Protein AF-A0A4P7GRR2-F1 (afdb_monomer)

Solvent-accessible surface area (backbone atoms only — not comparable to full-atom values): 26329 Å² total; per-residue (Å²): 144,84,86,84,85,87,86,85,86,89,90,83,90,86,81,89,86,82,86,83,84,84,85,84,80,86,83,86,83,87,89,82,83,88,82,90,83,84,86,82,86,82,84,90,82,85,84,84,92,80,86,81,89,83,86,79,90,83,85,89,83,91,84,89,89,90,81,90,90,80,87,90,81,89,89,84,89,82,91,77,83,90,80,92,70,82,81,81,72,86,73,78,75,78,75,78,79,75,77,78,77,79,76,79,74,54,56,38,62,64,24,57,41,78,48,94,61,72,71,36,49,35,34,41,26,38,32,34,30,25,42,56,53,77,85,17,58,58,33,34,44,68,89,57,29,41,35,34,36,41,33,75,51,41,71,26,40,45,34,36,36,37,30,24,49,81,47,65,52,71,48,31,18,18,32,23,55,44,46,51,57,56,48,32,59,29,44,34,60,59,21,45,32,37,27,30,40,56,39,75,62,19,59,64,43,45,72,74,66,68,62,56,67,41,42,67,59,55,81,48,94,80,77,43,37,68,76,22,44,49,74,44,86,94,40,61,85,81,39,20,34,29,33,22,44,59,50,43,50,51,39,36,50,77,69,71,46,80,61,57,40,81,64,74,80,50,56,50,41,61,55,58,93,90,58,80,66,67,59,48,64,33,40,35,39,35,44,39,42,63,76,31,99,67,22,38,41,36,33,35,50,71,91,74,23,30,43,34,31,40,73,86,43,77,39,30,35,54,86,77,64,46,69,40,47,39,19,25,39,37,42,37,38,27,60,58,45,70,44,88,91,44,91,76,49,40,59,45,57,54,76,46,46,71,36,54,23,41,41,37,27,70,47,12,38,37,70,28,33,35,40,11,92,36,55,56,40,60,64,41,40,21,34,81,87,70,45,57,32,74,33,48,60,34,39,34,35,34,34,52,37,44,66,87,43,56,72,48,74,39,47,74,84,74,95,72,75,90,66,79,77,78,82,79,75,92,74,86,79,83,88,83,86,86,135

Nearest PDB structures (foldseek):
  2psb-assembly1_A  TM=8.803E-01  e=5.463E-28  Bacillus subtilis

Mean predicted aligned error: 15.32 Å

Radius of gyration: 37.62 Å; Cα contacts (8 Å, |Δi|>4): 757; chains: 1; bounding box: 153×84×115 Å

pLDDT: mean 79.93, std 23.17, range [33.12, 98.88]

Secondary structure (DSSP, 8-state):
---PPPP------------------PPPPPP-----------------------------------------------------PPPPP-PPPPPPPPPPPPPPPPB-TTT--B-S-GGGGGBPPEEEEEE-SGGGPSBBSGGG-SEEEEEE-STT-EEEEEEESS---S-BB-B--B-TTHHHHHHHHTPEEEES-B-HHHHHHHHHHT--EEESSS--TTS-HHHHEEE-TTS-TTTTEEE-HHHHHHHHHHTT---B-PPPPPSSEEPPTTPPPPSEE-SEEEEE-TT-TT-EEEEEE-SSSEEEEETTEE-BBTTT-PBP--SEEEEEEE-EEEPTT-TT--EEE--SEEEEEEEEETTEEEEEEEEESSTTSPPEEEETTSSBPEE-SS-EEEEEEETT-EEEEE-SPP---------------------

Structure (mmCIF, N/CA/C/O backbone):
data_AF-A0A4P7GRR2-F1
#
_entry.id   AF-A0A4P7GRR2-F1
#
loop_
_atom_site.group_PDB
_atom_site.id
_atom_site.type_symbol
_atom_site.label_atom_id
_atom_site.label_alt_id
_atom_site.label_comp_id
_atom_site.label_asym_id
_atom_site.label_entity_id
_atom_site.label_seq_id
_atom_site.pdbx_PDB_ins_code
_atom_site.Cartn_x
_atom_site.Cartn_y
_atom_site.Cartn_z
_atom_site.occupancy
_atom_site.B_iso_or_equiv
_atom_site.auth_seq_id
_atom_site.auth_comp_id
_atom_site.auth_asym_id
_atom_site.auth_atom_id
_atom_site.pdbx_PDB_model_num
ATOM 1 N N . MET A 1 1 ? 74.737 10.493 -0.390 1.00 40.28 1 MET A N 1
ATOM 2 C CA . MET A 1 1 ? 74.850 9.055 -0.710 1.00 40.28 1 MET A CA 1
ATOM 3 C C . MET A 1 1 ? 73.440 8.509 -0.803 1.00 40.28 1 MET A C 1
ATOM 5 O O . MET A 1 1 ? 72.779 8.349 0.210 1.00 40.28 1 MET A O 1
ATOM 9 N N . THR A 1 2 ? 72.958 8.376 -2.029 1.00 35.09 2 THR A N 1
ATOM 10 C CA . THR A 1 2 ? 71.582 8.043 -2.405 1.00 35.09 2 THR A CA 1
ATOM 11 C C . THR A 1 2 ? 71.677 6.908 -3.413 1.00 35.09 2 THR A C 1
ATOM 13 O O . THR A 1 2 ? 72.326 7.064 -4.445 1.00 35.09 2 THR A O 1
ATOM 16 N N . THR A 1 3 ? 71.072 5.763 -3.115 1.00 45.66 3 THR A N 1
ATOM 17 C CA . THR A 1 3 ? 70.936 4.639 -4.048 1.00 45.66 3 THR A CA 1
ATOM 18 C C . THR A 1 3 ? 69.470 4.511 -4.472 1.00 45.66 3 THR A C 1
ATOM 20 O O . THR A 1 3 ? 68.603 4.384 -3.607 1.00 45.66 3 THR A O 1
ATOM 23 N N . PRO A 1 4 ? 69.169 4.568 -5.783 1.00 58.22 4 PRO A N 1
ATOM 24 C CA . PRO A 1 4 ? 67.836 4.341 -6.324 1.00 58.22 4 PRO A CA 1
ATOM 25 C C . PRO A 1 4 ? 67.647 2.892 -6.805 1.00 58.22 4 PRO A C 1
ATOM 27 O O . PRO A 1 4 ? 68.589 2.206 -7.199 1.00 58.22 4 PRO A O 1
ATOM 30 N N . THR A 1 5 ? 66.392 2.449 -6.787 1.00 48.09 5 THR A N 1
ATOM 31 C CA . THR A 1 5 ? 65.884 1.177 -7.324 1.00 48.09 5 THR A CA 1
ATOM 32 C C . THR A 1 5 ? 65.736 1.249 -8.855 1.00 48.09 5 THR A C 1
ATOM 34 O O . THR A 1 5 ? 65.305 2.293 -9.351 1.00 48.09 5 THR A O 1
ATOM 37 N N . PRO A 1 6 ? 66.032 0.184 -9.629 1.00 59.56 6 PRO A N 1
ATOM 38 C CA . PRO A 1 6 ? 65.870 0.211 -11.079 1.00 59.56 6 PRO A CA 1
ATOM 39 C C . PRO A 1 6 ? 64.490 -0.292 -11.537 1.00 59.56 6 PRO A C 1
ATOM 41 O O . PRO A 1 6 ? 63.937 -1.249 -10.998 1.00 59.56 6 PRO A O 1
ATOM 44 N N . ALA A 1 7 ? 63.974 0.360 -12.581 1.00 39.00 7 ALA A N 1
ATOM 45 C CA . ALA A 1 7 ? 62.839 -0.060 -13.397 1.00 39.00 7 ALA A CA 1
ATOM 46 C C . ALA A 1 7 ? 63.281 -1.057 -14.487 1.00 39.00 7 ALA A C 1
ATOM 48 O O . ALA A 1 7 ? 64.424 -1.018 -14.944 1.00 39.00 7 ALA A O 1
ATOM 49 N N . THR A 1 8 ? 62.373 -1.918 -14.952 1.00 51.28 8 THR A N 1
ATOM 50 C CA . THR A 1 8 ? 62.610 -2.814 -16.098 1.00 51.28 8 THR A CA 1
ATOM 51 C C . THR A 1 8 ? 61.433 -2.747 -17.076 1.00 51.28 8 THR A C 1
ATOM 53 O O . THR A 1 8 ? 60.277 -2.885 -16.682 1.00 51.28 8 THR A O 1
ATOM 56 N N . SER A 1 9 ? 61.762 -2.492 -18.344 1.00 42.53 9 SER A N 1
ATOM 57 C CA . SER A 1 9 ? 60.874 -2.354 -19.510 1.00 42.53 9 SER A CA 1
ATOM 58 C C . SER A 1 9 ? 60.541 -3.710 -20.182 1.00 42.53 9 SER A C 1
ATOM 60 O O . SER A 1 9 ? 61.264 -4.680 -19.953 1.00 42.53 9 SER A O 1
ATOM 62 N N . PRO A 1 10 ? 59.484 -3.793 -21.028 1.00 50.56 10 PRO A N 1
ATOM 63 C CA . PRO A 1 10 ? 58.942 -5.033 -21.616 1.00 50.56 10 PRO A CA 1
ATOM 64 C C . PRO A 1 10 ? 59.534 -5.359 -23.005 1.00 50.56 10 PRO A C 1
ATOM 66 O O . PRO A 1 10 ? 60.191 -4.497 -23.592 1.00 50.56 10 PRO A O 1
ATOM 69 N N . PRO A 1 11 ? 59.331 -6.583 -23.548 1.00 47.09 11 PRO A N 1
ATOM 70 C CA . PRO A 1 11 ? 58.641 -6.744 -24.861 1.00 47.09 11 PRO A CA 1
ATOM 71 C C . PRO A 1 11 ? 58.013 -8.165 -25.084 1.00 47.09 11 PRO A C 1
ATOM 73 O O . PRO A 1 11 ? 58.066 -8.986 -24.171 1.00 47.09 11 PRO A O 1
ATOM 76 N N . PRO A 1 12 ? 57.555 -8.577 -26.296 1.00 47.97 12 PRO A N 1
ATOM 77 C CA . PRO A 1 12 ? 56.712 -7.923 -27.313 1.00 47.97 12 PRO A CA 1
ATOM 78 C C . PRO A 1 12 ? 55.474 -8.776 -27.726 1.00 47.97 12 PRO A C 1
ATOM 80 O O . PRO A 1 12 ? 55.333 -9.945 -27.376 1.00 47.97 12 PRO A O 1
ATOM 83 N N . ALA A 1 13 ? 54.592 -8.192 -28.547 1.00 39.78 13 ALA A N 1
ATOM 84 C CA . ALA A 1 13 ? 53.486 -8.873 -29.228 1.00 39.78 13 ALA A CA 1
ATOM 85 C C . ALA A 1 13 ? 53.935 -9.569 -30.533 1.00 39.78 13 ALA A C 1
ATOM 87 O O . ALA A 1 13 ? 54.706 -8.996 -31.301 1.00 39.78 13 ALA A O 1
ATOM 88 N N . VAL A 1 14 ? 53.381 -10.754 -30.828 1.00 44.50 14 VAL A N 1
ATOM 89 C CA . VAL A 1 14 ? 53.472 -11.434 -32.137 1.00 44.50 14 VAL A CA 1
ATOM 90 C C . VAL A 1 14 ? 52.077 -11.874 -32.593 1.00 44.50 14 VAL A C 1
ATOM 92 O O . VAL A 1 14 ? 51.244 -12.313 -31.803 1.00 44.50 14 VAL A O 1
ATOM 95 N N . THR A 1 15 ? 51.824 -11.702 -33.887 1.00 36.03 15 THR A N 1
ATOM 96 C CA . THR A 1 15 ? 50.552 -11.868 -34.595 1.00 36.03 15 THR A CA 1
ATOM 97 C C . THR A 1 15 ? 50.461 -13.193 -35.368 1.00 36.03 15 THR A C 1
ATOM 99 O O . THR A 1 15 ? 51.442 -13.657 -35.931 1.00 36.03 15 THR A O 1
ATOM 102 N N . ARG A 1 16 ? 49.219 -13.701 -35.456 1.00 36.72 16 ARG A N 1
ATOM 103 C CA . ARG A 1 16 ? 48.563 -14.511 -36.515 1.00 36.72 16 ARG A CA 1
ATOM 104 C C . ARG A 1 16 ? 49.172 -15.853 -36.973 1.00 36.72 16 ARG A C 1
ATOM 106 O O . ARG A 1 16 ? 50.130 -15.899 -37.730 1.00 36.72 16 ARG A O 1
ATOM 113 N N . GLY A 1 17 ? 48.407 -16.921 -36.717 1.00 36.81 17 GLY A N 1
ATOM 114 C CA . GLY A 1 17 ? 48.331 -18.136 -37.538 1.00 36.81 17 GLY A CA 1
ATOM 115 C C . GLY A 1 17 ? 46.862 -18.470 -37.850 1.00 36.81 17 GLY A C 1
ATOM 116 O O . GLY A 1 17 ? 45.999 -18.308 -36.990 1.00 36.81 17 GLY A O 1
ATOM 117 N N . ALA A 1 18 ? 46.572 -18.853 -39.094 1.00 37.44 18 ALA A N 1
ATOM 118 C CA . ALA A 1 18 ? 45.237 -19.015 -39.668 1.00 37.44 18 ALA A CA 1
ATOM 119 C C . ALA A 1 18 ? 44.803 -20.493 -39.795 1.00 37.44 18 ALA A C 1
ATOM 121 O O . ALA A 1 18 ? 45.588 -21.311 -40.259 1.00 37.44 18 ALA A O 1
ATOM 122 N N . GLY A 1 19 ? 43.518 -20.764 -39.503 1.00 36.31 19 GLY A N 1
ATOM 123 C CA . GLY A 1 19 ? 42.683 -21.872 -40.022 1.00 36.31 19 GLY A CA 1
ATOM 124 C C . GLY A 1 19 ? 42.878 -23.278 -39.419 1.00 36.31 19 GLY A C 1
ATOM 125 O O . GLY A 1 19 ? 43.948 -23.552 -38.891 1.00 36.31 19 GLY A O 1
ATOM 126 N N . PRO A 1 20 ? 41.880 -24.195 -39.511 1.00 45.28 20 PRO A N 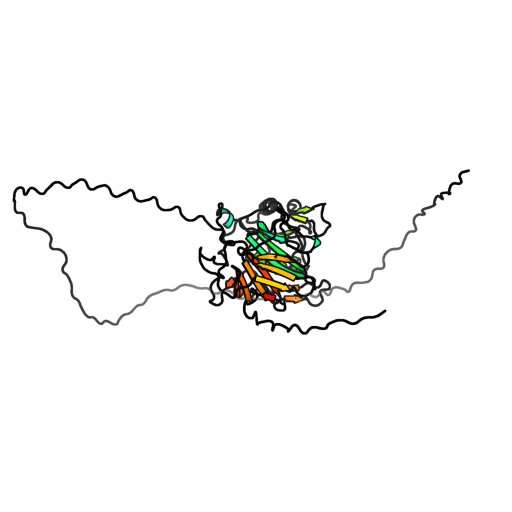1
ATOM 127 C CA . PRO A 1 20 ? 40.704 -24.176 -40.389 1.00 45.28 20 PRO A CA 1
ATOM 128 C C . PRO A 1 20 ? 39.338 -24.268 -39.662 1.00 45.28 20 PRO A C 1
ATOM 130 O O . PRO A 1 20 ? 39.245 -24.362 -38.443 1.00 45.28 20 PRO A O 1
ATOM 133 N N . GLY A 1 21 ? 38.275 -24.161 -40.467 1.00 36.84 21 GLY A N 1
ATOM 134 C CA . GLY A 1 21 ? 36.875 -23.919 -40.104 1.00 36.84 21 GLY A CA 1
ATOM 135 C C . GLY A 1 21 ? 36.085 -25.063 -39.436 1.00 36.84 21 GLY A C 1
ATOM 136 O O . GLY A 1 21 ? 36.623 -26.121 -39.120 1.00 36.84 21 GLY A O 1
ATOM 137 N N . PRO A 1 22 ? 34.776 -24.833 -39.206 1.00 46.88 22 PRO A N 1
ATOM 138 C CA . PRO A 1 22 ? 33.975 -25.552 -38.221 1.00 46.88 22 PRO A CA 1
ATOM 139 C C . PRO A 1 22 ? 33.439 -26.896 -38.730 1.00 46.88 22 PRO A C 1
ATOM 141 O O . PRO A 1 22 ? 32.908 -27.009 -39.837 1.00 46.88 22 PRO A O 1
ATOM 144 N N . ALA A 1 23 ? 33.496 -27.907 -37.862 1.00 42.25 23 ALA A N 1
ATOM 145 C CA . ALA A 1 23 ? 32.869 -29.201 -38.085 1.00 42.25 23 ALA A CA 1
ATOM 146 C C . ALA A 1 23 ? 31.344 -29.100 -37.914 1.00 42.25 23 ALA A C 1
ATOM 148 O O . ALA A 1 23 ? 30.821 -28.907 -36.815 1.00 42.25 23 ALA A O 1
ATOM 149 N N . ARG A 1 24 ? 30.635 -29.266 -39.034 1.00 38.41 24 ARG A N 1
ATOM 150 C CA . ARG A 1 24 ? 29.207 -29.588 -39.103 1.00 38.41 24 ARG A CA 1
ATOM 151 C C . ARG A 1 24 ? 28.926 -30.898 -38.358 1.00 38.41 24 ARG A C 1
ATOM 153 O O . ARG A 1 24 ? 29.597 -31.899 -38.598 1.00 38.41 24 ARG A O 1
ATOM 160 N N . ARG A 1 25 ? 27.868 -30.923 -37.546 1.00 44.38 25 ARG A N 1
ATOM 161 C CA . ARG A 1 25 ? 27.157 -32.154 -37.164 1.00 44.38 25 ARG A CA 1
ATOM 162 C C . ARG A 1 25 ? 25.697 -32.089 -37.63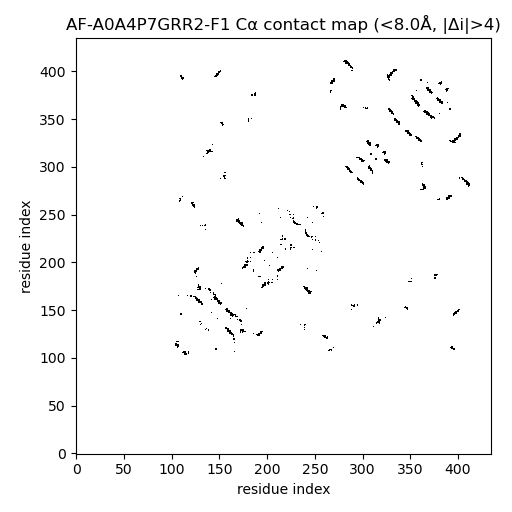3 1.00 44.38 25 ARG A C 1
ATOM 164 O O . ARG A 1 25 ? 25.172 -30.987 -37.788 1.00 44.38 25 ARG A O 1
ATOM 171 N N . PRO A 1 26 ? 25.085 -33.243 -37.944 1.00 48.78 26 PRO A N 1
ATOM 172 C CA . PRO A 1 26 ? 23.968 -33.342 -38.873 1.00 48.78 26 PRO A CA 1
ATOM 173 C C . PRO A 1 26 ? 22.610 -33.234 -38.175 1.00 48.78 26 PRO A C 1
ATOM 175 O O . PRO A 1 26 ? 22.425 -33.748 -37.073 1.00 48.78 26 PRO A O 1
ATOM 178 N N . GLY A 1 27 ? 21.657 -32.587 -38.848 1.00 40.31 27 GLY A N 1
ATOM 179 C CA . GLY A 1 27 ? 20.242 -32.645 -38.486 1.00 40.31 27 GLY A CA 1
ATOM 180 C C . GLY A 1 27 ? 19.594 -33.964 -38.928 1.00 40.31 27 GLY A C 1
ATOM 181 O O . GLY A 1 27 ? 20.101 -34.610 -39.849 1.00 40.31 27 GLY A O 1
ATOM 182 N N . PRO A 1 28 ? 18.463 -34.361 -38.325 1.00 55.03 28 PRO A N 1
ATOM 183 C CA . PRO A 1 28 ? 17.564 -35.336 -38.915 1.00 55.03 28 PRO A CA 1
ATOM 184 C C . PRO A 1 28 ? 16.557 -34.666 -39.865 1.00 55.03 28 PRO A C 1
ATOM 186 O O . PRO A 1 28 ? 16.113 -33.537 -39.658 1.00 55.03 28 PRO A O 1
ATOM 189 N N . ALA A 1 29 ? 16.257 -35.403 -40.930 1.00 41.91 29 ALA A N 1
ATOM 190 C CA . ALA A 1 29 ? 15.490 -35.038 -42.113 1.00 41.91 29 ALA A CA 1
ATOM 191 C C . ALA A 1 29 ? 13.989 -34.748 -41.865 1.00 41.91 29 ALA A C 1
ATOM 193 O O . ALA A 1 29 ? 13.417 -35.225 -40.882 1.00 41.91 29 ALA A O 1
ATOM 194 N N . PRO A 1 30 ? 13.332 -34.025 -42.795 1.00 43.62 30 PRO A N 1
ATOM 195 C CA . PRO A 1 30 ? 11.891 -33.802 -42.796 1.00 43.62 30 PRO A CA 1
ATOM 196 C C . PRO A 1 30 ? 11.148 -35.004 -43.395 1.00 43.62 30 PRO A C 1
ATOM 198 O O . PRO A 1 30 ? 11.534 -35.526 -44.442 1.00 43.62 30 PRO A O 1
ATOM 201 N N . SER A 1 31 ? 10.042 -35.413 -42.776 1.00 41.19 31 SER A N 1
ATOM 202 C CA . SER A 1 31 ? 9.060 -36.284 -43.418 1.00 41.19 31 SER A CA 1
ATOM 203 C C . SER A 1 31 ? 8.010 -35.423 -44.118 1.00 41.19 31 SER A C 1
ATOM 205 O O . SER A 1 31 ? 7.444 -34.488 -43.555 1.00 41.19 31 SER A O 1
ATOM 207 N N . SER A 1 32 ? 7.793 -35.729 -45.392 1.00 37.41 32 SER A N 1
ATOM 208 C CA . SER A 1 32 ? 6.722 -35.203 -46.227 1.00 37.41 32 SER A CA 1
ATOM 209 C C . SER A 1 32 ? 5.820 -36.372 -46.610 1.00 37.41 32 SER A C 1
ATOM 211 O O . SER A 1 32 ? 6.297 -37.469 -46.889 1.00 37.41 32 SER A O 1
ATOM 213 N N . GLY A 1 33 ? 4.511 -36.135 -46.590 1.00 34.28 33 GLY A N 1
ATOM 214 C CA . GLY A 1 33 ? 3.489 -37.087 -47.007 1.00 34.28 33 GLY A CA 1
ATOM 215 C C . GLY A 1 33 ? 2.108 -36.423 -46.976 1.00 34.28 33 GLY A C 1
ATOM 216 O O . GLY A 1 33 ? 1.614 -36.148 -45.884 1.00 34.28 33 GLY A O 1
ATOM 217 N N . PRO A 1 34 ? 1.497 -36.115 -48.137 1.00 46.66 34 PRO A N 1
ATOM 218 C CA . PRO A 1 34 ? 0.170 -35.517 -48.232 1.00 46.66 34 PRO A CA 1
ATOM 219 C C . PRO A 1 34 ? -0.909 -36.608 -48.318 1.00 46.66 34 PRO A C 1
ATOM 221 O O . PRO A 1 34 ? -0.748 -37.601 -49.022 1.00 46.66 34 PRO A O 1
ATOM 224 N N . GLY A 1 35 ? -2.034 -36.412 -47.630 1.00 35.91 35 GLY A N 1
ATOM 225 C CA . GLY A 1 35 ? -3.177 -37.325 -47.664 1.00 35.91 35 GLY A CA 1
ATOM 226 C C . GLY A 1 35 ? -4.484 -36.556 -47.537 1.00 35.91 35 GLY A C 1
ATOM 227 O O . GLY A 1 35 ? -4.784 -35.982 -46.496 1.00 35.91 35 GLY A O 1
ATOM 228 N N . ALA A 1 36 ? -5.218 -36.507 -48.643 1.00 36.72 36 ALA A N 1
ATOM 229 C CA . ALA A 1 36 ? -6.477 -35.806 -48.832 1.00 36.72 36 ALA A CA 1
ATOM 230 C C . ALA A 1 36 ? -7.643 -36.433 -48.043 1.00 36.72 36 ALA A C 1
ATOM 232 O O . ALA A 1 36 ? -7.778 -37.650 -47.976 1.00 36.72 36 ALA A O 1
ATOM 233 N N . GLY A 1 37 ? -8.541 -35.582 -47.541 1.00 33.41 37 GLY A N 1
ATOM 234 C CA . GLY A 1 37 ? -9.841 -35.965 -46.986 1.00 33.41 37 GLY A CA 1
ATOM 235 C C . GLY A 1 37 ? -10.805 -34.782 -47.016 1.00 33.41 37 GLY A C 1
ATOM 236 O O . GLY A 1 37 ? -10.784 -33.923 -46.141 1.00 33.41 37 GLY A O 1
ATOM 237 N N . ARG A 1 38 ? -11.600 -34.706 -48.086 1.00 34.84 38 ARG A N 1
ATOM 238 C CA . ARG A 1 38 ? -12.630 -33.694 -48.350 1.00 34.84 38 ARG A CA 1
ATOM 239 C C . ARG A 1 38 ? -13.952 -34.043 -47.639 1.00 34.84 38 ARG A C 1
ATOM 241 O O . ARG A 1 38 ? -14.411 -35.170 -47.777 1.00 34.84 38 ARG A O 1
ATOM 248 N N . SER A 1 39 ? -14.594 -32.995 -47.098 1.00 39.78 39 SER A N 1
ATOM 249 C CA . SER A 1 39 ? -16.057 -32.720 -47.070 1.00 39.78 39 SER A CA 1
ATOM 250 C C . SER A 1 39 ? -16.976 -33.477 -46.080 1.00 39.78 39 SER A C 1
ATOM 252 O O . SER A 1 39 ? -16.661 -34.600 -45.712 1.00 39.78 39 SER A O 1
ATOM 254 N N . PRO A 1 40 ? -18.197 -32.965 -45.764 1.00 52.41 40 PRO A N 1
ATOM 255 C CA . PRO A 1 40 ? -18.681 -31.571 -45.747 1.00 52.41 40 PRO A CA 1
ATOM 256 C C . PRO A 1 40 ? -19.466 -31.166 -44.463 1.00 52.41 40 PRO A C 1
ATOM 258 O O . PRO A 1 40 ? -19.847 -31.984 -43.632 1.00 52.41 40 PRO A O 1
ATOM 261 N N . ARG A 1 41 ? -19.756 -29.857 -44.361 1.00 45.50 41 ARG A N 1
ATOM 262 C CA . ARG A 1 41 ? -20.828 -29.241 -43.544 1.00 45.50 41 ARG A CA 1
ATOM 263 C C . ARG A 1 41 ? -22.229 -29.767 -43.920 1.00 45.50 41 ARG A C 1
ATOM 265 O O . ARG A 1 41 ? -22.441 -30.130 -45.075 1.00 45.50 41 ARG A O 1
ATOM 272 N N . PRO A 1 42 ? -23.217 -29.574 -43.029 1.00 48.62 42 PRO A N 1
ATOM 273 C CA . PRO A 1 42 ? -24.439 -28.836 -43.400 1.00 48.62 42 PRO A CA 1
ATOM 274 C C . PRO A 1 42 ? -24.704 -27.674 -42.410 1.00 48.62 42 PRO A C 1
ATOM 276 O O . PRO A 1 42 ? -24.434 -27.795 -41.221 1.00 48.62 42 PRO A O 1
ATOM 279 N N . ALA A 1 43 ? -24.953 -26.438 -42.869 1.00 33.66 43 ALA A N 1
ATOM 280 C CA . ALA A 1 43 ? -26.266 -25.869 -43.239 1.00 33.66 43 ALA A CA 1
ATOM 281 C C . ALA A 1 43 ? -27.241 -25.860 -42.037 1.00 33.66 43 ALA A C 1
ATOM 283 O O . ALA A 1 43 ? -27.706 -26.905 -41.608 1.00 33.66 43 ALA A O 1
ATOM 284 N N . ALA A 1 44 ? -27.369 -24.747 -41.306 1.00 42.75 44 ALA A N 1
ATOM 285 C CA . ALA A 1 44 ? -28.269 -23.616 -41.585 1.00 42.75 44 ALA A CA 1
ATOM 286 C C . ALA A 1 44 ? -29.755 -24.011 -41.581 1.00 42.75 44 ALA A C 1
ATOM 288 O O . ALA A 1 44 ? -30.252 -24.473 -42.599 1.00 42.75 44 ALA A O 1
ATOM 289 N N . LEU A 1 45 ? -30.451 -23.746 -40.468 1.00 35.81 45 LEU A N 1
ATOM 290 C CA . LEU A 1 45 ? -31.910 -23.601 -40.410 1.00 35.81 45 LEU A CA 1
ATOM 291 C C . LEU A 1 45 ? -32.285 -22.582 -39.316 1.00 35.81 45 LEU A C 1
ATOM 293 O O . LEU A 1 45 ? -32.315 -22.896 -38.131 1.00 35.81 45 LEU A O 1
ATOM 297 N N . THR A 1 46 ? -32.568 -21.350 -39.734 1.00 45.09 46 THR A N 1
ATOM 298 C CA . THR A 1 46 ? -33.685 -20.554 -39.200 1.00 45.09 46 THR A CA 1
ATOM 299 C C . THR A 1 46 ? -34.886 -20.810 -40.118 1.00 45.09 46 THR A C 1
ATOM 301 O O . THR A 1 46 ? -34.688 -21.054 -41.312 1.00 45.09 46 THR A O 1
ATOM 304 N N . PRO A 1 47 ? -36.119 -20.852 -39.586 1.00 47.91 47 PRO A N 1
ATOM 305 C CA . PRO A 1 47 ? -37.034 -19.708 -39.733 1.00 47.91 47 PRO A CA 1
ATOM 306 C C . PRO A 1 47 ? -37.933 -19.509 -38.480 1.00 47.91 47 PRO A C 1
ATOM 308 O O . PRO A 1 47 ? -38.169 -20.431 -37.713 1.00 47.91 47 PRO A O 1
ATOM 311 N N . SER A 1 48 ? -38.234 -18.266 -38.094 1.00 33.12 48 SER A N 1
ATOM 312 C CA . SER A 1 48 ? -39.442 -17.479 -38.431 1.00 33.12 48 SER A CA 1
ATOM 313 C C . SER A 1 48 ? -40.597 -17.608 -37.427 1.00 33.12 48 SER A C 1
ATOM 315 O O . SER A 1 48 ? -41.240 -18.642 -37.313 1.00 33.12 48 SER A O 1
ATOM 317 N N . VAL A 1 49 ? -40.841 -16.478 -36.755 1.00 45.78 49 VAL A N 1
ATOM 318 C CA . VAL A 1 49 ? -42.122 -15.831 -36.410 1.00 45.78 49 VAL A CA 1
ATOM 319 C C . VAL A 1 49 ? -43.415 -16.622 -36.663 1.00 45.78 49 VAL A C 1
ATOM 321 O O . VAL A 1 49 ? -43.729 -16.927 -37.811 1.00 45.78 49 VAL A O 1
ATOM 324 N N . ALA A 1 50 ? -44.227 -16.759 -35.606 1.00 33.81 50 ALA A N 1
ATOM 325 C CA . ALA A 1 50 ? -45.686 -16.600 -35.642 1.00 33.81 50 ALA A CA 1
ATOM 326 C C . ALA A 1 50 ? -46.241 -16.360 -34.217 1.00 33.81 50 ALA A C 1
ATOM 328 O O . ALA A 1 50 ? -46.213 -17.248 -33.370 1.00 33.81 50 ALA A O 1
ATOM 329 N N . ASP A 1 51 ? -46.743 -15.147 -33.970 1.00 44.00 51 ASP A N 1
ATOM 330 C CA . ASP A 1 51 ? -47.892 -14.876 -33.082 1.00 44.00 51 ASP A CA 1
ATOM 331 C C . ASP A 1 51 ? -49.143 -15.475 -33.784 1.00 44.00 51 ASP A C 1
ATOM 333 O O . ASP A 1 51 ? -49.115 -15.514 -35.023 1.00 44.00 51 ASP A O 1
ATOM 337 N N . PRO A 1 52 ? -50.238 -15.931 -33.124 1.00 50.56 52 PRO A N 1
ATOM 338 C CA . PRO A 1 52 ? -51.105 -15.012 -32.379 1.00 50.56 52 PRO A CA 1
ATOM 339 C C . PRO A 1 52 ? -51.939 -15.622 -31.216 1.00 50.56 52 PRO A C 1
ATOM 341 O O . PRO A 1 52 ? -52.224 -16.813 -31.140 1.00 50.56 52 PRO A O 1
ATOM 344 N N . THR A 1 53 ? -52.441 -14.732 -30.356 1.00 49.19 53 THR A N 1
ATOM 345 C CA . THR A 1 53 ? -53.787 -14.739 -29.734 1.00 49.19 53 THR A CA 1
ATOM 346 C C . THR A 1 53 ? -54.356 -16.034 -29.121 1.00 49.19 53 THR A C 1
ATOM 348 O O . THR A 1 53 ? -54.755 -16.955 -29.826 1.00 49.19 53 THR A O 1
ATOM 351 N N . SER A 1 54 ? -54.678 -15.996 -27.822 1.00 36.88 54 SER A N 1
ATOM 352 C CA . SER A 1 54 ? -56.067 -16.181 -27.339 1.00 36.88 54 SER A CA 1
ATOM 353 C C . SER A 1 54 ? -56.167 -16.121 -25.808 1.00 36.88 54 SER A C 1
ATOM 355 O O . SER A 1 54 ? -55.541 -16.876 -25.074 1.00 36.88 54 SER A O 1
ATOM 357 N N . ARG A 1 55 ? -57.025 -15.216 -25.318 1.00 47.59 55 ARG A N 1
ATOM 358 C CA . ARG A 1 55 ? -57.715 -15.360 -24.022 1.00 47.59 55 ARG A CA 1
ATOM 359 C C . ARG A 1 55 ? -58.801 -16.437 -24.170 1.00 47.59 55 ARG A C 1
ATOM 361 O O . ARG A 1 55 ? -59.356 -16.567 -25.261 1.00 47.59 55 ARG A O 1
ATOM 368 N N . PRO A 1 56 ? -59.216 -17.102 -23.081 1.00 50.44 56 PRO A N 1
ATOM 369 C CA . PRO A 1 56 ? -60.472 -16.695 -22.427 1.00 50.44 56 PRO A CA 1
ATOM 370 C C . PRO A 1 56 ? -60.361 -16.695 -20.882 1.00 50.44 56 PRO A C 1
ATOM 372 O O . PRO A 1 56 ? -59.499 -17.349 -20.314 1.00 50.44 56 PRO A O 1
ATOM 375 N N . ARG A 1 57 ? -61.035 -15.766 -20.177 1.00 41.00 57 ARG A N 1
ATOM 376 C CA . ARG A 1 57 ? -62.292 -15.970 -19.399 1.00 41.00 57 ARG A CA 1
ATOM 377 C C . ARG A 1 57 ? -62.181 -17.165 -18.430 1.00 41.00 57 ARG A C 1
ATOM 379 O O . ARG A 1 57 ? -61.868 -18.255 -18.862 1.00 41.00 57 ARG A O 1
ATOM 386 N N . SER A 1 58 ? -62.493 -17.119 -17.141 1.00 39.50 58 SER A N 1
ATOM 387 C CA . SER A 1 58 ? -63.318 -16.228 -16.324 1.00 39.50 58 SER A CA 1
ATOM 388 C C . SER A 1 58 ? -63.449 -16.899 -14.952 1.00 39.50 58 SER A C 1
ATOM 390 O O . SER A 1 58 ? -63.721 -18.094 -14.915 1.00 39.50 58 SER A O 1
ATOM 392 N N . ALA A 1 59 ? -63.415 -16.149 -13.853 1.00 45.31 59 ALA A N 1
ATOM 393 C CA . ALA A 1 59 ? -64.180 -16.504 -12.659 1.00 45.31 59 ALA A CA 1
ATOM 394 C C . ALA A 1 59 ? -64.557 -15.223 -11.908 1.00 45.31 59 ALA A C 1
ATOM 396 O O . ALA A 1 59 ? -63.738 -14.572 -11.268 1.00 45.31 59 ALA A O 1
ATOM 397 N N . ARG A 1 60 ? -65.825 -14.845 -12.077 1.00 45.62 60 ARG A N 1
ATOM 398 C CA . ARG A 1 60 ? -66.550 -13.838 -11.298 1.00 45.62 60 ARG A CA 1
ATOM 399 C C . ARG A 1 60 ? -66.762 -14.333 -9.863 1.00 45.62 60 ARG A C 1
ATOM 401 O O . ARG A 1 60 ? -67.074 -15.508 -9.696 1.00 45.62 60 ARG A O 1
ATOM 408 N N . ARG A 1 61 ? -66.753 -13.401 -8.900 1.00 47.00 61 ARG A N 1
ATOM 409 C CA . ARG A 1 61 ? -67.731 -13.197 -7.795 1.00 47.00 61 ARG A CA 1
ATOM 410 C C . ARG A 1 61 ? -67.264 -11.943 -7.011 1.00 47.00 61 ARG A C 1
ATOM 412 O O . ARG A 1 61 ? -66.206 -12.006 -6.407 1.00 47.00 61 ARG A O 1
ATOM 419 N N . LEU A 1 62 ? -67.735 -10.715 -7.285 1.00 43.72 62 LEU A N 1
ATOM 420 C CA . LEU A 1 62 ? -68.990 -10.028 -6.883 1.00 43.72 62 LEU A CA 1
ATOM 421 C C . LEU A 1 62 ? -69.228 -9.947 -5.362 1.00 43.72 62 LEU A C 1
ATOM 423 O O . LEU A 1 62 ? -69.574 -10.978 -4.807 1.00 43.72 62 LEU A O 1
ATOM 427 N N . VAL A 1 63 ? -69.098 -8.733 -4.781 1.00 46.28 63 VAL A N 1
ATOM 428 C CA . VAL A 1 63 ? -69.992 -7.984 -3.834 1.00 46.28 63 VAL A CA 1
ATOM 429 C C . VAL A 1 63 ? -69.413 -6.536 -3.736 1.00 46.28 63 VAL A C 1
ATOM 431 O O . VAL A 1 63 ? -68.288 -6.390 -3.278 1.00 46.28 63 VAL A O 1
ATOM 434 N N . VAL A 1 64 ? -69.899 -5.494 -4.443 1.00 40.91 64 VAL A N 1
ATOM 435 C CA . VAL A 1 64 ? -71.023 -4.540 -4.16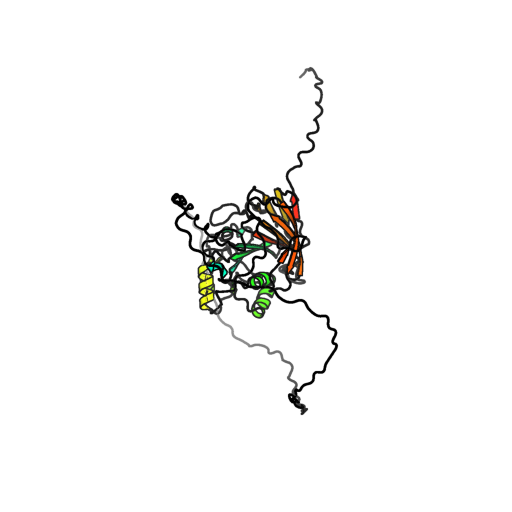7 1.00 40.91 64 VAL A CA 1
ATOM 436 C C . VAL A 1 64 ? -70.864 -3.799 -2.818 1.00 40.91 64 VAL A C 1
ATOM 438 O O . VAL A 1 64 ? -71.061 -4.406 -1.781 1.00 40.91 64 VAL A O 1
ATOM 441 N N . ALA A 1 65 ? -70.294 -2.586 -2.753 1.00 38.44 65 ALA A N 1
ATOM 442 C CA . ALA A 1 65 ? -70.821 -1.233 -3.051 1.00 38.44 65 ALA A CA 1
ATOM 443 C C . ALA A 1 65 ? -71.327 -0.468 -1.806 1.00 38.44 65 ALA A C 1
ATOM 445 O O . ALA A 1 65 ? -72.263 -0.907 -1.151 1.00 38.44 65 ALA A O 1
ATOM 446 N N . ALA A 1 66 ? -70.769 0.727 -1.568 1.00 38.34 66 ALA A N 1
ATOM 447 C CA . ALA A 1 66 ? -71.476 1.894 -1.030 1.00 38.34 66 ALA A CA 1
ATOM 448 C C . ALA A 1 66 ? -70.708 3.174 -1.422 1.00 38.34 66 ALA A C 1
ATOM 450 O O . ALA A 1 66 ? -69.499 3.279 -1.229 1.00 38.34 66 ALA A O 1
ATOM 451 N N . LEU A 1 67 ? -71.433 4.097 -2.049 1.00 37.06 67 LEU A N 1
ATOM 452 C CA . LEU A 1 67 ? -71.001 5.308 -2.746 1.00 37.06 67 LEU A CA 1
ATOM 453 C C . LEU A 1 67 ? -71.400 6.560 -1.939 1.00 37.06 67 LEU A C 1
ATOM 455 O O . LEU A 1 67 ? -72.443 6.554 -1.297 1.00 37.06 67 LEU A O 1
ATOM 459 N N . LEU A 1 68 ? -70.629 7.636 -2.147 1.00 36.50 68 LEU A N 1
ATOM 460 C CA . LEU A 1 68 ? -71.038 9.054 -2.209 1.00 36.50 68 LEU A CA 1
ATOM 461 C C . LEU A 1 68 ? -71.539 9.766 -0.938 1.00 36.50 68 LEU A C 1
ATOM 463 O O . LEU A 1 68 ? -72.657 9.547 -0.493 1.00 36.50 68 LEU A O 1
ATOM 467 N N . ALA A 1 69 ? -70.784 10.791 -0.519 1.00 36.84 69 ALA A N 1
ATOM 468 C CA . ALA A 1 69 ? -71.307 12.154 -0.336 1.00 36.84 69 ALA A CA 1
ATOM 469 C C . ALA A 1 69 ? -70.143 13.148 -0.150 1.00 36.84 69 ALA A C 1
ATOM 471 O O . ALA A 1 69 ? -69.630 13.335 0.949 1.00 36.84 69 ALA A O 1
ATOM 472 N N . ALA A 1 70 ? -69.737 13.792 -1.245 1.00 37.34 70 ALA A N 1
ATOM 473 C CA . ALA A 1 70 ? -68.936 15.008 -1.234 1.00 37.34 70 ALA A CA 1
ATOM 474 C C . ALA A 1 70 ? -69.759 16.139 -1.861 1.00 37.34 70 ALA A C 1
ATOM 476 O O . ALA A 1 70 ? -70.500 15.919 -2.820 1.00 37.34 70 ALA A O 1
ATOM 477 N N . SER A 1 71 ? -69.536 17.347 -1.342 1.00 38.56 71 SER A N 1
ATOM 478 C CA . SER A 1 71 ? -69.843 18.656 -1.935 1.00 38.56 71 SER A CA 1
ATOM 479 C C . SER A 1 71 ? -71.318 19.044 -2.118 1.00 38.56 71 SER A C 1
ATOM 481 O O . SER A 1 71 ? -71.900 18.874 -3.183 1.00 38.56 71 SER A O 1
ATOM 483 N N . ALA A 1 72 ? -71.853 19.736 -1.108 1.00 38.88 72 ALA A N 1
ATOM 484 C CA . ALA A 1 72 ? -72.822 20.811 -1.301 1.00 38.88 72 ALA A CA 1
ATOM 485 C C . ALA A 1 72 ? -72.211 22.107 -0.742 1.00 38.88 72 ALA A C 1
ATOM 487 O O . ALA A 1 72 ? -72.002 22.249 0.461 1.00 38.88 72 ALA A O 1
ATOM 488 N N . LEU A 1 73 ? -71.875 23.017 -1.652 1.00 42.38 73 LEU A N 1
ATOM 489 C CA . LEU A 1 73 ? -71.484 24.400 -1.404 1.00 42.38 73 LEU A CA 1
ATOM 490 C C . LEU A 1 73 ? -72.563 25.289 -2.033 1.00 42.38 73 LEU A C 1
ATOM 492 O O . LEU A 1 73 ? -73.018 24.994 -3.136 1.00 42.38 73 LEU A O 1
ATOM 496 N N . LEU A 1 74 ? -72.831 26.404 -1.346 1.00 42.97 74 LEU A N 1
ATOM 497 C CA . LEU A 1 74 ? -73.486 27.649 -1.780 1.00 42.97 74 LEU A CA 1
ATOM 498 C C . LEU A 1 74 ? -74.990 27.798 -1.506 1.00 42.97 74 LEU A C 1
ATOM 500 O O . LEU A 1 74 ? -75.828 27.132 -2.103 1.00 42.97 74 LEU A O 1
ATOM 504 N N . GLY A 1 75 ? -75.302 28.820 -0.697 1.00 38.88 75 GLY A N 1
ATOM 505 C CA . GLY A 1 75 ? -76.531 29.598 -0.856 1.00 38.88 75 GLY A CA 1
ATOM 506 C C . GLY A 1 75 ? -77.197 30.096 0.427 1.00 38.88 75 GLY A C 1
ATOM 507 O O . GLY A 1 75 ? -78.294 29.646 0.727 1.00 38.88 75 GLY A O 1
ATOM 508 N N . ALA A 1 76 ? -76.607 31.061 1.144 1.00 43.41 76 ALA A N 1
ATOM 509 C CA . ALA A 1 76 ? -77.385 31.959 2.008 1.00 43.41 76 ALA A CA 1
ATOM 510 C C . ALA A 1 76 ? -76.662 33.305 2.204 1.00 43.41 76 ALA A C 1
ATOM 512 O O . ALA A 1 76 ? -75.712 33.416 2.976 1.00 43.41 76 ALA A O 1
ATOM 513 N N . CYS A 1 77 ? -77.122 34.327 1.479 1.00 48.03 77 CYS A N 1
ATOM 514 C CA . CYS A 1 77 ? -76.831 35.734 1.743 1.00 48.03 77 CYS A CA 1
ATOM 515 C C . CYS A 1 77 ? -77.768 36.270 2.837 1.00 48.03 77 CYS A C 1
ATOM 517 O O . CYS A 1 77 ? -78.967 36.005 2.806 1.00 48.03 77 CYS A O 1
ATOM 519 N N . GLY A 1 78 ? -77.236 37.104 3.731 1.00 41.62 78 GLY A N 1
ATOM 520 C CA . GLY A 1 78 ? -77.995 37.991 4.615 1.00 41.62 78 GLY A CA 1
ATOM 521 C C . GLY A 1 78 ? -77.133 39.211 4.980 1.00 41.62 78 GLY A C 1
ATOM 522 O O . GLY A 1 78 ? -75.952 39.016 5.272 1.00 41.62 78 GLY A O 1
ATOM 523 N N . PRO A 1 79 ? -77.650 40.455 4.924 1.00 54.75 79 PRO A N 1
ATOM 524 C CA . PRO A 1 79 ? -76.857 41.663 5.128 1.00 54.75 79 PRO A CA 1
ATOM 525 C C . PRO A 1 79 ? -76.898 42.101 6.598 1.00 54.75 79 PRO A C 1
ATOM 527 O O . PRO A 1 79 ? -77.970 42.370 7.130 1.00 54.75 79 PRO A O 1
ATOM 530 N N . PHE A 1 80 ? -75.740 42.235 7.244 1.00 45.47 80 PHE A N 1
ATOM 531 C CA . PHE A 1 80 ? -75.613 42.963 8.508 1.00 45.47 80 PHE A CA 1
ATOM 532 C C . PHE A 1 80 ? -74.363 43.846 8.481 1.00 45.47 80 PHE A C 1
ATOM 534 O O . PHE A 1 80 ? -73.270 43.396 8.141 1.00 45.47 80 PHE A O 1
ATOM 541 N N . GLY A 1 81 ? -74.578 45.127 8.788 1.00 44.03 81 GLY A N 1
ATOM 542 C CA . GLY A 1 81 ? -73.559 46.163 8.943 1.00 44.03 81 GLY A CA 1
ATOM 543 C C . GLY A 1 81 ? -72.641 45.943 10.156 1.00 44.03 81 GLY A C 1
ATOM 544 O O . GLY A 1 81 ? -72.717 44.918 10.828 1.00 44.03 81 GLY A O 1
ATOM 545 N N . PRO A 1 82 ? -71.728 46.892 10.414 1.00 48.38 82 PRO A N 1
ATOM 546 C CA . PRO A 1 82 ? -70.365 46.606 10.836 1.00 48.38 82 PRO A CA 1
ATOM 547 C C . PRO A 1 82 ? -70.271 46.228 12.316 1.00 48.38 82 PRO A C 1
ATOM 549 O O . PRO A 1 82 ? -70.704 46.978 13.187 1.00 48.38 82 PRO A O 1
ATOM 552 N N . ALA A 1 83 ? -69.620 45.101 12.601 1.00 44.41 83 ALA A N 1
ATOM 553 C CA . ALA A 1 83 ? -69.060 44.819 13.916 1.00 44.41 83 ALA A CA 1
ATOM 554 C C . ALA A 1 83 ? -67.558 45.123 13.869 1.00 44.41 83 ALA A C 1
ATOM 556 O O . ALA A 1 83 ? -66.783 44.436 13.204 1.00 44.41 83 ALA A O 1
ATOM 557 N N . THR A 1 84 ? -67.167 46.200 14.542 1.00 54.72 84 THR A N 1
ATOM 558 C CA . THR A 1 84 ? -65.786 46.644 14.730 1.00 54.72 84 THR A CA 1
ATOM 559 C C . THR A 1 84 ? -64.983 45.554 15.446 1.00 54.72 84 THR A C 1
ATOM 561 O O . THR A 1 84 ? -65.114 45.380 16.656 1.00 54.72 84 THR A O 1
ATOM 564 N N . ALA A 1 85 ? -64.156 44.815 14.704 1.00 47.88 85 ALA A N 1
ATOM 565 C CA . ALA A 1 85 ? -63.138 43.926 15.256 1.00 47.88 85 ALA A CA 1
ATOM 566 C C . ALA A 1 85 ? -61.769 44.640 15.239 1.00 47.88 85 ALA A C 1
ATOM 568 O O . ALA A 1 85 ? -61.471 45.357 14.279 1.00 47.88 85 ALA A O 1
ATOM 569 N N . PRO A 1 86 ? -60.963 44.503 16.305 1.00 51.69 86 PRO A N 1
ATOM 570 C CA . PRO A 1 86 ? -59.777 45.321 16.537 1.00 51.69 86 PRO A CA 1
ATOM 571 C C . PRO A 1 86 ? -58.686 45.061 15.494 1.00 51.69 86 PRO A C 1
ATOM 573 O O . PRO A 1 86 ? -58.516 43.943 15.009 1.00 51.69 86 PRO A O 1
ATOM 576 N N . ALA A 1 87 ? -57.944 46.119 15.164 1.00 49.88 87 ALA A N 1
ATOM 577 C CA . ALA A 1 87 ? -56.818 46.079 14.241 1.00 49.88 87 ALA A CA 1
ATOM 578 C C . ALA A 1 87 ? -55.818 44.966 14.622 1.00 49.88 87 ALA A C 1
ATOM 580 O O . ALA A 1 87 ? -55.473 44.850 15.802 1.00 49.88 87 ALA A O 1
ATOM 581 N N . PRO A 1 88 ? -55.312 44.171 13.659 1.00 49.75 88 PRO A N 1
ATOM 582 C CA . PRO A 1 88 ? -54.209 43.268 13.929 1.00 49.75 88 PRO A CA 1
ATOM 583 C C . PRO A 1 88 ? -52.966 44.104 14.245 1.00 49.75 88 PRO A C 1
ATOM 585 O O . PRO A 1 88 ? -52.502 44.907 13.434 1.00 49.75 88 PRO A O 1
ATOM 588 N N . THR A 1 89 ? -52.437 43.913 15.447 1.00 56.53 89 THR A N 1
ATOM 589 C CA . THR A 1 89 ? -51.099 44.348 15.843 1.00 56.53 89 THR A CA 1
ATOM 590 C C . THR A 1 89 ? -50.099 43.883 14.777 1.00 56.53 89 THR A C 1
ATOM 592 O O . THR A 1 89 ? -50.183 42.719 14.371 1.00 56.53 89 THR A O 1
ATOM 595 N N . PRO A 1 90 ? -49.154 44.719 14.308 1.00 52.81 90 PRO A N 1
ATOM 596 C CA . PRO A 1 90 ? -48.112 44.264 13.398 1.00 52.81 90 PRO A CA 1
ATOM 597 C C . PRO A 1 90 ? -47.340 43.128 14.071 1.00 52.81 90 PRO A C 1
ATOM 599 O O . PRO A 1 90 ? -46.626 43.339 15.052 1.00 52.81 90 PRO A O 1
ATOM 602 N N . GLY A 1 91 ? -47.551 41.907 13.583 1.00 50.62 91 GLY A N 1
ATOM 603 C CA . GLY A 1 91 ? -46.813 40.735 14.018 1.00 50.62 91 GLY A CA 1
ATOM 604 C C . GLY A 1 91 ? -45.337 40.968 13.741 1.00 50.62 91 GLY A C 1
ATOM 605 O O . GLY A 1 91 ? -44.944 41.180 12.594 1.00 50.62 91 GLY A O 1
ATOM 606 N N . SER A 1 92 ? -44.549 40.964 14.814 1.00 56.69 92 SER A N 1
ATOM 607 C CA . SER A 1 92 ? -43.092 40.934 14.776 1.00 56.69 92 SER A CA 1
ATOM 608 C C . SER A 1 92 ? -42.655 39.854 13.787 1.00 56.69 92 SER A C 1
ATOM 610 O O . SER A 1 92 ? -43.051 38.693 13.923 1.00 56.69 92 SER A O 1
ATOM 612 N N . GLY A 1 93 ? -41.937 40.267 12.739 1.00 54.59 93 GLY A N 1
ATOM 613 C CA . GLY A 1 93 ? -41.512 39.392 11.655 1.00 54.59 93 GLY A CA 1
ATOM 614 C C . GLY A 1 93 ? -40.793 38.165 12.204 1.00 54.59 93 GLY A C 1
ATOM 615 O O . GLY A 1 93 ? -39.952 38.280 13.096 1.00 54.59 93 GLY A O 1
ATOM 616 N N . ALA A 1 94 ? -41.141 36.991 11.674 1.00 62.94 94 ALA A N 1
ATOM 617 C CA . ALA A 1 94 ? -40.401 35.771 11.949 1.00 62.94 94 ALA A CA 1
ATOM 618 C C . ALA A 1 94 ? -38.902 36.034 11.703 1.00 62.94 94 ALA A C 1
ATOM 620 O O . ALA A 1 94 ? -38.565 36.637 10.676 1.00 62.94 94 ALA A O 1
ATOM 621 N N . PRO A 1 95 ? -38.009 35.640 12.631 1.00 65.69 95 PRO A N 1
ATOM 622 C CA . PRO A 1 95 ? -36.580 35.835 12.447 1.00 65.69 95 PRO A CA 1
ATOM 623 C C . PRO A 1 95 ? -36.148 35.198 11.116 1.00 65.69 95 PRO A C 1
ATOM 625 O O . PRO A 1 95 ? -36.674 34.136 10.764 1.00 65.69 95 PRO A O 1
ATOM 628 N N . PRO A 1 96 ? -35.241 35.839 10.354 1.00 67.56 96 PRO A N 1
ATOM 629 C CA . PRO A 1 96 ? -34.760 35.296 9.092 1.00 67.56 96 PRO A CA 1
ATOM 630 C C . PRO A 1 96 ? -34.300 33.854 9.293 1.00 67.56 96 PRO A C 1
ATOM 632 O O . PRO A 1 96 ? -33.529 33.581 10.214 1.00 67.56 96 PRO A O 1
ATOM 635 N N . ALA A 1 97 ? -34.799 32.939 8.459 1.00 70.19 97 ALA A N 1
ATOM 636 C CA . ALA A 1 97 ? -34.357 31.553 8.476 1.00 70.19 97 ALA A CA 1
ATOM 637 C C . ALA A 1 97 ? -32.831 31.526 8.328 1.00 70.19 97 ALA A C 1
ATOM 639 O O . ALA A 1 97 ? -32.286 32.114 7.390 1.00 70.19 97 ALA A O 1
ATOM 640 N N . GLU A 1 98 ? -32.160 30.889 9.286 1.00 70.88 98 GLU A N 1
ATOM 641 C CA . GLU A 1 98 ? -30.710 30.748 9.276 1.00 70.88 98 GLU A CA 1
ATOM 642 C C . GLU A 1 98 ? -30.283 30.094 7.950 1.00 70.88 98 GLU A C 1
ATOM 644 O O . GLU A 1 98 ? -30.925 29.125 7.518 1.00 70.88 98 GLU A O 1
ATOM 649 N N . PRO A 1 99 ? -29.257 30.627 7.256 1.00 75.56 99 PRO A N 1
ATOM 650 C CA . PRO A 1 99 ? -28.774 30.031 6.021 1.00 75.56 99 PRO A CA 1
ATOM 651 C C . PRO A 1 99 ? -28.477 28.543 6.241 1.00 75.56 99 PRO A C 1
ATOM 653 O O . PRO A 1 99 ? -27.891 28.195 7.269 1.00 75.56 99 PRO A O 1
ATOM 656 N N . PRO A 1 100 ? -28.859 27.652 5.306 1.00 73.69 100 PRO A N 1
ATOM 657 C CA . PRO A 1 100 ? -28.596 26.230 5.461 1.00 73.69 100 PRO A CA 1
ATOM 658 C C . PRO A 1 100 ? -27.100 26.011 5.683 1.00 73.69 100 PRO A C 1
ATOM 660 O O . PRO A 1 100 ? -26.270 26.567 4.957 1.00 73.69 100 PRO A O 1
ATOM 663 N N . ALA A 1 101 ? -26.770 25.215 6.703 1.00 73.75 101 ALA A N 1
ATOM 664 C CA . ALA A 1 101 ? -25.390 24.900 7.034 1.00 73.75 101 ALA A CA 1
ATOM 665 C C . ALA A 1 101 ? -24.652 24.391 5.780 1.00 73.75 101 ALA A C 1
ATOM 667 O O . ALA A 1 101 ? -25.226 23.607 5.011 1.00 73.75 101 ALA A O 1
ATOM 668 N N . PRO A 1 102 ? -23.401 24.827 5.544 1.00 73.62 102 PRO A N 1
ATOM 669 C CA . PRO A 1 102 ? -22.643 24.384 4.385 1.00 73.62 102 PRO A CA 1
ATOM 670 C C . PRO A 1 102 ? -22.533 22.857 4.383 1.00 73.62 102 PRO A C 1
ATOM 672 O O . PRO A 1 102 ? -22.293 22.236 5.421 1.00 73.62 102 PRO A O 1
ATOM 675 N N . ALA A 1 103 ? -22.721 22.253 3.206 1.00 73.69 103 ALA A N 1
ATOM 676 C CA . ALA A 1 103 ? -22.583 20.813 3.037 1.00 73.69 103 ALA A CA 1
ATOM 677 C C . ALA A 1 103 ? -21.195 20.353 3.525 1.00 73.69 103 ALA A C 1
ATOM 679 O O . ALA A 1 103 ? -20.208 21.066 3.304 1.00 73.69 103 ALA A O 1
ATOM 680 N N . PRO A 1 104 ? -21.094 19.181 4.179 1.00 76.12 104 PRO A N 1
ATOM 681 C CA . PRO A 1 104 ? -19.817 18.691 4.674 1.00 76.12 104 PRO A CA 1
ATOM 682 C C . PRO A 1 104 ? -18.814 18.551 3.519 1.00 76.12 104 PRO A C 1
ATOM 684 O O . PRO A 1 104 ? -19.206 18.187 2.404 1.00 76.12 104 PRO A O 1
ATOM 687 N N . PRO A 1 105 ? -17.522 18.835 3.762 1.00 82.00 105 PRO A N 1
ATOM 688 C CA . PRO A 1 105 ? -16.511 18.743 2.722 1.00 82.00 105 PRO A CA 1
ATOM 689 C C . PRO A 1 105 ? -16.411 17.303 2.202 1.00 82.00 105 PRO A C 1
ATOM 691 O O . PRO A 1 105 ? -16.596 16.353 2.971 1.00 82.00 105 PRO A O 1
ATOM 694 N N . PRO A 1 106 ? -16.089 17.112 0.911 1.00 89.31 106 PRO A N 1
ATOM 695 C CA . PRO A 1 106 ? -15.839 15.782 0.387 1.00 89.31 106 PRO A CA 1
ATOM 696 C C . PRO A 1 106 ? -14.655 15.147 1.123 1.00 89.31 106 PRO A C 1
ATOM 698 O O . PRO A 1 106 ? -13.707 15.827 1.525 1.00 89.31 106 PRO A O 1
ATOM 701 N N . VAL A 1 107 ? -14.707 13.828 1.282 1.00 91.62 107 VAL A N 1
ATOM 702 C CA . VAL A 1 107 ? -13.676 13.047 1.971 1.00 91.62 107 VAL A CA 1
ATOM 703 C C . VAL A 1 107 ? -12.997 12.086 1.010 1.00 91.62 107 VAL A C 1
ATOM 705 O O . VAL A 1 107 ? -13.604 11.581 0.065 1.00 91.62 107 VAL A O 1
ATOM 708 N N . ASN A 1 108 ? -11.730 11.804 1.279 1.00 93.19 108 ASN A N 1
ATOM 709 C CA . ASN A 1 108 ? -10.993 10.760 0.593 1.00 93.19 108 ASN A CA 1
ATOM 710 C C . ASN A 1 108 ? -11.538 9.382 1.023 1.00 93.19 108 ASN A C 1
ATOM 712 O O . ASN A 1 108 ? -11.531 9.077 2.217 1.00 93.19 108 ASN A O 1
ATOM 716 N N . PRO A 1 109 ? -11.981 8.519 0.093 1.00 93.56 109 PRO A N 1
ATOM 717 C CA . PRO A 1 109 ? -12.597 7.240 0.433 1.00 93.56 109 PRO A CA 1
ATOM 718 C C . PRO A 1 109 ? -11.627 6.234 1.068 1.00 93.56 109 PRO A C 1
ATOM 720 O O . PRO A 1 109 ? -12.092 5.283 1.685 1.00 93.56 109 PRO A O 1
ATOM 723 N N . LEU A 1 110 ? -10.309 6.401 0.940 1.00 94.94 110 LEU A N 1
ATOM 724 C CA . LEU A 1 110 ? -9.317 5.466 1.491 1.00 94.94 110 LEU A CA 1
ATOM 725 C C . LEU A 1 110 ? -8.780 5.888 2.859 1.00 94.94 110 LEU A C 1
ATOM 727 O O . LEU A 1 110 ? -8.290 5.043 3.607 1.00 94.94 110 LEU A O 1
ATOM 731 N N . THR A 1 111 ? -8.916 7.169 3.209 1.00 95.19 111 THR A N 1
ATOM 732 C CA . THR A 1 111 ? -8.423 7.709 4.484 1.00 95.19 111 THR A CA 1
ATOM 733 C C . THR A 1 111 ? -9.517 8.315 5.357 1.00 95.19 111 THR A C 1
ATOM 735 O O . THR A 1 111 ? -9.294 8.517 6.542 1.00 95.19 111 THR A O 1
ATOM 738 N N . GLY A 1 112 ? -10.693 8.640 4.819 1.00 93.75 112 GLY A N 1
ATOM 739 C CA . GLY A 1 112 ? -11.762 9.306 5.568 1.00 93.75 112 GLY A CA 1
ATOM 740 C C . GLY A 1 112 ? -11.415 10.738 5.984 1.00 93.75 112 GLY A C 1
ATOM 741 O O . GLY A 1 112 ? -12.114 11.317 6.815 1.00 93.75 112 GLY A O 1
ATOM 742 N N . LEU A 1 113 ? -10.327 11.300 5.444 1.00 93.31 113 LEU A N 1
ATOM 743 C CA . LEU A 1 113 ? -9.891 12.669 5.700 1.00 93.31 113 LEU A CA 1
ATOM 744 C C . LEU A 1 113 ? -10.541 13.638 4.700 1.00 93.31 113 LEU A C 1
ATOM 746 O O . LEU A 1 113 ? -10.744 13.261 3.540 1.00 93.31 113 LEU A O 1
ATOM 750 N N . PRO A 1 114 ? -10.842 14.886 5.108 1.00 92.44 114 PRO A N 1
ATOM 751 C CA . PRO A 1 114 ? -11.327 15.917 4.196 1.00 92.44 114 PRO A CA 1
ATOM 752 C C . PRO A 1 114 ? -10.368 16.140 3.026 1.00 92.44 114 PRO A C 1
ATOM 754 O O . PRO A 1 114 ? -9.148 16.096 3.189 1.00 92.44 114 PRO A O 1
ATOM 757 N N . MET A 1 115 ? -10.916 16.424 1.849 1.00 91.81 115 MET A N 1
ATOM 758 C CA . MET A 1 115 ? -10.132 16.733 0.659 1.00 91.81 115 MET A CA 1
ATOM 759 C C . MET A 1 115 ? -10.691 17.947 -0.082 1.00 91.81 115 MET A C 1
ATOM 761 O O . MET A 1 115 ? -11.895 18.165 -0.135 1.00 91.81 115 MET A O 1
ATOM 765 N N . SER A 1 116 ? -9.808 18.732 -0.696 1.00 90.25 116 SER A N 1
ATOM 766 C CA . SER A 1 116 ? -10.185 19.928 -1.463 1.00 90.25 116 SER A CA 1
ATOM 767 C C . SER A 1 116 ? -10.442 19.649 -2.948 1.00 90.25 116 SER A C 1
ATOM 769 O O . SER A 1 116 ? -11.052 20.465 -3.633 1.00 90.25 116 SER A O 1
ATOM 771 N N . ARG A 1 117 ? -9.973 18.504 -3.462 1.00 90.81 117 ARG A N 1
ATOM 772 C CA . ARG A 1 117 ? -9.963 18.163 -4.896 1.00 90.81 117 ARG A CA 1
ATOM 773 C C . ARG A 1 117 ? -10.638 16.815 -5.186 1.00 90.81 117 ARG A C 1
ATOM 775 O O . ARG A 1 117 ? -9.962 15.858 -5.567 1.00 90.81 117 ARG A O 1
ATOM 782 N N . PRO A 1 118 ? -11.967 16.692 -4.993 1.00 90.81 118 PRO A N 1
ATOM 783 C CA . PRO A 1 118 ? -12.695 15.437 -5.224 1.00 90.81 118 PRO A CA 1
ATOM 784 C C . PRO A 1 118 ? -12.649 14.960 -6.684 1.00 90.81 118 PRO A C 1
ATOM 786 O O . PRO A 1 118 ? -12.907 13.792 -6.963 1.00 90.81 118 PRO A O 1
ATOM 789 N N . ASP A 1 119 ? -12.298 15.834 -7.630 1.00 90.88 119 ASP A N 1
ATOM 790 C CA . ASP A 1 119 ? -12.061 15.477 -9.028 1.00 90.88 119 ASP A CA 1
ATOM 791 C C . ASP A 1 119 ? -10.915 14.470 -9.211 1.00 90.88 119 ASP A C 1
ATOM 793 O O . ASP A 1 119 ? -10.963 13.670 -10.146 1.00 90.88 119 ASP A O 1
ATOM 797 N N . LEU A 1 120 ? -9.951 14.428 -8.282 1.00 91.56 120 LEU A N 1
ATOM 798 C CA . LEU A 1 120 ? -8.858 13.451 -8.293 1.00 91.56 120 LEU A CA 1
ATOM 799 C C . LEU A 1 120 ? -9.349 12.007 -8.127 1.00 91.56 120 LEU A C 1
ATOM 801 O O . LEU A 1 120 ? -8.679 11.089 -8.583 1.00 91.56 120 LEU A O 1
ATOM 805 N N . LEU A 1 121 ? -10.539 11.790 -7.553 1.00 91.81 121 LEU A N 1
ATOM 806 C CA . LEU A 1 121 ? -11.130 10.452 -7.421 1.00 91.81 121 LEU A CA 1
ATOM 807 C C . LEU A 1 121 ? -11.554 9.842 -8.764 1.00 91.81 121 LEU A C 1
ATOM 809 O O . LEU A 1 121 ? -11.819 8.646 -8.830 1.00 91.81 121 LEU A O 1
ATOM 813 N N . ARG A 1 122 ? -11.636 10.657 -9.824 1.00 92.06 122 ARG A N 1
ATOM 814 C CA . ARG A 1 122 ? -11.857 10.191 -11.201 1.00 92.06 122 ARG A CA 1
ATOM 815 C C . ARG A 1 122 ? -10.558 9.924 -11.949 1.00 92.06 122 ARG A C 1
ATOM 817 O O . ARG A 1 122 ? -10.607 9.455 -13.081 1.00 92.06 122 ARG A O 1
ATOM 824 N N . GLN A 1 123 ? -9.407 10.260 -11.372 1.00 92.00 123 GLN A N 1
ATOM 825 C CA . GLN A 1 123 ? -8.129 9.915 -11.972 1.00 92.00 123 GLN A CA 1
ATOM 826 C C . GLN A 1 123 ? -7.790 8.465 -11.663 1.00 92.00 123 GLN A C 1
ATOM 828 O O . GLN A 1 123 ? -8.095 7.943 -10.589 1.00 92.00 123 GLN A O 1
ATOM 833 N N . ARG A 1 124 ? -7.123 7.823 -12.613 1.00 95.00 124 ARG A N 1
ATOM 834 C CA . ARG A 1 124 ? -6.637 6.467 -12.437 1.00 95.00 124 ARG A CA 1
ATOM 835 C C . ARG A 1 124 ? -5.570 6.449 -11.330 1.00 95.00 124 ARG A C 1
ATOM 837 O O . ARG A 1 124 ? -4.687 7.317 -11.336 1.00 95.00 124 ARG A O 1
ATOM 844 N N . PRO A 1 125 ? -5.641 5.515 -10.367 1.00 96.31 125 PRO A N 1
ATOM 845 C CA . PRO A 1 125 ? -4.627 5.412 -9.327 1.00 96.31 125 PRO A CA 1
ATOM 846 C C . PRO A 1 125 ? -3.251 5.072 -9.904 1.00 96.31 125 PRO A C 1
ATOM 848 O O . PRO A 1 125 ? -3.144 4.448 -10.960 1.00 96.31 125 PRO A O 1
ATOM 851 N N . VAL A 1 126 ? -2.194 5.410 -9.170 1.00 98.19 126 VAL A N 1
ATOM 852 C CA . VAL A 1 126 ? -0.839 4.916 -9.442 1.00 98.19 126 VAL A CA 1
ATOM 853 C C . VAL A 1 126 ? -0.405 4.020 -8.290 1.00 98.19 126 VAL A C 1
ATOM 855 O O . VAL A 1 126 ? -0.490 4.422 -7.131 1.00 98.19 126 VAL A O 1
ATOM 858 N N . LEU A 1 127 ? 0.059 2.809 -8.591 1.00 98.69 127 LEU A N 1
ATOM 859 C CA . LEU A 1 127 ? 0.601 1.881 -7.598 1.00 98.69 127 LEU A CA 1
ATOM 860 C C . LEU A 1 127 ? 2.110 1.759 -7.801 1.00 98.69 127 LEU A C 1
ATOM 862 O O . LEU A 1 127 ? 2.557 1.370 -8.877 1.00 98.69 127 LEU A O 1
ATOM 866 N N . VAL A 1 128 ? 2.901 2.053 -6.771 1.00 98.88 128 VAL A N 1
ATOM 867 C CA . VAL A 1 128 ? 4.368 2.036 -6.857 1.00 98.88 128 VAL A CA 1
ATOM 868 C C . VAL A 1 128 ? 4.941 0.916 -6.002 1.00 98.88 128 VAL A C 1
ATOM 870 O O . VAL A 1 128 ? 4.660 0.829 -4.809 1.00 98.88 128 VAL A O 1
ATOM 873 N N . SER A 1 129 ? 5.788 0.079 -6.600 1.00 98.69 129 SER A N 1
ATOM 874 C CA . SER A 1 129 ? 6.567 -0.940 -5.894 1.00 98.69 129 SER A CA 1
ATOM 875 C C . SER A 1 129 ? 7.824 -0.339 -5.273 1.00 98.69 129 SER A C 1
ATOM 877 O O . SER A 1 129 ? 8.779 -0.012 -5.975 1.00 98.69 129 SER A O 1
ATOM 879 N N . ILE A 1 130 ? 7.834 -0.222 -3.948 1.00 98.81 130 ILE A N 1
ATOM 880 C CA . ILE A 1 130 ? 8.849 0.464 -3.146 1.00 98.81 130 ILE A CA 1
ATOM 881 C C . ILE A 1 130 ? 9.694 -0.540 -2.357 1.00 98.81 130 ILE A C 1
ATOM 883 O O . ILE A 1 130 ? 9.193 -1.468 -1.718 1.00 98.81 130 ILE A O 1
ATOM 887 N N . ASP A 1 131 ? 11.008 -0.341 -2.385 1.00 98.31 131 ASP A N 1
ATOM 888 C CA . ASP A 1 131 ? 11.988 -1.144 -1.684 1.00 98.31 131 ASP A CA 1
ATOM 889 C C . ASP A 1 131 ? 11.860 -1.065 -0.168 1.00 98.31 131 ASP A C 1
ATOM 891 O O . ASP A 1 131 ? 11.714 0.005 0.414 1.00 98.31 131 ASP A O 1
ATOM 895 N N . ASN A 1 132 ? 11.920 -2.228 0.477 1.00 97.19 132 ASN A N 1
ATOM 896 C CA . ASN A 1 132 ? 11.885 -2.345 1.928 1.00 97.19 132 ASN A CA 1
ATOM 897 C C . ASN A 1 132 ? 13.113 -3.076 2.482 1.00 97.19 132 ASN A C 1
ATOM 899 O O . ASN A 1 132 ? 13.122 -3.474 3.649 1.00 97.19 132 ASN A O 1
ATOM 903 N N . HIS A 1 133 ? 14.156 -3.245 1.662 1.00 96.44 133 HIS A N 1
ATOM 904 C CA . HIS A 1 133 ? 15.482 -3.617 2.143 1.00 96.44 133 HIS A CA 1
ATOM 905 C C . HIS A 1 133 ? 15.995 -2.572 3.160 1.00 96.44 133 HIS A C 1
ATOM 907 O O . HIS A 1 133 ? 15.704 -1.387 2.985 1.00 96.44 133 HIS A O 1
ATOM 913 N N . PRO A 1 134 ? 16.764 -2.954 4.199 1.00 95.19 134 PRO A N 1
ATOM 914 C CA . PRO A 1 134 ? 17.320 -2.000 5.166 1.00 95.19 134 PRO A CA 1
ATOM 915 C C . PRO A 1 134 ? 18.079 -0.837 4.514 1.00 95.19 134 PRO A C 1
ATOM 917 O O . PRO A 1 134 ? 17.826 0.314 4.847 1.00 95.19 134 PRO A O 1
ATOM 920 N N . ASP A 1 135 ? 18.911 -1.129 3.514 1.00 96.00 135 ASP A N 1
ATOM 921 C CA . ASP A 1 135 ? 19.707 -0.125 2.785 1.00 96.00 135 ASP A CA 1
ATOM 922 C C . ASP A 1 135 ? 18.870 0.803 1.882 1.00 96.00 135 ASP A C 1
ATOM 924 O O . ASP A 1 135 ? 19.390 1.760 1.311 1.00 96.00 135 ASP A O 1
ATOM 928 N N . ALA A 1 136 ? 17.573 0.521 1.727 1.00 97.25 136 ALA A N 1
ATOM 929 C CA . ALA A 1 136 ? 16.634 1.366 1.000 1.00 97.25 136 ALA A CA 1
ATOM 930 C C . ALA A 1 136 ? 15.842 2.314 1.911 1.00 97.25 136 ALA A C 1
ATOM 932 O O . ALA A 1 136 ? 14.996 3.060 1.418 1.00 97.25 136 ALA A O 1
ATOM 933 N N . ARG A 1 137 ? 16.088 2.289 3.224 1.00 96.00 137 ARG A N 1
ATOM 934 C CA . ARG A 1 137 ? 15.386 3.127 4.200 1.00 96.00 137 ARG A CA 1
ATOM 935 C C . ARG A 1 137 ? 16.195 4.390 4.528 1.00 96.00 137 ARG A C 1
ATOM 937 O O . ARG A 1 137 ? 17.424 4.327 4.538 1.00 96.00 137 ARG A O 1
ATOM 944 N N . PRO A 1 138 ? 15.527 5.513 4.846 1.00 97.38 138 PRO A N 1
ATOM 945 C CA . PRO A 1 138 ? 14.076 5.724 4.756 1.00 97.38 138 PRO A CA 1
ATOM 946 C C . PRO A 1 138 ? 13.585 5.806 3.301 1.00 97.38 138 PRO A C 1
ATOM 948 O O . PRO A 1 138 ? 14.376 6.067 2.396 1.00 97.38 138 PRO A O 1
ATOM 951 N N . GLN A 1 139 ? 12.300 5.549 3.068 1.00 98.38 139 GLN A N 1
ATOM 952 C CA . GLN A 1 139 ? 11.673 5.669 1.749 1.00 98.38 139 GLN A CA 1
ATOM 953 C C . GLN A 1 139 ? 10.981 7.021 1.582 1.00 98.38 139 GLN A C 1
ATOM 955 O O . GLN A 1 139 ? 10.449 7.579 2.542 1.00 98.38 139 GLN A O 1
ATOM 960 N N . ALA A 1 140 ? 10.939 7.490 0.340 1.00 98.50 140 ALA A N 1
ATOM 961 C CA . ALA A 1 140 ? 10.185 8.655 -0.089 1.00 98.50 140 ALA A CA 1
ATOM 962 C C . ALA A 1 140 ? 8.771 8.264 -0.559 1.00 98.50 140 ALA A C 1
ATOM 964 O O . ALA A 1 140 ? 8.576 7.231 -1.210 1.00 98.50 140 ALA A O 1
ATOM 965 N N . GLY A 1 141 ? 7.793 9.112 -0.259 1.00 97.94 141 GLY A N 1
ATOM 966 C CA . GLY A 1 141 ? 6.431 9.116 -0.783 1.00 97.94 141 GLY A CA 1
ATOM 967 C C . GLY A 1 141 ? 5.405 8.409 0.096 1.00 97.94 141 GLY A C 1
ATOM 968 O O . GLY A 1 141 ? 4.212 8.488 -0.184 1.00 97.94 141 GLY A O 1
ATOM 969 N N . LEU A 1 142 ? 5.828 7.724 1.164 1.00 98.12 142 LEU A N 1
ATOM 970 C CA . LEU A 1 142 ? 4.929 6.889 1.973 1.00 98.12 142 LEU A CA 1
ATOM 971 C C . LEU A 1 142 ? 3.879 7.691 2.755 1.00 98.12 142 LEU A C 1
ATOM 973 O O . LEU A 1 142 ? 2.787 7.181 2.979 1.00 98.12 142 LEU A O 1
ATOM 977 N N . THR A 1 143 ? 4.179 8.928 3.154 1.00 96.75 143 THR A N 1
ATOM 978 C CA . THR A 1 143 ? 3.231 9.815 3.859 1.00 96.75 143 THR A CA 1
ATOM 979 C C . THR A 1 143 ? 2.148 10.377 2.940 1.00 96.75 143 THR A C 1
ATOM 981 O O . THR A 1 143 ? 1.087 10.767 3.416 1.00 96.75 143 THR A O 1
ATOM 984 N N . ALA A 1 144 ? 2.395 10.388 1.628 1.00 96.88 144 ALA A N 1
ATOM 985 C CA . ALA A 1 144 ? 1.438 10.817 0.614 1.00 96.88 144 ALA A CA 1
ATOM 986 C C . ALA A 1 144 ? 0.573 9.661 0.076 1.00 96.88 144 ALA A C 1
ATOM 988 O O . ALA A 1 144 ? -0.344 9.904 -0.704 1.00 96.88 144 ALA A O 1
ATOM 989 N N . ALA A 1 145 ? 0.869 8.411 0.440 1.00 97.88 145 ALA A N 1
ATOM 990 C CA . ALA A 1 145 ? 0.123 7.253 -0.035 1.00 97.88 145 ALA A CA 1
ATOM 991 C C . ALA A 1 145 ? -1.253 7.166 0.641 1.00 97.88 145 ALA A C 1
ATOM 993 O O . ALA A 1 145 ? -1.369 7.273 1.861 1.00 97.88 145 ALA A O 1
ATOM 994 N N . ASP A 1 146 ? -2.293 6.909 -0.150 1.00 96.56 146 ASP A N 1
ATOM 995 C CA . ASP A 1 146 ? -3.659 6.742 0.355 1.00 96.56 146 ASP A CA 1
ATOM 996 C C . ASP A 1 146 ? -3.865 5.359 0.996 1.00 96.56 146 ASP A C 1
ATOM 998 O O . ASP A 1 146 ? -4.671 5.194 1.911 1.00 96.56 146 ASP A O 1
ATOM 1002 N N . LEU A 1 147 ? -3.113 4.361 0.520 1.00 98.12 147 LEU A N 1
ATOM 1003 C CA . LEU A 1 147 ? -3.098 2.994 1.031 1.00 98.12 147 LEU A CA 1
ATOM 1004 C C . LEU A 1 147 ? -1.717 2.383 0.777 1.00 98.12 147 LEU A C 1
ATOM 1006 O O . LEU A 1 147 ? -1.159 2.534 -0.311 1.00 98.12 147 LEU A O 1
ATOM 1010 N N . VAL A 1 148 ? -1.164 1.674 1.758 1.00 98.81 148 VAL A N 1
ATOM 1011 C CA . VAL A 1 148 ? 0.120 0.973 1.606 1.00 98.81 148 VAL A CA 1
ATOM 1012 C C . VAL A 1 148 ? -0.081 -0.507 1.870 1.00 98.81 148 VAL A C 1
ATOM 1014 O O . VAL A 1 148 ? -0.577 -0.878 2.927 1.00 98.81 148 VAL A O 1
ATOM 1017 N N . TYR A 1 149 ? 0.351 -1.358 0.944 1.00 98.88 149 TYR A N 1
ATOM 1018 C CA . TYR A 1 149 ? 0.458 -2.794 1.183 1.00 98.88 149 TYR A CA 1
ATOM 1019 C C . TYR A 1 149 ? 1.892 -3.152 1.568 1.00 98.88 149 TYR A C 1
ATOM 1021 O O . TYR A 1 149 ? 2.825 -2.726 0.896 1.00 98.88 149 TYR A O 1
ATOM 1029 N N . GLU A 1 150 ? 2.088 -3.977 2.590 1.00 98.56 150 GLU A N 1
ATOM 1030 C CA . GLU A 1 150 ? 3.350 -4.678 2.827 1.00 98.56 150 GLU A CA 1
ATOM 1031 C C . GLU A 1 150 ? 3.167 -6.154 2.482 1.00 98.56 150 GLU A C 1
ATOM 1033 O O . GLU A 1 150 ? 2.338 -6.848 3.072 1.00 98.56 150 GLU A O 1
ATOM 1038 N N . VAL A 1 151 ? 3.934 -6.623 1.500 1.00 97.44 151 VAL A N 1
ATOM 1039 C CA . VAL A 1 151 ? 3.746 -7.934 0.873 1.00 97.44 151 VAL A CA 1
ATOM 1040 C C . VAL A 1 151 ? 5.069 -8.698 0.887 1.00 97.44 151 VAL A C 1
ATOM 1042 O O . VAL A 1 151 ? 6.112 -8.088 0.635 1.00 97.44 151 VAL A O 1
ATOM 1045 N N . PRO A 1 152 ? 5.094 -10.014 1.158 1.00 95.38 152 PRO A N 1
ATOM 1046 C CA . PRO A 1 152 ? 6.324 -10.793 1.091 1.00 95.38 152 PRO A CA 1
ATOM 1047 C C . PRO A 1 152 ? 6.907 -10.788 -0.329 1.00 95.38 152 PRO A C 1
ATOM 1049 O O . PRO A 1 152 ? 6.167 -10.793 -1.314 1.00 95.38 152 PRO A O 1
ATOM 1052 N N . ALA A 1 153 ? 8.237 -10.772 -0.432 1.00 93.19 153 ALA A N 1
ATOM 1053 C CA . ALA A 1 153 ? 8.975 -10.926 -1.684 1.00 93.19 153 ALA A CA 1
ATOM 1054 C C . ALA A 1 153 ? 9.826 -12.209 -1.645 1.00 93.19 153 ALA A C 1
ATOM 1056 O O . ALA A 1 153 ? 9.304 -13.283 -1.913 1.00 93.19 153 ALA A O 1
ATOM 1057 N N . GLU A 1 154 ? 11.106 -12.127 -1.273 1.00 87.56 154 GLU A N 1
ATOM 1058 C CA . GLU A 1 154 ? 12.015 -13.276 -1.138 1.00 87.56 154 GLU A CA 1
ATOM 1059 C C . GLU A 1 154 ? 12.813 -13.198 0.159 1.00 87.56 154 GLU A C 1
ATOM 1061 O O . GLU A 1 154 ? 13.091 -12.107 0.660 1.00 87.56 154 GLU A O 1
ATOM 1066 N N . GLY A 1 155 ? 13.225 -14.356 0.685 1.00 84.31 155 GLY A N 1
ATOM 1067 C CA . GLY A 1 155 ? 14.198 -14.432 1.781 1.00 84.31 155 GLY A CA 1
ATOM 1068 C C . GLY A 1 155 ? 13.767 -13.712 3.065 1.00 84.31 155 GLY A C 1
ATOM 1069 O O . GLY A 1 155 ? 14.613 -13.194 3.785 1.00 84.31 155 GLY A O 1
ATOM 1070 N N . GLY A 1 156 ? 12.458 -13.619 3.321 1.00 86.31 156 GLY A N 1
ATOM 1071 C CA . GLY A 1 156 ? 11.886 -12.906 4.471 1.00 86.31 156 GLY A CA 1
ATOM 1072 C C . GLY A 1 156 ? 11.911 -11.377 4.370 1.00 86.31 156 GLY A C 1
ATOM 1073 O O . GLY A 1 156 ? 11.563 -10.695 5.334 1.00 86.31 156 GLY A O 1
ATOM 1074 N N . ILE A 1 157 ? 12.294 -10.826 3.216 1.00 91.38 157 ILE A N 1
ATOM 1075 C CA . ILE A 1 157 ? 12.194 -9.398 2.913 1.00 91.38 157 ILE A CA 1
ATOM 1076 C C . ILE A 1 157 ? 10.835 -9.130 2.264 1.00 91.38 157 ILE A C 1
ATOM 1078 O O . ILE A 1 157 ? 10.371 -9.883 1.405 1.00 91.38 157 ILE A O 1
ATOM 1082 N N . THR A 1 158 ? 10.197 -8.035 2.661 1.00 96.44 158 THR A N 1
ATOM 1083 C CA . THR A 1 158 ? 8.928 -7.579 2.090 1.00 96.44 158 THR A CA 1
ATOM 1084 C C . THR A 1 158 ? 9.136 -6.486 1.041 1.00 96.44 158 THR A C 1
ATOM 1086 O O . THR A 1 158 ? 10.227 -5.942 0.857 1.00 96.44 158 THR A O 1
ATOM 1089 N N . ARG A 1 159 ? 8.066 -6.155 0.328 1.00 97.88 159 ARG A N 1
ATOM 1090 C CA . ARG A 1 159 ? 7.945 -5.002 -0.559 1.00 97.88 159 ARG A CA 1
ATOM 1091 C C . ARG A 1 159 ? 6.808 -4.127 -0.048 1.00 97.88 159 ARG A C 1
ATOM 1093 O O . ARG A 1 159 ? 5.790 -4.660 0.389 1.00 97.88 159 ARG A O 1
ATOM 1100 N N . LEU A 1 160 ? 6.975 -2.810 -0.123 1.00 98.75 160 LEU A N 1
ATOM 1101 C CA . LEU A 1 160 ? 5.871 -1.877 0.083 1.00 98.75 160 LEU A CA 1
ATOM 1102 C C . LEU A 1 160 ? 5.248 -1.563 -1.280 1.00 98.75 160 LEU A C 1
ATOM 1104 O O . LEU A 1 160 ? 5.973 -1.270 -2.225 1.00 98.75 160 LEU A O 1
ATOM 1108 N N . LEU A 1 161 ? 3.928 -1.634 -1.409 1.00 98.81 161 LEU A N 1
ATOM 1109 C CA . LEU A 1 161 ? 3.202 -1.168 -2.587 1.00 98.81 161 LEU A CA 1
ATOM 1110 C C . LEU A 1 161 ? 2.330 0.012 -2.166 1.00 98.81 161 LEU A C 1
ATOM 1112 O O . LEU A 1 161 ? 1.333 -0.171 -1.471 1.00 98.81 161 LEU A O 1
ATOM 1116 N N . ALA A 1 162 ? 2.739 1.219 -2.545 1.00 98.75 162 ALA A N 1
ATOM 1117 C CA . ALA A 1 162 ? 2.047 2.451 -2.187 1.00 98.75 162 ALA A CA 1
ATOM 1118 C C . ALA A 1 162 ? 1.071 2.849 -3.298 1.00 98.75 162 ALA A C 1
ATOM 1120 O O . ALA A 1 162 ? 1.480 3.016 -4.450 1.00 98.75 162 ALA A O 1
ATOM 1121 N N . LEU A 1 163 ? -0.209 2.967 -2.951 1.00 98.44 163 LEU A N 1
ATOM 1122 C CA . LEU A 1 163 ? -1.283 3.385 -3.843 1.00 98.44 163 LEU A CA 1
ATOM 1123 C C . LEU A 1 163 ? -1.544 4.883 -3.672 1.00 98.44 163 LEU A C 1
ATOM 1125 O O . LEU A 1 163 ? -1.782 5.364 -2.562 1.00 98.44 163 LEU A O 1
ATOM 1129 N N . PHE A 1 164 ? -1.553 5.594 -4.792 1.00 97.56 164 PHE A N 1
ATOM 1130 C CA . PHE A 1 164 ? -1.782 7.028 -4.874 1.00 97.56 164 PHE A CA 1
ATOM 1131 C C . PHE A 1 164 ? -3.021 7.301 -5.730 1.00 97.56 164 PHE A C 1
ATOM 1133 O O . PHE A 1 164 ? -3.014 7.121 -6.947 1.00 97.56 164 PHE A O 1
ATOM 1140 N N . VAL A 1 165 ? -4.089 7.743 -5.080 1.00 93.94 165 VAL A N 1
ATOM 1141 C CA . VAL A 1 165 ? -5.363 8.177 -5.662 1.00 93.94 165 VAL A CA 1
ATOM 1142 C C . VAL A 1 165 ? -5.467 9.696 -5.615 1.00 93.94 165 VAL A C 1
ATOM 1144 O O . VAL A 1 165 ? -5.744 10.314 -6.641 1.00 93.94 165 VAL A O 1
ATOM 1147 N N . THR A 1 166 ? -5.156 10.326 -4.480 1.00 92.06 166 THR A N 1
ATOM 1148 C CA . THR A 1 166 ? -5.397 11.765 -4.259 1.00 92.06 166 THR A CA 1
ATOM 1149 C C . THR A 1 166 ? -4.137 12.625 -4.188 1.00 92.06 166 THR A C 1
ATOM 1151 O O . THR A 1 166 ? -4.234 13.845 -4.250 1.00 92.06 166 THR A O 1
ATOM 1154 N N . GLN A 1 167 ? -2.956 12.012 -4.116 1.00 93.88 167 GLN A N 1
ATOM 1155 C CA . GLN A 1 167 ? -1.670 12.717 -4.064 1.00 93.88 167 GLN A CA 1
ATOM 1156 C C . GLN A 1 167 ? -0.751 12.280 -5.204 1.00 93.88 167 GLN A C 1
ATOM 1158 O O . GLN A 1 167 ? -0.843 11.146 -5.669 1.00 93.88 167 GLN A O 1
ATOM 1163 N N . ARG A 1 168 ? 0.135 13.161 -5.681 1.00 94.88 168 ARG A N 1
ATOM 1164 C CA . ARG A 1 168 ? 1.101 12.864 -6.758 1.00 94.88 168 ARG A CA 1
ATOM 1165 C C . ARG A 1 168 ? 2.487 13.418 -6.398 1.00 94.88 168 ARG A C 1
ATOM 1167 O O . ARG A 1 168 ? 2.883 14.450 -6.928 1.00 94.88 168 ARG A O 1
ATOM 1174 N N . PRO A 1 169 ? 3.210 12.775 -5.467 1.00 97.12 169 PRO A N 1
ATOM 1175 C CA . PRO A 1 169 ? 4.541 13.227 -5.069 1.00 97.12 169 PRO A CA 1
ATOM 1176 C C . PRO A 1 169 ? 5.557 13.162 -6.222 1.00 97.12 169 PRO A C 1
ATOM 1178 O O . PRO A 1 169 ? 5.597 12.203 -6.994 1.00 97.12 169 PRO A O 1
ATOM 1181 N N . GLU A 1 170 ? 6.438 14.161 -6.286 1.00 97.12 170 GLU A N 1
ATOM 1182 C CA . GLU A 1 170 ? 7.549 14.230 -7.253 1.00 97.12 170 GLU A CA 1
ATOM 1183 C C . GLU A 1 170 ? 8.633 13.175 -7.014 1.00 97.12 170 GLU A C 1
ATOM 1185 O O . GLU A 1 170 ? 9.465 12.907 -7.879 1.00 97.12 170 GLU A O 1
ATOM 1190 N N . ARG A 1 171 ? 8.649 12.576 -5.822 1.00 97.81 171 ARG A N 1
ATOM 1191 C CA . ARG A 1 171 ? 9.663 11.611 -5.424 1.00 97.81 171 ARG A CA 1
ATOM 1192 C C . ARG A 1 171 ? 9.031 10.472 -4.644 1.00 97.81 171 ARG A C 1
ATOM 1194 O O . ARG A 1 171 ? 8.506 10.674 -3.557 1.00 97.81 171 ARG A O 1
ATOM 1201 N N . VAL A 1 172 ? 9.126 9.267 -5.196 1.00 98.69 172 VAL A N 1
ATOM 1202 C CA . VAL A 1 172 ? 8.679 8.026 -4.557 1.00 98.69 172 VAL A CA 1
ATOM 1203 C C . VAL A 1 172 ? 9.721 6.943 -4.759 1.00 98.69 172 VAL A C 1
ATOM 1205 O O . VAL A 1 172 ? 10.204 6.738 -5.874 1.00 98.69 172 VAL A O 1
ATOM 1208 N N . GLY A 1 173 ? 10.072 6.230 -3.693 1.00 98.31 173 GLY A N 1
ATOM 1209 C CA . GLY A 1 173 ? 10.996 5.108 -3.786 1.00 98.31 173 GLY A CA 1
ATOM 1210 C C . GLY A 1 173 ? 11.852 4.895 -2.536 1.00 98.31 173 GLY A C 1
ATOM 1211 O O . GLY A 1 173 ? 11.546 5.454 -1.490 1.00 98.31 173 GLY A O 1
ATOM 1212 N N . PRO A 1 174 ? 12.930 4.099 -2.629 1.00 98.56 174 PRO A N 1
ATOM 1213 C CA . PRO A 1 174 ? 13.453 3.534 -3.869 1.00 98.56 174 PRO A CA 1
ATOM 1214 C C . PRO A 1 174 ? 12.474 2.572 -4.558 1.00 98.56 174 PRO A C 1
ATOM 1216 O O . PRO A 1 174 ? 11.858 1.749 -3.898 1.00 98.56 174 PRO A O 1
ATOM 1219 N N . VAL A 1 175 ? 12.294 2.664 -5.872 1.00 98.31 175 VAL A N 1
ATOM 1220 C CA . VAL A 1 175 ? 11.455 1.765 -6.669 1.00 98.31 175 VAL 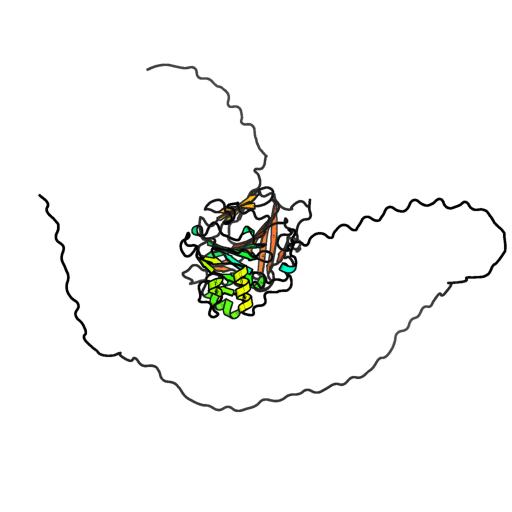A CA 1
ATOM 1221 C C . VAL A 1 175 ? 12.184 0.443 -6.878 1.00 98.31 175 VAL A C 1
ATOM 1223 O O . VAL A 1 175 ? 13.376 0.412 -7.189 1.00 98.31 175 VAL A O 1
AT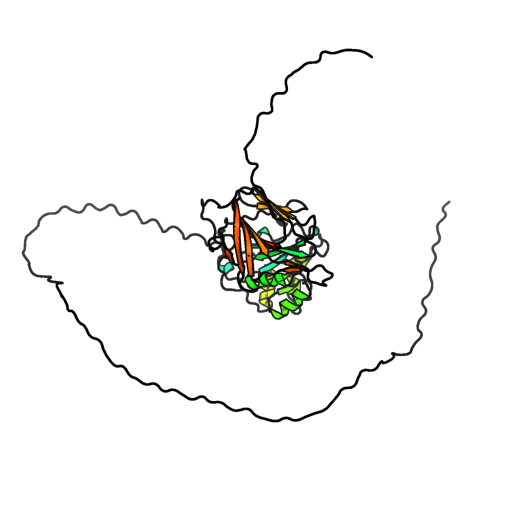OM 1226 N N . ARG A 1 176 ? 11.465 -0.672 -6.742 1.00 96.81 176 ARG A N 1
ATOM 1227 C CA . ARG A 1 176 ? 12.036 -2.015 -6.868 1.00 96.81 176 ARG A CA 1
ATOM 1228 C C . ARG A 1 176 ? 11.121 -2.958 -7.635 1.00 96.81 176 ARG A C 1
ATOM 1230 O O . ARG A 1 176 ? 9.964 -2.676 -7.929 1.00 96.81 176 ARG A O 1
ATOM 1237 N N . SER A 1 177 ? 11.686 -4.108 -7.959 1.00 95.38 177 SER A N 1
ATOM 1238 C CA . SER A 1 177 ? 11.093 -5.151 -8.771 1.00 95.38 177 SER A CA 1
ATOM 1239 C C . SER A 1 177 ? 9.756 -5.651 -8.273 1.00 95.38 177 SER A C 1
ATOM 1241 O O . SER A 1 177 ? 9.520 -5.783 -7.070 1.00 95.38 177 SER A O 1
ATOM 1243 N N . SER A 1 178 ? 8.948 -6.016 -9.257 1.00 96.62 178 SER A N 1
ATOM 1244 C CA . SER A 1 178 ? 7.646 -6.616 -9.077 1.00 96.62 178 SER A CA 1
ATOM 1245 C C . SER A 1 178 ? 7.694 -8.144 -8.943 1.00 96.62 178 SER A C 1
ATOM 1247 O O . SER A 1 178 ? 8.676 -8.810 -9.308 1.00 96.62 178 SER A O 1
ATOM 1249 N N . ARG A 1 179 ? 6.591 -8.699 -8.439 1.00 97.12 179 ARG A N 1
ATOM 1250 C CA . ARG A 1 179 ? 6.247 -10.121 -8.415 1.00 97.12 179 ARG A CA 1
ATOM 1251 C C . ARG A 1 179 ? 4.886 -10.316 -9.051 1.00 97.12 179 ARG A C 1
ATOM 1253 O O . ARG A 1 179 ? 4.083 -9.389 -9.115 1.00 97.12 179 ARG A O 1
ATOM 1260 N N . HIS A 1 180 ? 4.628 -11.513 -9.563 1.00 95.81 180 HIS A N 1
ATOM 1261 C CA . HIS A 1 180 ? 3.424 -11.775 -10.349 1.00 95.81 180 HIS A CA 1
ATOM 1262 C C . HIS A 1 180 ? 2.141 -11.573 -9.546 1.00 95.81 180 HIS A C 1
ATOM 1264 O O . HIS A 1 180 ? 1.160 -11.143 -10.136 1.00 95.81 180 HIS A O 1
ATOM 1270 N N . TYR A 1 181 ? 2.141 -11.808 -8.234 1.00 96.75 181 TYR A N 1
ATOM 1271 C CA . TYR A 1 181 ? 0.991 -11.543 -7.360 1.00 96.75 181 TYR A CA 1
ATOM 1272 C C . TYR A 1 181 ? 0.818 -10.054 -7.009 1.00 96.75 181 TYR A C 1
ATOM 1274 O O . TYR A 1 181 ? -0.287 -9.640 -6.682 1.00 96.75 181 TYR A O 1
ATOM 1282 N N . PHE A 1 182 ? 1.839 -9.197 -7.162 1.00 98.25 182 PHE A N 1
ATOM 1283 C CA . PHE A 1 182 ? 1.645 -7.740 -7.029 1.00 98.25 182 PHE A CA 1
ATOM 1284 C C . PHE A 1 182 ? 0.733 -7.186 -8.132 1.00 98.25 182 PHE A C 1
ATOM 1286 O O . PHE A 1 182 ? 0.064 -6.175 -7.928 1.00 98.25 182 PHE A O 1
ATOM 1293 N N . LEU A 1 183 ? 0.675 -7.869 -9.283 1.00 97.81 183 LEU A N 1
ATOM 1294 C CA . LEU A 1 183 ? -0.223 -7.506 -10.376 1.00 97.81 183 LEU A CA 1
ATOM 1295 C C . LEU A 1 183 ? -1.692 -7.605 -9.959 1.00 97.81 183 LEU A C 1
ATOM 1297 O O . LEU A 1 183 ? -2.488 -6.812 -10.438 1.00 97.81 183 LEU A O 1
ATOM 1301 N N . ASP A 1 184 ? -2.056 -8.499 -9.034 1.00 97.38 184 ASP A N 1
ATOM 1302 C CA . ASP A 1 184 ? -3.437 -8.613 -8.536 1.00 97.38 184 ASP A CA 1
ATOM 1303 C C . ASP A 1 184 ? -3.872 -7.351 -7.797 1.00 97.38 184 ASP A C 1
ATOM 1305 O O . ASP A 1 184 ? -5.047 -7.000 -7.811 1.00 97.38 184 ASP A O 1
ATOM 1309 N N . LEU A 1 185 ? -2.931 -6.676 -7.134 1.00 97.62 185 LEU A N 1
ATOM 1310 C CA . LEU A 1 185 ? -3.191 -5.420 -6.440 1.00 97.62 185 LEU A CA 1
ATOM 1311 C C . LEU A 1 185 ? -3.281 -4.274 -7.448 1.00 97.62 185 LEU A C 1
ATOM 1313 O O . LEU A 1 185 ? -4.202 -3.474 -7.374 1.00 97.62 185 LEU A O 1
ATOM 1317 N N . ALA A 1 186 ? -2.395 -4.220 -8.443 1.00 97.38 186 ALA A N 1
ATOM 1318 C CA . ALA A 1 186 ? -2.508 -3.217 -9.501 1.00 97.38 186 ALA A CA 1
ATOM 1319 C C . ALA A 1 186 ? -3.825 -3.355 -10.291 1.00 97.38 186 ALA A C 1
ATOM 1321 O O . ALA A 1 186 ? -4.527 -2.367 -10.494 1.00 97.38 186 ALA A O 1
ATOM 1322 N N . LEU A 1 187 ? -4.192 -4.582 -10.672 1.00 95.75 187 LEU A N 1
ATOM 1323 C CA . LEU A 1 187 ? -5.426 -4.898 -11.395 1.00 95.75 187 LEU A CA 1
ATOM 1324 C C . LEU A 1 187 ? -6.674 -4.610 -10.563 1.00 95.75 187 LEU A C 1
ATOM 1326 O O . LEU A 1 187 ? -7.636 -4.049 -11.080 1.00 95.75 187 LEU A O 1
ATOM 1330 N N . GLU A 1 188 ? -6.649 -4.955 -9.275 1.00 94.31 188 GLU A N 1
ATOM 1331 C CA . GLU A 1 188 ? -7.736 -4.644 -8.348 1.00 94.31 188 GLU A CA 1
ATOM 1332 C C . GLU A 1 188 ? -8.076 -3.156 -8.346 1.00 94.31 188 GLU A C 1
ATOM 1334 O O . GLU A 1 188 ? -9.254 -2.815 -8.292 1.00 94.31 188 GLU A O 1
ATOM 1339 N N . TRP A 1 189 ? -7.074 -2.282 -8.436 1.00 94.69 189 TRP A N 1
ATOM 1340 C CA . TRP A 1 189 ? -7.262 -0.832 -8.449 1.00 94.69 189 TRP A CA 1
ATOM 1341 C C . TRP A 1 189 ? -7.377 -0.244 -9.856 1.00 94.69 189 TRP A C 1
ATOM 1343 O O . TRP A 1 189 ? -7.704 0.935 -9.980 1.00 94.69 189 TRP A O 1
ATOM 1353 N N . ASP A 1 190 ? -7.197 -1.058 -10.903 1.00 94.25 190 ASP A N 1
ATOM 1354 C CA . ASP A 1 190 ? -6.954 -0.595 -12.274 1.00 94.25 190 ASP A CA 1
ATOM 1355 C C . ASP A 1 190 ? -5.913 0.534 -12.276 1.00 94.25 190 ASP A C 1
ATOM 1357 O O . ASP A 1 190 ? -6.136 1.616 -12.804 1.00 94.25 190 ASP A O 1
ATOM 1361 N N . ALA A 1 191 ? -4.810 0.320 -11.563 1.00 96.12 191 ALA A N 1
ATOM 1362 C CA . ALA A 1 191 ? -3.783 1.327 -11.364 1.00 96.12 191 ALA A CA 1
ATOM 1363 C C . ALA A 1 191 ? -2.746 1.290 -12.490 1.00 96.12 191 ALA A C 1
ATOM 1365 O O . ALA A 1 191 ? -2.369 0.216 -12.959 1.00 96.12 191 ALA A O 1
ATOM 1366 N N . ILE A 1 192 ? -2.197 2.457 -12.832 1.00 96.81 192 ILE A N 1
ATOM 1367 C CA . ILE A 1 192 ? -0.923 2.527 -13.554 1.00 96.81 192 ILE A CA 1
ATOM 1368 C C . ILE A 1 192 ? 0.154 1.995 -12.605 1.00 96.81 192 ILE A C 1
ATOM 1370 O O . ILE A 1 192 ? 0.319 2.507 -11.493 1.00 96.81 192 ILE A O 1
ATOM 1374 N N . TYR A 1 193 ? 0.868 0.948 -13.010 1.00 97.69 193 TYR A N 1
ATOM 1375 C CA . TYR A 1 193 ? 1.798 0.251 -12.127 1.00 97.69 193 TYR A CA 1
ATOM 1376 C C . TYR A 1 193 ? 3.250 0.670 -12.367 1.00 97.69 193 TYR A C 1
ATOM 1378 O O . TYR A 1 193 ? 3.767 0.566 -13.470 1.00 97.69 193 TYR A O 1
ATOM 1386 N N . VAL A 1 194 ? 3.942 1.126 -11.326 1.00 97.56 194 VAL A N 1
ATOM 1387 C CA . VAL A 1 194 ? 5.326 1.613 -11.405 1.00 97.56 194 VAL A CA 1
ATOM 1388 C C . VAL A 1 194 ? 6.248 0.663 -10.648 1.00 97.56 194 VAL A C 1
ATOM 1390 O O . VAL A 1 194 ? 6.086 0.439 -9.444 1.00 97.56 194 VAL A O 1
ATOM 1393 N N . HIS A 1 195 ? 7.249 0.111 -11.331 1.00 97.06 195 HIS A N 1
ATOM 1394 C CA . HIS A 1 195 ? 8.214 -0.816 -10.737 1.00 97.06 195 HIS A CA 1
ATOM 1395 C C . HIS A 1 195 ? 9.584 -0.752 -11.421 1.00 97.06 195 HIS A C 1
ATOM 1397 O O . HIS A 1 195 ? 9.787 -0.056 -12.407 1.00 97.06 195 HIS A O 1
ATOM 1403 N N . ALA A 1 196 ? 10.561 -1.472 -10.865 1.00 94.50 196 ALA A N 1
ATOM 1404 C CA . ALA A 1 196 ? 11.917 -1.544 -11.406 1.00 94.50 196 ALA A CA 1
ATOM 1405 C C . ALA A 1 196 ? 12.350 -3.003 -11.564 1.00 94.50 196 ALA A C 1
ATOM 1407 O O . ALA A 1 196 ? 12.924 -3.632 -10.665 1.00 94.50 196 ALA A O 1
ATOM 1408 N N . GLY A 1 197 ? 12.025 -3.555 -12.724 1.00 93.19 197 GLY A N 1
ATOM 1409 C CA . GLY A 1 197 ? 12.174 -4.952 -13.075 1.00 93.19 197 GLY A CA 1
ATOM 1410 C C . GLY A 1 197 ? 11.090 -5.853 -12.477 1.00 93.19 197 GLY A C 1
ATOM 1411 O O . GLY A 1 197 ? 10.151 -5.393 -11.828 1.00 93.19 197 GLY A O 1
ATOM 1412 N N . GLY A 1 198 ? 11.243 -7.166 -12.630 1.00 93.88 198 GLY A N 1
ATOM 1413 C CA . GLY A 1 198 ? 10.267 -8.156 -12.181 1.00 93.88 198 GLY A CA 1
ATOM 1414 C C . GLY A 1 198 ? 10.828 -9.577 -12.167 1.00 93.88 198 GLY A C 1
ATOM 1415 O O . GLY A 1 198 ? 11.923 -9.827 -12.673 1.00 93.88 198 GLY A O 1
ATOM 1416 N N . SER A 1 199 ? 10.105 -10.512 -11.544 1.00 94.44 199 SER A N 1
ATOM 1417 C CA . SER A 1 199 ? 10.422 -11.944 -11.649 1.00 94.44 199 SER A CA 1
ATOM 1418 C C . SER A 1 199 ? 10.107 -12.472 -13.058 1.00 94.44 199 SER A C 1
ATOM 1420 O O . SER A 1 199 ? 9.308 -11.861 -13.774 1.00 94.44 199 SER A O 1
ATOM 1422 N N . PRO A 1 200 ? 10.677 -13.616 -13.478 1.00 93.00 200 PRO A N 1
ATOM 1423 C CA . PRO A 1 200 ? 10.278 -14.261 -14.730 1.00 93.00 200 PRO A CA 1
ATOM 1424 C C . PRO A 1 200 ? 8.757 -14.466 -14.834 1.00 93.00 200 PRO A C 1
ATOM 1426 O O . PRO A 1 200 ? 8.161 -14.174 -15.868 1.00 93.00 200 PRO A O 1
ATOM 1429 N N . GLN A 1 201 ? 8.121 -14.875 -13.733 1.00 94.81 201 GLN A N 1
ATOM 1430 C CA . GLN A 1 201 ? 6.674 -15.062 -13.623 1.00 94.81 201 GLN A CA 1
ATOM 1431 C C . GLN A 1 201 ? 5.914 -13.744 -13.805 1.00 94.81 201 GLN A C 1
ATOM 1433 O O . GLN A 1 201 ? 4.901 -13.715 -14.499 1.00 94.81 201 GLN A O 1
ATOM 1438 N N . HIS A 1 202 ? 6.409 -12.641 -13.227 1.00 94.94 202 HIS A N 1
ATOM 1439 C CA . HIS A 1 202 ? 5.822 -11.316 -13.428 1.00 94.94 202 HIS A CA 1
ATOM 1440 C C . HIS A 1 202 ? 5.823 -10.947 -14.912 1.00 94.94 202 HIS A C 1
ATOM 1442 O O . HIS A 1 202 ? 4.770 -10.626 -15.451 1.00 94.94 202 HIS A O 1
ATOM 1448 N N . TYR A 1 203 ? 6.965 -11.060 -15.595 1.00 94.06 203 TYR A N 1
ATOM 1449 C CA . TYR A 1 203 ? 7.044 -10.680 -17.006 1.00 94.06 203 TYR A CA 1
ATOM 1450 C C . TYR A 1 203 ? 6.215 -11.588 -17.917 1.00 94.06 203 TYR A C 1
ATOM 1452 O O . TYR A 1 203 ? 5.643 -11.117 -18.895 1.00 94.06 203 TYR A O 1
ATOM 1460 N N . ALA A 1 204 ? 6.120 -12.880 -17.597 1.00 93.19 204 ALA A N 1
ATOM 1461 C CA . ALA A 1 204 ? 5.240 -13.796 -18.317 1.00 93.19 204 ALA A CA 1
ATOM 1462 C C . ALA A 1 204 ? 3.756 -13.442 -18.120 1.00 93.19 204 ALA A C 1
ATOM 1464 O O . ALA A 1 204 ? 2.945 -13.646 -19.025 1.00 93.19 204 ALA A O 1
ATOM 1465 N N . ARG A 1 205 ? 3.398 -12.927 -16.939 1.00 94.31 205 ARG A N 1
ATOM 1466 C CA . ARG A 1 205 ? 2.022 -12.601 -16.570 1.00 94.31 205 ARG A CA 1
ATOM 1467 C C . ARG A 1 205 ? 1.584 -11.226 -17.066 1.00 94.31 205 ARG A C 1
ATOM 1469 O O . ARG A 1 205 ? 0.496 -11.137 -17.621 1.00 94.31 205 ARG A O 1
ATOM 1476 N N . ILE A 1 206 ? 2.407 -10.189 -16.917 1.00 93.75 206 ILE A N 1
ATOM 1477 C CA . ILE A 1 206 ? 2.024 -8.804 -17.229 1.00 93.75 206 ILE A CA 1
ATOM 1478 C C . ILE A 1 206 ? 1.654 -8.608 -18.706 1.00 93.75 206 ILE A C 1
ATOM 1480 O O . ILE A 1 206 ? 0.669 -7.948 -19.025 1.00 93.75 206 ILE A O 1
ATOM 1484 N N . VAL A 1 207 ? 2.356 -9.310 -19.604 1.00 89.25 207 VAL A N 1
ATOM 1485 C CA . VAL A 1 207 ? 2.043 -9.346 -21.043 1.00 89.25 207 VAL A CA 1
ATOM 1486 C C . VAL A 1 207 ? 0.643 -9.909 -21.306 1.00 89.25 207 VAL A C 1
ATOM 1488 O O . VAL A 1 207 ? -0.040 -9.464 -22.221 1.00 89.25 207 VAL A O 1
ATOM 1491 N N . ARG A 1 208 ? 0.199 -10.886 -20.506 1.00 91.62 208 ARG A N 1
ATOM 1492 C CA . ARG A 1 208 ? -1.122 -11.517 -20.650 1.00 91.62 208 ARG A CA 1
ATOM 1493 C C . ARG A 1 208 ? -2.235 -10.691 -20.018 1.00 91.62 208 ARG A C 1
ATOM 1495 O O . ARG A 1 208 ? -3.372 -10.797 -20.458 1.00 91.62 208 ARG A O 1
ATOM 1502 N N . THR A 1 209 ? -1.928 -9.922 -18.974 1.00 91.00 209 THR A N 1
ATOM 1503 C CA . THR A 1 209 ? -2.922 -9.080 -18.297 1.00 91.00 209 THR A CA 1
ATOM 1504 C C . THR A 1 209 ? -3.187 -7.782 -19.048 1.00 91.00 209 THR A C 1
ATOM 1506 O O . THR A 1 209 ? -4.243 -7.199 -18.843 1.00 91.00 209 THR A O 1
ATOM 1509 N N . GLY A 1 210 ? -2.244 -7.319 -19.880 1.00 89.38 210 GLY A N 1
ATOM 1510 C CA . GLY A 1 210 ? -2.346 -6.017 -20.547 1.00 89.38 210 GLY A CA 1
ATOM 1511 C C . GLY A 1 210 ? -2.389 -4.856 -19.551 1.00 89.38 210 GLY A C 1
ATOM 1512 O O . GLY A 1 210 ? -3.029 -3.847 -19.820 1.00 89.38 210 GLY A O 1
ATOM 1513 N N . LEU A 1 211 ? -1.771 -5.037 -18.378 1.00 93.75 211 LEU A N 1
ATOM 1514 C CA . LEU A 1 211 ? -1.723 -4.007 -17.344 1.00 93.75 211 LEU A CA 1
ATOM 1515 C C . LEU A 1 211 ? -0.795 -2.890 -17.821 1.00 93.75 211 LEU A C 1
ATOM 1517 O O . LEU A 1 211 ? 0.294 -3.173 -18.312 1.00 93.75 211 LEU A O 1
ATOM 1521 N N . ASP A 1 212 ? -1.213 -1.647 -17.630 1.00 94.50 212 ASP A N 1
ATOM 1522 C CA . ASP A 1 212 ? -0.401 -0.486 -17.970 1.00 94.50 212 ASP A CA 1
ATOM 1523 C C . ASP A 1 212 ? 0.699 -0.279 -16.920 1.00 94.50 212 ASP A C 1
ATOM 1525 O O . ASP A 1 212 ? 0.420 0.081 -15.771 1.00 94.50 212 ASP A O 1
ATOM 1529 N N . ASP A 1 213 ? 1.954 -0.528 -17.309 1.00 94.56 213 ASP A N 1
ATOM 1530 C CA . ASP A 1 213 ? 3.106 -0.477 -16.411 1.00 94.56 213 ASP A CA 1
ATOM 1531 C C . ASP A 1 213 ? 4.300 0.337 -16.917 1.00 94.56 213 ASP A C 1
ATOM 1533 O O . ASP A 1 213 ? 4.619 0.416 -18.105 1.00 94.56 213 ASP A O 1
ATOM 1537 N N . LEU A 1 214 ? 5.003 0.932 -15.961 1.00 94.00 214 LEU A N 1
ATOM 1538 C CA . LEU A 1 214 ? 6.249 1.649 -16.157 1.00 94.00 214 LEU A CA 1
ATOM 1539 C C . LEU A 1 214 ? 7.364 0.867 -15.454 1.00 94.00 214 LEU A C 1
ATOM 1541 O O . LEU A 1 214 ? 7.471 0.894 -14.225 1.00 94.00 214 LEU A O 1
ATOM 1545 N N . ASP A 1 215 ? 8.205 0.198 -16.247 1.00 93.56 215 ASP A N 1
ATOM 1546 C CA . ASP A 1 215 ? 9.377 -0.552 -15.784 1.00 93.56 215 ASP A CA 1
ATOM 1547 C C . ASP A 1 215 ? 10.664 0.291 -15.884 1.00 93.56 215 ASP A C 1
ATOM 1549 O O . ASP A 1 215 ? 11.087 0.709 -16.963 1.00 93.56 215 ASP A O 1
ATOM 1553 N N . GLY A 1 216 ? 11.321 0.521 -14.744 1.00 91.25 216 GLY A N 1
ATOM 1554 C CA . GLY A 1 216 ? 12.590 1.248 -14.645 1.00 91.25 216 GLY A CA 1
ATOM 1555 C C . GLY A 1 216 ? 13.859 0.437 -14.942 1.00 91.25 216 GLY A C 1
ATOM 1556 O O . GLY A 1 216 ? 14.958 0.988 -14.845 1.00 91.25 216 GLY A O 1
ATOM 1557 N N . VAL A 1 217 ? 13.751 -0.859 -15.257 1.00 87.75 217 VAL A N 1
ATOM 1558 C CA . VAL A 1 217 ? 14.893 -1.740 -15.578 1.00 87.75 217 VAL A CA 1
ATOM 1559 C C . VAL A 1 217 ? 14.888 -2.176 -17.034 1.00 87.75 217 VAL A C 1
ATOM 1561 O O . VAL A 1 217 ? 15.905 -2.009 -17.711 1.00 87.75 217 VAL A O 1
ATOM 1564 N N . ARG A 1 218 ? 13.796 -2.777 -17.526 1.00 79.38 218 ARG A N 1
ATOM 1565 C CA . ARG A 1 218 ? 13.730 -3.121 -18.950 1.00 79.38 218 ARG A CA 1
ATOM 1566 C C . ARG A 1 218 ? 13.607 -1.838 -19.754 1.00 79.38 218 ARG A C 1
ATOM 1568 O O . ARG A 1 218 ? 12.918 -0.909 -19.351 1.00 79.38 218 ARG A O 1
ATOM 1575 N N . ALA A 1 219 ? 14.330 -1.771 -20.873 1.00 56.41 219 ALA A N 1
ATOM 1576 C CA . ALA A 1 219 ? 14.226 -0.637 -21.773 1.00 56.41 219 ALA A CA 1
ATOM 1577 C C . ALA A 1 219 ? 12.763 -0.501 -22.191 1.00 56.41 219 ALA A C 1
ATOM 1579 O O . ALA A 1 219 ? 12.227 -1.399 -22.834 1.00 56.41 219 ALA A O 1
ATOM 1580 N N . ASP A 1 220 ? 12.139 0.603 -21.790 1.00 57.75 220 ASP A N 1
ATOM 1581 C CA . ASP A 1 220 ? 10.828 0.981 -22.281 1.00 57.75 220 ASP A CA 1
ATOM 1582 C C . ASP A 1 220 ? 10.905 1.103 -23.812 1.00 57.75 220 ASP A C 1
ATOM 1584 O O . ASP A 1 220 ? 11.563 2.028 -24.306 1.00 57.75 220 ASP A O 1
ATOM 1588 N N . PRO A 1 221 ? 10.255 0.207 -24.578 1.00 48.78 221 PRO A N 1
ATOM 1589 C CA . PRO A 1 221 ? 10.338 0.216 -26.035 1.00 48.78 221 PRO A CA 1
ATOM 1590 C C . PRO A 1 221 ? 9.781 1.504 -26.659 1.00 48.78 221 PRO A C 1
ATOM 1592 O O . PRO A 1 221 ? 9.978 1.732 -27.848 1.00 48.78 221 PRO A O 1
ATOM 1595 N N . ARG A 1 222 ? 9.065 2.331 -25.878 1.00 50.03 222 ARG A N 1
ATOM 1596 C CA . ARG A 1 222 ? 8.346 3.532 -26.329 1.00 50.03 222 ARG A CA 1
ATOM 1597 C C . ARG A 1 222 ? 8.921 4.852 -25.781 1.00 50.03 222 ARG A C 1
ATOM 1599 O O . ARG A 1 222 ? 8.321 5.900 -25.979 1.00 50.03 222 ARG A O 1
ATOM 1606 N N . GLY A 1 223 ? 10.097 4.832 -25.142 1.00 47.12 223 GLY A N 1
ATOM 1607 C CA . GLY A 1 223 ? 10.930 6.028 -24.912 1.00 47.12 223 GLY A CA 1
ATOM 1608 C C . GLY A 1 223 ? 10.510 7.021 -23.808 1.00 47.12 223 GLY A C 1
ATOM 1609 O O . GLY A 1 223 ? 11.159 8.060 -23.668 1.00 47.12 223 GLY A O 1
ATOM 1610 N N . GLY A 1 224 ? 9.489 6.731 -22.995 1.00 50.66 224 GLY A N 1
ATOM 1611 C CA . GLY A 1 224 ? 8.996 7.598 -21.908 1.00 50.66 224 GLY A CA 1
ATOM 1612 C C . GLY A 1 224 ? 9.343 7.135 -20.484 1.00 50.66 224 GLY A C 1
ATOM 1613 O O . GLY A 1 224 ? 9.465 7.950 -19.574 1.00 50.66 224 GLY A O 1
ATOM 1614 N N . GLY A 1 225 ? 9.575 5.837 -20.276 1.00 60.50 225 GLY A N 1
ATOM 1615 C CA . GLY A 1 225 ? 9.791 5.225 -18.961 1.00 60.50 225 GLY A CA 1
ATOM 1616 C C . GLY A 1 225 ? 11.081 5.699 -18.299 1.00 60.50 225 GLY A C 1
ATOM 1617 O O . GLY A 1 225 ? 11.113 5.908 -17.096 1.00 60.50 225 GLY A O 1
ATOM 1618 N N . ARG A 1 226 ? 12.128 5.997 -19.081 1.00 67.31 226 ARG A N 1
ATOM 1619 C CA . ARG A 1 226 ? 13.394 6.531 -18.550 1.00 67.31 226 ARG A CA 1
ATOM 1620 C C . ARG A 1 226 ? 13.249 7.877 -17.838 1.00 67.31 226 ARG A C 1
ATOM 1622 O O . ARG A 1 226 ? 13.996 8.107 -16.899 1.00 67.31 226 ARG A O 1
ATOM 1629 N N . ARG A 1 227 ? 12.330 8.753 -18.269 1.00 83.94 227 ARG A N 1
ATOM 1630 C CA . ARG A 1 227 ? 12.134 10.077 -17.642 1.00 83.94 227 ARG A CA 1
ATOM 1631 C C . ARG A 1 227 ? 11.447 9.973 -16.284 1.00 83.94 227 ARG A C 1
ATOM 1633 O O . ARG A 1 227 ? 11.684 10.808 -15.421 1.00 83.94 227 ARG A O 1
ATOM 1640 N N . VAL A 1 228 ? 10.633 8.935 -16.097 1.00 92.94 228 VAL A N 1
ATOM 1641 C CA . VAL A 1 228 ? 9.930 8.668 -14.838 1.00 92.94 228 VAL A CA 1
ATOM 1642 C C . VAL A 1 228 ? 10.923 8.389 -13.716 1.00 92.94 228 VAL A C 1
ATOM 1644 O O . VAL A 1 228 ? 10.665 8.774 -12.579 1.00 92.94 228 VAL A O 1
ATOM 1647 N N . PHE A 1 229 ? 12.055 7.749 -14.030 1.00 94.81 229 PHE A N 1
ATOM 1648 C CA . PHE A 1 229 ? 12.997 7.258 -13.034 1.00 94.81 229 PHE A CA 1
ATOM 1649 C C . PHE A 1 229 ? 14.295 8.061 -12.968 1.00 94.81 229 PHE A C 1
ATOM 1651 O O . PHE A 1 229 ? 14.981 8.253 -13.968 1.00 94.81 229 PHE A O 1
ATOM 1658 N N . THR A 1 230 ? 14.704 8.427 -11.755 1.00 95.19 230 THR A N 1
ATOM 1659 C CA . THR A 1 230 ? 15.995 9.071 -11.474 1.00 95.19 230 THR A CA 1
ATOM 1660 C C . THR A 1 230 ? 16.765 8.277 -10.426 1.00 95.19 230 THR A C 1
ATOM 1662 O O . THR A 1 230 ? 16.178 7.751 -9.48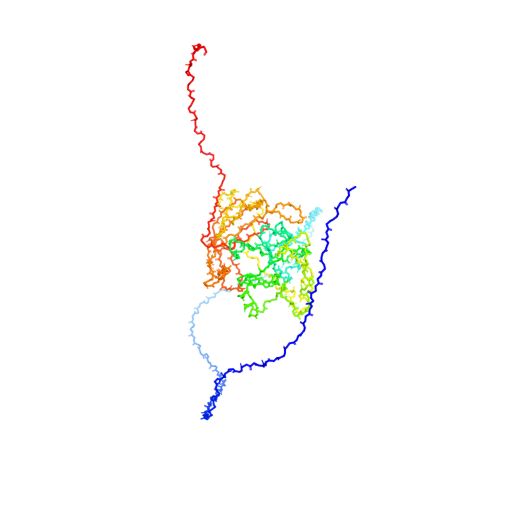1 1.00 95.19 230 THR A O 1
ATOM 1665 N N . ARG A 1 231 ? 18.093 8.175 -10.574 1.00 95.06 231 ARG A N 1
ATOM 1666 C CA . ARG A 1 231 ? 18.952 7.549 -9.561 1.00 95.06 231 ARG A CA 1
ATOM 1667 C C . ARG A 1 231 ? 19.510 8.579 -8.589 1.00 95.06 231 ARG A C 1
ATOM 1669 O O . ARG A 1 231 ? 20.060 9.591 -9.002 1.00 95.06 231 ARG A O 1
ATOM 1676 N N . ASP A 1 232 ? 19.426 8.274 -7.302 1.00 96.12 232 ASP A N 1
ATOM 1677 C CA . ASP A 1 232 ? 20.084 9.027 -6.244 1.00 96.12 232 ASP A CA 1
ATOM 1678 C C . ASP A 1 232 ? 21.536 8.557 -6.087 1.00 96.12 232 ASP A C 1
ATOM 1680 O O . ASP A 1 232 ? 21.799 7.411 -5.716 1.00 96.12 232 ASP A O 1
ATOM 1684 N N . ALA A 1 233 ? 22.495 9.439 -6.363 1.00 95.88 233 ALA A N 1
ATOM 1685 C CA . ALA A 1 233 ? 23.918 9.120 -6.263 1.00 95.88 233 ALA A CA 1
ATOM 1686 C C . ALA A 1 233 ? 24.388 8.868 -4.817 1.00 95.88 233 ALA A C 1
ATOM 1688 O O . ALA A 1 233 ? 25.434 8.256 -4.614 1.00 95.88 233 ALA A O 1
ATOM 1689 N N . ARG A 1 234 ? 23.616 9.295 -3.807 1.00 95.06 234 ARG A N 1
ATOM 1690 C CA . ARG A 1 234 ? 23.944 9.107 -2.383 1.00 95.06 234 ARG A CA 1
ATOM 1691 C C . ARG A 1 234 ? 23.688 7.678 -1.902 1.00 95.06 234 ARG A C 1
ATOM 1693 O O . ARG A 1 234 ? 24.157 7.305 -0.831 1.00 95.06 234 ARG A O 1
ATOM 1700 N N . ARG A 1 235 ? 22.941 6.874 -2.670 1.00 95.62 235 ARG A N 1
ATOM 1701 C CA . ARG A 1 235 ? 22.623 5.475 -2.348 1.00 95.62 235 ARG A CA 1
ATOM 1702 C C . ARG A 1 235 ? 23.220 4.528 -3.380 1.00 95.62 235 ARG A C 1
ATOM 1704 O O . ARG A 1 235 ? 23.273 4.824 -4.573 1.00 95.62 235 ARG A O 1
ATOM 1711 N N . LYS A 1 236 ? 23.641 3.347 -2.924 1.00 96.31 236 LYS A N 1
ATOM 1712 C CA . LYS A 1 236 ? 24.166 2.299 -3.807 1.00 96.31 236 LYS A CA 1
ATOM 1713 C C . LYS A 1 236 ? 23.029 1.600 -4.551 1.00 96.31 236 LYS A C 1
ATOM 1715 O O . LYS A 1 236 ? 21.958 1.357 -3.999 1.00 96.31 236 LYS A O 1
ATOM 1720 N N . MET A 1 237 ? 23.286 1.234 -5.806 1.00 92.19 237 MET A N 1
ATOM 1721 C CA . MET A 1 237 ? 22.428 0.304 -6.542 1.00 92.19 237 MET A CA 1
ATOM 1722 C C . MET A 1 237 ? 22.370 -1.036 -5.776 1.00 92.19 237 MET A C 1
ATOM 1724 O O . MET A 1 237 ? 23.412 -1.472 -5.288 1.00 92.19 237 MET A O 1
ATOM 1728 N N . PRO A 1 238 ? 21.203 -1.701 -5.672 1.00 93.94 238 PRO A N 1
ATOM 1729 C CA . PRO A 1 238 ? 19.927 -1.410 -6.336 1.00 93.94 238 PRO A CA 1
ATOM 1730 C C . PRO A 1 238 ? 18.960 -0.478 -5.579 1.00 93.94 238 PRO A C 1
ATOM 1732 O O . PRO A 1 238 ? 17.852 -0.266 -6.059 1.00 93.94 238 PRO A O 1
ATOM 1735 N N . HIS A 1 239 ? 19.358 0.120 -4.456 1.00 97.19 239 HIS A N 1
ATOM 1736 C CA . HIS A 1 239 ? 18.473 0.833 -3.519 1.00 97.19 239 HIS A CA 1
ATOM 1737 C C . HIS A 1 239 ? 18.363 2.344 -3.776 1.00 97.19 239 HIS A C 1
ATOM 1739 O O . HIS A 1 239 ? 18.191 3.131 -2.846 1.00 97.19 239 HIS A O 1
ATOM 1745 N N . ASN A 1 240 ? 18.521 2.775 -5.030 1.00 97.19 240 ASN A N 1
ATOM 1746 C CA . ASN A 1 240 ? 18.695 4.190 -5.351 1.00 97.19 240 ASN A CA 1
ATOM 1747 C C . ASN A 1 240 ? 17.847 4.721 -6.510 1.00 97.19 240 ASN A C 1
ATOM 1749 O O . ASN A 1 240 ? 18.065 5.851 -6.925 1.00 97.19 240 ASN A O 1
ATOM 1753 N N . LEU A 1 241 ? 16.922 3.938 -7.066 1.00 97.00 241 LEU A N 1
ATOM 1754 C CA . LEU A 1 241 ? 16.055 4.387 -8.159 1.00 97.00 241 LEU A CA 1
ATOM 1755 C C . LEU A 1 241 ? 14.776 5.007 -7.591 1.00 97.00 241 LEU A C 1
ATOM 1757 O O . LEU A 1 241 ? 14.156 4.379 -6.755 1.00 97.00 241 LEU A O 1
ATOM 1761 N N . TYR A 1 242 ? 14.346 6.179 -8.042 1.00 98.00 242 TYR A N 1
ATOM 1762 C CA . TYR A 1 242 ? 13.135 6.868 -7.570 1.00 98.00 242 TYR 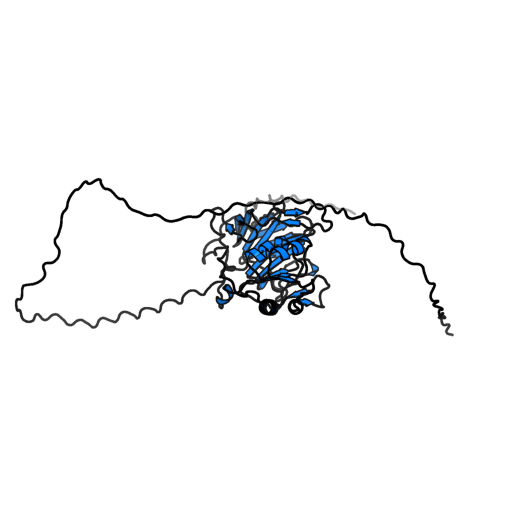A CA 1
ATOM 1763 C C . TYR A 1 242 ? 12.255 7.259 -8.754 1.00 98.00 242 TYR A C 1
ATOM 1765 O O . TYR A 1 242 ? 12.789 7.489 -9.835 1.00 98.00 242 TYR A O 1
ATOM 1773 N N . ALA A 1 243 ? 10.940 7.350 -8.551 1.00 97.56 243 ALA A N 1
ATOM 1774 C CA . ALA A 1 243 ? 9.973 7.784 -9.558 1.00 97.56 243 ALA A CA 1
ATOM 1775 C C . ALA A 1 243 ? 9.348 9.150 -9.225 1.00 97.56 243 ALA A C 1
ATOM 1777 O O . ALA A 1 243 ? 9.149 9.451 -8.047 1.00 97.56 243 ALA A O 1
ATOM 1778 N N . SER A 1 244 ? 8.986 9.922 -10.256 1.00 97.69 244 SER A N 1
ATOM 1779 C CA . SER A 1 244 ? 8.072 11.074 -10.155 1.00 97.69 244 SER A CA 1
ATOM 1780 C C . SER A 1 244 ? 6.682 10.683 -10.655 1.00 97.69 244 SER A C 1
ATOM 1782 O O . SER A 1 244 ? 6.530 10.184 -11.773 1.00 97.69 244 SER A O 1
ATOM 1784 N N . LEU A 1 245 ? 5.659 10.893 -9.822 1.00 97.12 245 LEU A N 1
ATOM 1785 C CA . LEU A 1 245 ? 4.273 10.531 -10.133 1.00 97.12 245 LEU A CA 1
ATOM 1786 C C . LEU A 1 245 ? 3.662 11.471 -11.184 1.00 97.12 245 LEU A C 1
ATOM 1788 O O . LEU A 1 245 ? 3.010 10.959 -12.094 1.00 97.12 245 LEU A O 1
ATOM 1792 N N . PRO A 1 246 ? 3.893 12.799 -11.140 1.00 96.19 246 PRO A N 1
ATOM 1793 C CA . PRO A 1 246 ? 3.526 13.685 -12.243 1.00 96.19 246 PRO A CA 1
ATOM 1794 C C . PRO A 1 246 ? 4.117 13.237 -13.586 1.00 96.19 246 PRO A C 1
ATOM 1796 O O . PRO A 1 246 ? 3.379 13.085 -14.558 1.00 96.19 246 PRO A O 1
ATOM 1799 N N . VAL A 1 247 ? 5.415 12.910 -13.631 1.00 95.38 247 VAL A N 1
ATOM 1800 C CA . VAL A 1 247 ? 6.065 12.434 -14.866 1.00 95.38 247 VAL A CA 1
ATOM 1801 C C . VAL A 1 247 ? 5.527 11.066 -15.298 1.00 95.38 247 VAL A C 1
ATOM 1803 O O . VAL A 1 247 ? 5.374 10.824 -16.493 1.00 95.38 247 VAL A O 1
ATOM 1806 N N . ALA A 1 248 ? 5.199 10.176 -14.356 1.00 94.94 248 ALA A N 1
ATOM 1807 C CA . ALA A 1 248 ? 4.556 8.896 -14.657 1.00 94.94 248 ALA A CA 1
ATOM 1808 C C . ALA A 1 248 ? 3.197 9.077 -15.353 1.00 94.94 248 ALA A C 1
ATOM 1810 O O . ALA A 1 248 ? 2.900 8.350 -16.299 1.00 94.94 248 ALA A O 1
ATOM 1811 N N . LEU A 1 249 ? 2.395 10.059 -14.928 1.00 94.31 249 LEU A N 1
ATOM 1812 C CA . LEU A 1 249 ? 1.111 10.367 -15.563 1.00 94.31 249 LEU A CA 1
ATOM 1813 C C . LEU A 1 249 ? 1.283 10.972 -16.958 1.00 94.31 249 LEU A C 1
ATOM 1815 O O . LEU A 1 249 ? 0.594 10.543 -17.878 1.00 94.31 249 LEU A O 1
ATOM 1819 N N . THR A 1 250 ? 2.230 11.893 -17.152 1.00 93.44 250 THR A N 1
ATOM 1820 C CA . THR A 1 250 ? 2.566 12.393 -18.498 1.00 93.44 250 THR A CA 1
ATOM 1821 C C . THR A 1 250 ? 3.017 11.250 -19.406 1.00 93.44 250 THR A C 1
ATOM 1823 O O . THR A 1 250 ? 2.554 11.117 -20.533 1.00 93.44 250 THR A O 1
ATOM 1826 N N . ALA A 1 251 ? 3.868 10.359 -18.897 1.00 92.19 251 ALA A N 1
ATOM 1827 C CA . ALA A 1 251 ? 4.336 9.198 -19.641 1.00 92.19 251 ALA A CA 1
ATOM 1828 C C . ALA A 1 251 ? 3.190 8.219 -19.977 1.00 92.19 251 ALA A C 1
ATOM 1830 O O . ALA A 1 251 ? 3.242 7.548 -21.009 1.00 92.19 251 ALA A O 1
ATOM 1831 N N . ALA A 1 252 ? 2.172 8.113 -19.122 1.00 92.44 252 ALA A N 1
ATOM 1832 C CA . ALA A 1 252 ? 0.958 7.349 -19.390 1.00 92.44 252 ALA A CA 1
ATOM 1833 C C . ALA A 1 252 ? 0.091 8.008 -20.478 1.00 92.44 252 ALA A C 1
ATOM 1835 O O . ALA A 1 252 ? -0.383 7.322 -21.384 1.00 92.44 252 ALA A O 1
ATOM 1836 N N . GLU A 1 253 ? -0.050 9.334 -20.440 1.00 93.00 253 GLU A N 1
ATOM 1837 C CA . GLU A 1 253 ? -0.756 10.118 -21.460 1.00 93.00 253 GLU A CA 1
ATOM 1838 C C . GLU A 1 253 ? -0.134 9.943 -22.847 1.00 93.00 253 GLU A C 1
ATOM 1840 O O . GLU A 1 253 ? -0.820 9.601 -23.807 1.00 93.00 253 GLU A O 1
ATOM 1845 N N . GLU A 1 254 ? 1.192 10.085 -22.938 1.00 90.56 254 GLU A N 1
ATOM 1846 C CA . GLU A 1 254 ? 1.971 9.917 -24.172 1.00 90.56 254 GLU A CA 1
ATOM 1847 C C . GLU A 1 254 ? 1.816 8.513 -24.785 1.00 90.56 254 GLU A C 1
ATOM 1849 O O . GLU A 1 254 ? 2.020 8.321 -25.984 1.00 90.56 254 GLU A O 1
ATOM 1854 N N . ARG A 1 255 ? 1.446 7.516 -23.972 1.00 88.44 255 ARG A N 1
ATOM 1855 C CA . ARG A 1 255 ? 1.181 6.138 -24.413 1.00 88.44 255 ARG A CA 1
ATOM 1856 C C . ARG A 1 255 ? -0.262 5.902 -24.851 1.00 88.44 255 ARG A C 1
ATOM 1858 O O . ARG A 1 255 ? -0.574 4.794 -25.286 1.00 88.44 255 ARG A O 1
ATOM 1865 N N . GLY A 1 256 ? -1.126 6.908 -24.733 1.00 92.62 256 GLY A N 1
ATOM 1866 C CA . GLY A 1 256 ? -2.555 6.791 -25.001 1.00 92.62 256 GLY A CA 1
ATOM 1867 C C . GLY A 1 256 ? -3.301 5.974 -23.947 1.00 92.62 256 GLY A C 1
ATOM 1868 O O . GLY A 1 256 ? -4.361 5.425 -24.244 1.00 92.62 256 GLY A O 1
ATOM 1869 N N . TRP A 1 257 ? -2.753 5.845 -22.735 1.00 94.06 257 TRP A N 1
ATOM 1870 C CA . TRP A 1 257 ? -3.443 5.161 -21.646 1.00 94.06 257 TRP A CA 1
ATOM 1871 C C . TRP A 1 257 ? -4.555 6.027 -21.069 1.00 94.06 257 TRP A C 1
ATOM 1873 O O . TRP A 1 257 ? -4.451 7.252 -20.992 1.00 94.06 257 TRP A O 1
ATOM 1883 N N . ALA A 1 258 ? -5.614 5.376 -20.594 1.00 94.56 258 ALA A N 1
ATOM 1884 C CA . ALA A 1 258 ? -6.645 6.066 -19.840 1.00 94.56 258 ALA A CA 1
ATOM 1885 C C . ALA A 1 258 ? -6.054 6.601 -18.526 1.00 94.56 258 ALA A C 1
ATOM 1887 O O . ALA A 1 258 ? -5.556 5.838 -17.695 1.00 94.56 258 ALA A O 1
ATOM 1888 N N . LEU A 1 259 ? -6.142 7.919 -18.337 1.00 94.69 259 LEU A N 1
ATOM 1889 C CA . LEU A 1 259 ? -5.783 8.599 -17.087 1.00 94.69 259 LEU A CA 1
ATOM 1890 C C . LEU A 1 259 ? -6.973 8.791 -16.150 1.00 94.69 259 LEU A C 1
ATOM 1892 O O . LEU A 1 259 ? -6.811 9.264 -15.026 1.00 94.69 259 LEU A O 1
ATOM 1896 N N . THR A 1 260 ? -8.173 8.452 -16.612 1.00 93.38 260 THR A N 1
ATOM 1897 C CA . THR A 1 260 ? -9.399 8.550 -15.829 1.00 93.38 260 THR A CA 1
ATOM 1898 C C . THR A 1 260 ? -10.040 7.183 -15.682 1.00 93.38 260 THR A C 1
ATOM 1900 O O . THR A 1 260 ? -9.947 6.340 -16.572 1.00 93.38 260 THR A O 1
ATOM 1903 N N . ALA A 1 261 ? -10.677 6.975 -14.538 1.00 87.00 261 ALA A N 1
ATOM 1904 C CA . ALA A 1 261 ? -11.430 5.781 -14.211 1.00 87.00 261 ALA A CA 1
ATOM 1905 C C . ALA A 1 261 ? -12.656 6.179 -13.373 1.00 87.00 261 ALA A C 1
ATOM 1907 O O . ALA A 1 261 ? -12.627 7.206 -12.683 1.00 87.00 261 ALA A O 1
ATOM 1908 N N . PRO A 1 262 ? -13.749 5.397 -13.405 1.00 85.69 262 PRO A N 1
ATOM 1909 C CA . PRO A 1 262 ? -14.852 5.595 -12.477 1.00 85.69 262 PRO A CA 1
ATOM 1910 C C . PRO A 1 262 ? -14.347 5.577 -11.024 1.00 85.69 262 PRO A C 1
ATOM 1912 O O . PRO A 1 262 ? -13.534 4.708 -10.687 1.00 85.69 262 PRO A O 1
ATOM 1915 N N . PRO A 1 263 ? -14.824 6.485 -10.149 1.00 81.38 263 PRO A N 1
ATOM 1916 C CA . PRO A 1 263 ? -14.472 6.443 -8.738 1.00 81.38 263 PRO A CA 1
ATOM 1917 C C . PRO A 1 263 ? -14.802 5.076 -8.150 1.00 81.38 263 PRO A C 1
ATOM 1919 O O . PRO A 1 263 ? -15.910 4.560 -8.321 1.00 81.38 263 PRO A O 1
ATOM 1922 N N . ARG A 1 264 ? -13.834 4.483 -7.454 1.00 81.94 264 ARG A N 1
ATOM 1923 C CA . ARG A 1 264 ? -14.035 3.191 -6.802 1.00 81.94 264 ARG A CA 1
ATOM 1924 C C . ARG A 1 264 ? -14.745 3.384 -5.462 1.00 81.94 264 ARG A C 1
ATOM 1926 O O . ARG A 1 264 ? -14.423 4.333 -4.743 1.00 81.94 264 ARG A O 1
ATOM 1933 N N . PRO A 1 265 ? -15.694 2.500 -5.107 1.00 82.19 265 PRO A N 1
ATOM 1934 C CA . PRO A 1 265 ? -16.285 2.524 -3.778 1.00 82.19 265 PRO A CA 1
ATOM 1935 C C . PRO A 1 265 ? -15.195 2.287 -2.730 1.00 82.19 265 PRO A C 1
ATOM 1937 O O . PRO A 1 265 ? -14.255 1.524 -2.967 1.00 82.19 265 PRO A O 1
ATOM 1940 N N . SER A 1 266 ? -15.328 2.935 -1.571 1.00 87.38 266 SER A N 1
ATOM 1941 C CA . SER A 1 266 ? -14.419 2.667 -0.461 1.00 87.38 266 SER A CA 1
ATOM 1942 C C . SER A 1 266 ? -14.547 1.203 -0.035 1.00 87.38 266 SER A C 1
ATOM 1944 O O . SER A 1 266 ? -15.671 0.712 0.118 1.00 87.38 266 SER A O 1
ATOM 1946 N N . PRO A 1 267 ? -13.427 0.499 0.185 1.00 89.88 267 PRO A N 1
ATOM 1947 C CA . PRO A 1 267 ? -13.462 -0.848 0.728 1.00 89.88 267 PRO A CA 1
ATOM 1948 C C . PRO A 1 267 ? -13.687 -0.859 2.254 1.00 89.88 267 PRO A C 1
ATOM 1950 O O . PRO A 1 267 ? -13.812 -1.933 2.843 1.00 89.88 267 PRO A O 1
ATOM 1953 N N . PHE A 1 268 ? -13.748 0.319 2.889 1.00 92.25 268 PHE A N 1
ATOM 1954 C CA . PHE A 1 268 ? -13.887 0.515 4.331 1.00 92.25 268 PHE A CA 1
ATOM 1955 C C . PHE A 1 268 ? -15.052 1.455 4.660 1.00 92.25 268 PHE A C 1
ATOM 1957 O O . PHE A 1 268 ? -15.512 2.240 3.833 1.00 92.25 268 PHE A O 1
ATOM 1964 N N . ALA A 1 269 ? -15.490 1.419 5.912 1.00 94.69 269 ALA A N 1
ATOM 1965 C CA . ALA A 1 269 ? -16.242 2.495 6.538 1.00 94.69 269 ALA A CA 1
ATOM 1966 C C . ALA A 1 269 ? -15.340 3.234 7.537 1.00 94.69 269 ALA A C 1
ATOM 1968 O O . ALA A 1 269 ? -14.393 2.655 8.070 1.00 94.69 269 ALA A O 1
ATOM 1969 N N . PHE A 1 270 ? -15.658 4.490 7.842 1.00 95.56 270 PHE A N 1
ATOM 1970 C CA . PHE A 1 270 ? -14.972 5.252 8.888 1.00 95.56 270 PHE A CA 1
ATOM 1971 C C . PHE A 1 270 ? -15.884 5.451 10.094 1.00 95.56 270 PHE A C 1
ATOM 1973 O O . PHE A 1 270 ? -17.103 5.586 9.948 1.00 95.56 270 PHE A O 1
ATOM 1980 N N . ARG A 1 271 ? -15.290 5.432 11.288 1.00 94.56 271 ARG A N 1
ATOM 1981 C CA . ARG A 1 271 ? -15.982 5.752 12.535 1.00 94.56 271 ARG A CA 1
ATOM 1982 C C . ARG A 1 271 ? -16.438 7.206 12.535 1.00 94.56 271 ARG A C 1
ATOM 1984 O O . ARG A 1 271 ? -15.714 8.088 12.070 1.00 94.56 271 ARG A O 1
ATOM 1991 N N . SER A 1 272 ? -17.623 7.453 13.079 1.00 90.94 272 SER A N 1
ATOM 1992 C CA . SER A 1 272 ? -18.084 8.815 13.343 1.00 90.94 272 SER A CA 1
ATOM 1993 C C . SER A 1 272 ? -17.268 9.450 14.474 1.00 90.94 272 SER A C 1
ATOM 1995 O O . SER A 1 272 ? -16.667 8.759 15.298 1.00 90.94 272 SER A O 1
ATOM 1997 N N . ALA A 1 273 ? -17.237 10.783 14.531 1.00 85.06 273 ALA A N 1
ATOM 1998 C CA . ALA A 1 273 ? -16.597 11.485 15.641 1.00 85.06 273 ALA A CA 1
ATOM 1999 C C . ALA A 1 273 ? -17.243 11.070 16.978 1.00 85.06 273 ALA A C 1
ATOM 2001 O O . ALA A 1 273 ? -18.466 11.088 17.100 1.00 85.06 273 ALA A O 1
ATOM 2002 N N . GLY A 1 274 ? -16.424 10.675 17.957 1.00 86.19 274 GLY A N 1
ATOM 2003 C CA . GLY A 1 274 ? -16.884 10.177 19.261 1.00 86.19 274 GLY A CA 1
ATOM 2004 C C . GLY A 1 274 ? -17.345 8.714 19.282 1.00 86.19 274 GLY A C 1
ATOM 2005 O O . GLY A 1 274 ? -17.711 8.215 20.340 1.00 86.19 274 GLY A O 1
ATOM 2006 N N . GLU A 1 275 ? -17.323 8.005 18.149 1.00 92.56 275 GLU A N 1
ATOM 2007 C CA . GLU A 1 275 ? -17.594 6.566 18.126 1.00 92.56 275 GLU A CA 1
ATOM 2008 C C . GLU A 1 275 ? -16.388 5.785 18.677 1.00 92.56 275 GLU A C 1
ATOM 2010 O O . GLU A 1 275 ? -15.287 5.806 18.110 1.00 92.56 275 GLU A O 1
ATOM 2015 N N . GLU A 1 276 ? -16.612 5.071 19.781 1.00 93.06 276 GLU A N 1
ATOM 2016 C CA . GLU A 1 276 ? -15.584 4.279 20.456 1.00 93.06 276 GLU A CA 1
ATOM 2017 C C . GLU A 1 276 ? -15.126 3.072 19.613 1.00 93.06 276 GLU A C 1
ATOM 2019 O O . GLU A 1 276 ? -15.946 2.378 19.001 1.00 93.06 276 GLU A O 1
ATOM 2024 N N . PRO A 1 277 ? -13.815 2.770 19.570 1.00 93.94 277 PRO A N 1
ATOM 2025 C CA . PRO A 1 277 ? -13.306 1.613 18.851 1.00 93.94 277 PRO A CA 1
ATOM 2026 C C . PRO A 1 277 ? -13.662 0.305 19.574 1.00 93.94 277 PRO A C 1
ATOM 2028 O O . PRO A 1 277 ? -13.581 0.197 20.799 1.00 93.94 277 PRO A O 1
ATOM 2031 N N . THR A 1 278 ? -13.983 -0.729 18.797 1.00 93.69 278 THR A N 1
ATOM 2032 C CA . THR A 1 278 ? -14.311 -2.071 19.295 1.00 93.69 278 THR A CA 1
ATOM 2033 C C . THR A 1 278 ? -13.107 -3.013 19.239 1.00 93.69 278 THR A C 1
ATOM 2035 O O . THR A 1 278 ? -12.222 -2.864 18.390 1.00 93.69 278 THR A O 1
ATOM 2038 N N . GLY A 1 279 ? -13.093 -4.013 20.125 1.00 95.44 279 GLY A N 1
ATOM 2039 C CA . GLY A 1 279 ? -12.050 -5.039 20.207 1.00 95.44 279 GLY A CA 1
ATOM 2040 C C . GLY A 1 279 ? -11.248 -5.004 21.508 1.00 95.44 279 GLY A C 1
ATOM 2041 O O . GLY A 1 279 ? -11.500 -4.206 22.418 1.00 95.44 279 GLY A O 1
ATOM 2042 N N . GLU A 1 280 ? -10.257 -5.882 21.593 1.00 96.50 280 GLU A N 1
ATOM 2043 C CA . GLU A 1 280 ? -9.334 -5.957 22.723 1.00 96.50 280 GLU A CA 1
ATOM 2044 C C . GLU A 1 280 ? -8.358 -4.777 22.690 1.00 96.50 280 GLU A C 1
ATOM 2046 O O . GLU A 1 280 ? -7.915 -4.362 21.621 1.00 96.50 280 GLU A O 1
ATOM 2051 N N . ARG A 1 281 ? -8.015 -4.207 23.851 1.00 96.94 281 ARG A N 1
ATOM 2052 C CA . ARG A 1 281 ? -7.022 -3.127 23.924 1.00 96.94 281 ARG A CA 1
ATOM 2053 C C . ARG A 1 281 ? -5.632 -3.677 23.596 1.00 96.94 281 ARG A C 1
ATOM 2055 O O . ARG A 1 281 ? -5.150 -4.568 24.284 1.00 96.94 281 ARG A O 1
ATOM 2062 N N . VAL A 1 282 ? -4.965 -3.090 22.605 1.00 96.56 282 VAL A N 1
ATOM 2063 C CA . VAL A 1 282 ? -3.609 -3.469 22.192 1.00 96.56 282 VAL A CA 1
ATOM 2064 C C . VAL A 1 282 ? -2.703 -2.239 22.173 1.00 96.56 282 VAL A C 1
ATOM 2066 O O . VAL A 1 282 ? -2.999 -1.248 21.509 1.00 96.56 282 VAL A O 1
ATOM 2069 N N . ASP A 1 283 ? -1.578 -2.307 22.883 1.00 96.06 283 ASP A N 1
ATOM 2070 C CA . ASP A 1 283 ? -0.566 -1.241 22.869 1.00 96.06 283 ASP A CA 1
ATOM 2071 C C . ASP A 1 283 ? 0.579 -1.559 21.915 1.00 96.06 283 ASP A C 1
ATOM 2073 O O . ASP A 1 283 ? 1.221 -0.655 21.377 1.00 96.06 283 ASP A O 1
ATOM 2077 N N . ARG A 1 284 ? 0.848 -2.849 21.701 1.00 98.06 284 ARG A N 1
ATOM 2078 C CA . ARG A 1 284 ? 1.926 -3.322 20.842 1.00 98.06 284 ARG A CA 1
ATOM 2079 C C . ARG A 1 284 ? 1.465 -4.489 19.986 1.00 98.06 284 ARG A C 1
ATOM 2081 O O . ARG A 1 284 ? 0.852 -5.426 20.484 1.00 98.06 284 ARG A O 1
ATOM 2088 N N . LEU A 1 285 ? 1.841 -4.439 18.715 1.00 98.44 285 LEU A N 1
ATOM 2089 C CA . LEU A 1 285 ? 1.648 -5.506 17.743 1.00 98.44 285 LEU A CA 1
ATOM 2090 C C . LEU A 1 285 ? 2.986 -5.797 17.052 1.00 98.44 285 LEU A C 1
ATOM 2092 O O . LEU A 1 285 ? 3.689 -4.864 16.664 1.00 98.44 285 LEU A O 1
ATOM 2096 N N . VAL A 1 286 ? 3.344 -7.066 16.878 1.00 98.50 286 VAL A N 1
ATOM 2097 C CA . VAL A 1 286 ? 4.545 -7.492 16.145 1.00 98.50 286 VAL A CA 1
ATOM 2098 C C . VAL A 1 286 ? 4.159 -8.511 15.082 1.00 98.50 286 VAL A C 1
ATOM 2100 O O . VAL A 1 286 ? 3.487 -9.497 15.374 1.00 98.50 286 VAL A O 1
ATOM 2103 N N . ILE A 1 287 ? 4.601 -8.284 13.847 1.00 98.12 287 ILE A N 1
ATOM 2104 C CA . ILE A 1 287 ? 4.444 -9.217 12.728 1.00 98.12 287 ILE A CA 1
ATOM 2105 C C . ILE A 1 287 ? 5.824 -9.786 12.402 1.00 98.12 287 ILE A C 1
ATOM 2107 O O . ILE A 1 287 ? 6.745 -9.034 12.066 1.00 98.12 287 ILE A O 1
ATOM 2111 N N . HIS A 1 288 ? 5.963 -11.109 12.488 1.00 96.88 288 HIS A N 1
ATOM 2112 C CA . HIS A 1 288 ? 7.188 -11.826 12.141 1.00 96.88 288 HIS A CA 1
ATOM 2113 C C . HIS A 1 288 ? 7.067 -12.448 10.750 1.00 96.88 288 HIS A C 1
ATOM 2115 O O . HIS A 1 288 ? 6.362 -13.438 10.551 1.00 96.88 288 HIS A O 1
ATOM 2121 N N . TRP A 1 289 ? 7.794 -11.888 9.790 1.00 94.38 289 TRP A N 1
ATOM 2122 C CA . TRP A 1 289 ? 7.901 -12.393 8.430 1.00 94.38 289 TRP A CA 1
ATOM 2123 C C . TRP A 1 289 ? 8.748 -13.675 8.396 1.00 94.38 289 TRP A C 1
ATOM 2125 O O . TRP A 1 289 ? 9.907 -13.664 8.829 1.00 94.38 289 TRP A O 1
ATOM 2135 N N . PRO A 1 290 ? 8.208 -14.794 7.878 1.00 90.75 290 PRO A N 1
ATOM 2136 C CA . PRO A 1 290 ? 8.958 -16.039 7.765 1.00 90.75 290 PRO A CA 1
ATOM 2137 C C . PRO A 1 290 ? 10.206 -15.895 6.885 1.00 90.75 290 PRO A C 1
ATOM 2139 O O . PRO A 1 290 ? 10.218 -15.133 5.922 1.00 90.75 290 PRO A O 1
ATOM 2142 N N . GLY A 1 291 ? 11.248 -16.675 7.181 1.00 86.94 291 GLY A N 1
ATOM 2143 C CA . GLY A 1 291 ? 12.454 -16.768 6.347 1.00 86.94 291 GLY A CA 1
ATOM 2144 C C . GLY A 1 291 ? 13.608 -15.846 6.747 1.00 86.94 291 GLY A C 1
ATOM 2145 O O . GLY A 1 291 ? 14.711 -16.027 6.241 1.00 86.94 291 GLY A O 1
ATOM 2146 N N . TRP A 1 292 ? 13.416 -14.914 7.692 1.00 88.38 292 TRP A N 1
ATOM 2147 C CA . TRP A 1 292 ? 14.510 -14.076 8.190 1.00 88.38 292 TRP A CA 1
ATOM 2148 C C . TRP A 1 292 ? 14.353 -13.670 9.657 1.00 88.38 292 TRP A C 1
ATOM 2150 O O . TRP A 1 292 ? 13.357 -13.072 10.047 1.00 88.38 292 TRP A O 1
ATOM 2160 N N . ARG A 1 293 ? 15.390 -13.891 10.480 1.00 88.81 293 ARG A N 1
ATOM 2161 C CA . ARG A 1 293 ? 15.362 -13.561 11.922 1.00 88.81 293 ARG A CA 1
ATOM 2162 C C . ARG A 1 293 ? 15.132 -12.070 12.209 1.00 88.81 293 ARG A C 1
ATOM 2164 O O . ARG A 1 293 ? 14.557 -11.721 13.234 1.00 88.81 293 ARG A O 1
ATOM 2171 N N . ARG A 1 294 ? 15.596 -11.188 11.318 1.00 91.88 294 ARG A N 1
ATOM 2172 C CA . ARG A 1 294 ? 15.373 -9.730 11.397 1.00 91.88 294 ARG A CA 1
ATOM 2173 C C . ARG A 1 294 ? 14.190 -9.265 10.535 1.00 91.88 294 ARG A C 1
ATOM 2175 O O . ARG A 1 294 ? 13.989 -8.067 10.369 1.00 91.88 294 ARG A O 1
ATOM 2182 N N . GLY A 1 295 ? 13.408 -10.199 9.998 1.00 93.44 295 GLY A N 1
ATOM 2183 C CA . GLY A 1 295 ? 12.183 -9.931 9.257 1.00 93.44 295 GLY A CA 1
ATOM 2184 C C . GLY A 1 295 ? 11.020 -9.701 10.207 1.00 93.44 295 GLY A C 1
ATOM 2185 O O . GLY A 1 295 ? 10.093 -10.491 10.241 1.00 93.44 295 GLY A O 1
ATOM 2186 N N . TRP A 1 296 ? 11.056 -8.643 11.011 1.00 96.00 296 TRP A N 1
ATOM 2187 C CA . TRP A 1 296 ? 9.906 -8.267 11.832 1.00 96.00 296 TRP A CA 1
ATOM 2188 C C . TRP A 1 296 ? 9.621 -6.773 11.741 1.00 96.00 296 TRP A C 1
ATOM 2190 O O . TRP A 1 296 ? 10.524 -5.948 11.557 1.00 96.00 296 TRP A O 1
ATOM 2200 N N . VAL A 1 297 ? 8.338 -6.444 11.873 1.00 98.00 297 VAL A N 1
ATOM 2201 C CA . VAL A 1 297 ? 7.832 -5.081 12.026 1.00 98.00 297 VAL A CA 1
ATOM 2202 C C . VAL A 1 297 ? 7.012 -5.012 13.306 1.00 98.00 297 VAL A C 1
ATOM 2204 O O . VAL A 1 297 ? 6.236 -5.917 13.611 1.00 98.00 297 VAL A O 1
ATOM 2207 N N . ARG A 1 298 ? 7.224 -3.950 14.076 1.00 98.38 298 ARG A N 1
ATOM 2208 C CA . ARG A 1 298 ? 6.535 -3.675 15.330 1.00 98.38 298 ARG A CA 1
ATOM 2209 C C . ARG A 1 298 ? 5.750 -2.383 15.202 1.00 98.38 298 ARG A C 1
ATOM 2211 O O . ARG A 1 298 ? 6.222 -1.415 14.615 1.00 98.38 298 ARG A O 1
ATOM 2218 N N . TYR A 1 299 ? 4.586 -2.375 15.819 1.00 98.62 299 TYR A N 1
ATOM 2219 C CA . TYR A 1 299 ? 3.717 -1.227 15.944 1.00 98.62 299 TYR A CA 1
ATOM 2220 C C . TYR A 1 299 ? 3.470 -0.938 17.415 1.00 98.62 299 TYR A C 1
ATOM 2222 O O . TYR A 1 299 ? 3.218 -1.862 18.191 1.00 98.62 299 TYR A O 1
ATOM 2230 N N . ARG A 1 300 ? 3.537 0.339 17.792 1.00 98.12 300 ARG A N 1
ATOM 2231 C CA . ARG A 1 300 ? 3.142 0.816 19.120 1.00 98.12 300 ARG A CA 1
ATOM 2232 C C . ARG A 1 300 ? 2.034 1.850 18.985 1.00 98.12 300 ARG A C 1
ATOM 2234 O O . ARG A 1 300 ? 2.200 2.823 18.255 1.00 98.12 300 ARG A O 1
ATOM 2241 N N . TRP A 1 301 ? 0.927 1.647 19.684 1.00 97.88 301 TRP A N 1
ATOM 2242 C CA . TRP A 1 301 ? -0.163 2.614 19.719 1.00 97.88 301 TRP A CA 1
ATOM 2243 C C . TRP A 1 301 ? 0.278 3.905 20.424 1.00 97.88 301 TRP A C 1
ATOM 2245 O O . TRP A 1 301 ? 0.920 3.856 21.472 1.00 97.88 301 TRP A O 1
ATOM 2255 N N . THR A 1 302 ? -0.046 5.061 19.842 1.00 96.50 302 THR A N 1
ATOM 2256 C CA . THR A 1 302 ? 0.331 6.390 20.364 1.00 96.50 302 THR A CA 1
ATOM 2257 C C . THR A 1 302 ? -0.853 7.211 20.873 1.00 96.50 302 THR A C 1
ATOM 2259 O O . THR A 1 302 ? -0.669 8.350 21.286 1.00 96.50 302 THR A O 1
ATOM 2262 N N . GLY A 1 303 ? -2.074 6.673 20.809 1.00 94.12 303 GLY A N 1
ATOM 2263 C CA . GLY A 1 303 ? -3.313 7.424 21.044 1.00 94.12 303 GLY A CA 1
ATOM 2264 C C . GLY A 1 303 ? -3.950 7.980 19.766 1.00 94.12 303 GLY A C 1
ATOM 2265 O O . GLY A 1 303 ? -5.163 8.158 19.734 1.00 94.12 303 GLY A O 1
ATOM 2266 N N . ALA A 1 304 ? -3.168 8.180 18.700 1.00 92.31 304 ALA A N 1
ATOM 2267 C CA . ALA A 1 304 ? -3.663 8.658 17.403 1.00 92.31 304 ALA A CA 1
ATOM 2268 C C . ALA A 1 304 ? -3.361 7.697 16.241 1.00 92.31 304 ALA A C 1
ATOM 2270 O O . ALA A 1 304 ? -4.120 7.629 15.277 1.00 92.31 304 ALA A O 1
ATOM 2271 N N . GLY A 1 305 ? -2.270 6.935 16.331 1.00 97.00 305 GLY A N 1
ATOM 2272 C CA . GLY A 1 305 ? -1.842 6.007 15.292 1.00 97.00 305 GLY A CA 1
ATOM 2273 C C . GLY A 1 305 ? -0.890 4.943 15.824 1.00 97.00 305 GLY A C 1
ATOM 2274 O O . GLY A 1 305 ? -0.628 4.840 17.024 1.00 97.00 305 GLY A O 1
ATOM 2275 N N . TYR A 1 306 ? -0.357 4.143 14.913 1.00 98.44 306 TYR A N 1
ATOM 2276 C CA . TYR A 1 306 ? 0.539 3.037 15.213 1.00 98.44 306 TYR A CA 1
ATOM 2277 C C . TYR A 1 306 ? 1.954 3.373 14.760 1.00 98.44 306 TYR A C 1
ATOM 2279 O O . TYR A 1 306 ? 2.280 3.251 13.583 1.00 98.44 306 TYR A O 1
ATOM 2287 N N . LEU A 1 307 ? 2.812 3.776 15.695 1.00 98.38 307 LEU A N 1
ATOM 2288 C CA . LEU A 1 307 ? 4.222 4.038 15.424 1.00 98.38 307 LEU A CA 1
ATOM 2289 C C . LEU A 1 307 ? 4.906 2.780 14.888 1.00 98.38 307 LEU A C 1
ATOM 2291 O O . LEU A 1 307 ? 4.989 1.780 15.604 1.00 98.38 307 LEU A O 1
ATOM 2295 N N . ARG A 1 308 ? 5.416 2.851 13.658 1.00 98.38 308 ARG A N 1
ATOM 2296 C CA . ARG A 1 308 ? 6.071 1.738 12.973 1.00 98.38 308 ARG A CA 1
ATOM 2297 C C . ARG A 1 308 ? 7.567 1.682 13.273 1.00 98.38 308 ARG A C 1
ATOM 2299 O O . ARG A 1 308 ? 8.317 2.627 13.039 1.00 98.38 308 ARG A O 1
ATOM 2306 N N . GLU A 1 309 ? 8.025 0.513 13.690 1.00 98.12 309 GLU A N 1
ATOM 2307 C CA . GLU A 1 309 ? 9.425 0.192 13.944 1.00 98.12 309 GLU A CA 1
ATOM 2308 C C . GLU A 1 309 ? 9.797 -1.108 13.231 1.00 98.12 309 GLU A C 1
ATOM 2310 O O . GLU A 1 309 ? 8.977 -2.003 13.040 1.00 98.12 309 GLU A O 1
ATOM 2315 N N . THR A 1 310 ? 11.057 -1.230 12.838 1.00 96.88 310 THR A N 1
ATOM 2316 C CA . THR A 1 310 ? 11.590 -2.445 12.215 1.00 96.88 310 THR A CA 1
ATOM 2317 C C . THR A 1 310 ? 12.765 -2.964 13.026 1.00 96.88 310 THR A C 1
ATOM 2319 O O . THR A 1 310 ? 13.267 -2.275 13.914 1.00 96.88 310 THR A O 1
ATOM 2322 N N . ALA A 1 311 ? 13.298 -4.125 12.648 1.00 94.56 311 ALA A N 1
ATOM 2323 C CA . ALA A 1 311 ? 14.545 -4.638 13.220 1.00 94.56 311 ALA A CA 1
ATOM 2324 C C . ALA A 1 311 ? 15.771 -3.715 13.075 1.00 94.56 311 ALA A C 1
ATOM 2326 O O . ALA A 1 311 ? 16.823 -4.013 13.635 1.00 94.56 311 ALA A O 1
ATOM 2327 N N . PHE A 1 312 ? 15.645 -2.615 12.329 1.00 94.44 312 PHE A N 1
ATOM 2328 C CA . PHE A 1 312 ? 16.704 -1.651 12.037 1.00 94.44 312 PHE A CA 1
ATOM 2329 C C . PHE A 1 312 ? 16.421 -0.269 12.646 1.00 94.44 312 PHE A C 1
ATOM 2331 O O . PHE A 1 312 ? 17.083 0.697 12.287 1.00 94.44 312 PHE A O 1
ATOM 2338 N N . GLY A 1 313 ? 15.441 -0.175 13.554 1.00 95.25 313 GLY A N 1
ATOM 2339 C CA . GLY A 1 313 ? 15.061 1.059 14.242 1.00 95.25 313 GLY A CA 1
ATOM 2340 C C . GLY A 1 313 ? 13.722 1.647 13.775 1.00 95.25 313 GLY A C 1
ATOM 2341 O O . GLY A 1 313 ? 12.959 0.970 13.064 1.00 95.25 313 GLY A O 1
ATOM 2342 N N . PRO A 1 314 ? 13.415 2.890 14.199 1.00 96.25 314 PRO A N 1
ATOM 2343 C CA . PRO A 1 314 ? 12.214 3.614 13.790 1.00 96.25 314 PRO A CA 1
ATOM 2344 C C . PRO A 1 314 ? 12.097 3.709 12.269 1.00 96.25 314 PRO A C 1
ATOM 2346 O O . PRO A 1 314 ? 13.083 3.958 11.575 1.00 96.25 314 PRO A O 1
ATOM 2349 N N . HIS A 1 315 ? 10.891 3.506 11.740 1.00 97.69 315 HIS A N 1
ATOM 2350 C CA . HIS A 1 315 ? 10.641 3.673 10.314 1.00 97.69 315 HIS A CA 1
ATOM 2351 C C . HIS A 1 315 ? 10.162 5.096 10.045 1.00 97.69 315 HIS A C 1
ATOM 2353 O O . HIS A 1 315 ? 9.025 5.427 10.371 1.00 97.69 315 HIS A O 1
ATOM 2359 N N . VAL A 1 316 ? 11.032 5.923 9.472 1.00 98.25 316 VAL A N 1
ATOM 2360 C CA . VAL A 1 316 ? 10.762 7.345 9.221 1.00 98.25 316 VAL A CA 1
ATOM 2361 C C . VAL A 1 316 ? 10.533 7.624 7.736 1.00 98.25 316 VAL A C 1
ATOM 2363 O O . VAL A 1 316 ? 11.004 6.865 6.885 1.00 98.25 316 VAL A O 1
ATOM 2366 N N . ALA A 1 317 ? 9.812 8.698 7.428 1.00 97.06 317 ALA A N 1
ATOM 2367 C CA . ALA A 1 317 ? 9.667 9.208 6.068 1.00 97.06 317 ALA A CA 1
ATOM 2368 C C . ALA A 1 317 ? 10.949 9.929 5.618 1.00 97.06 317 ALA A C 1
ATOM 2370 O O . ALA A 1 317 ? 11.546 10.664 6.403 1.00 97.06 317 ALA A O 1
ATOM 2371 N N . GLU A 1 318 ? 11.380 9.740 4.366 1.00 97.31 318 GLU A N 1
ATOM 2372 C CA . GLU A 1 318 ? 12.573 10.421 3.831 1.00 97.31 318 GLU A CA 1
ATOM 2373 C C . GLU A 1 318 ? 12.385 11.944 3.792 1.00 97.31 318 GLU A C 1
ATOM 2375 O O . GLU A 1 318 ? 13.335 12.680 4.040 1.00 97.31 318 GLU A O 1
ATOM 2380 N N . GLU A 1 319 ? 11.169 12.413 3.503 1.00 96.06 319 GLU A N 1
ATOM 2381 C CA . GLU A 1 319 ? 10.856 13.831 3.304 1.00 96.06 319 GLU A CA 1
ATOM 2382 C C . GLU A 1 319 ? 10.999 14.667 4.571 1.00 96.06 319 GLU A C 1
ATOM 2384 O O . GLU A 1 319 ? 11.476 15.798 4.505 1.00 96.06 319 GLU A O 1
ATOM 2389 N N . THR A 1 320 ? 10.541 14.134 5.704 1.00 95.31 320 THR A N 1
ATOM 2390 C CA . THR A 1 320 ? 10.417 14.906 6.947 1.00 95.31 320 THR A CA 1
ATOM 2391 C C . THR A 1 320 ? 11.300 14.377 8.069 1.00 95.31 320 THR A C 1
ATOM 2393 O O . THR A 1 320 ? 11.588 15.103 9.012 1.00 95.31 320 THR A O 1
ATOM 2396 N N . GLY A 1 321 ? 11.748 13.120 7.985 1.00 96.62 321 GLY A N 1
ATOM 2397 C CA . GLY A 1 321 ? 12.400 12.432 9.098 1.00 96.62 321 GLY A CA 1
ATOM 2398 C C . GLY A 1 321 ? 11.433 12.011 10.209 1.00 96.62 321 GLY A C 1
ATOM 2399 O O . GLY A 1 321 ? 11.867 11.388 11.180 1.00 96.62 321 GLY A O 1
ATOM 2400 N N . ASP A 1 322 ? 10.134 12.287 10.064 1.00 96.31 322 ASP A N 1
ATOM 2401 C CA . ASP A 1 322 ? 9.140 11.915 11.063 1.00 96.31 322 ASP A CA 1
ATOM 2402 C C . ASP A 1 322 ? 8.850 10.413 11.025 1.00 96.31 322 ASP A C 1
ATOM 2404 O O . ASP A 1 322 ? 8.842 9.795 9.951 1.00 96.31 322 ASP A O 1
ATOM 2408 N N . PRO A 1 323 ? 8.552 9.799 12.180 1.00 96.88 323 PRO A N 1
ATOM 2409 C CA . PRO A 1 323 ? 8.128 8.413 12.218 1.00 96.88 323 PRO A CA 1
ATOM 2410 C C . PRO A 1 323 ? 6.807 8.165 11.484 1.00 96.88 323 PRO A C 1
ATOM 2412 O O . PRO A 1 323 ? 5.849 8.927 11.602 1.00 96.88 323 PRO A O 1
ATOM 2415 N N . LEU A 1 324 ? 6.719 7.029 10.796 1.00 98.31 324 LEU A N 1
ATOM 2416 C CA . LEU A 1 324 ? 5.496 6.584 10.137 1.00 98.31 324 LEU A CA 1
ATOM 2417 C C . LEU A 1 324 ? 4.502 6.032 11.167 1.00 98.31 324 LEU A C 1
ATOM 2419 O O . LEU A 1 324 ? 4.816 5.114 11.930 1.00 98.31 324 LEU A O 1
ATOM 2423 N N . THR A 1 325 ? 3.292 6.591 11.159 1.00 98.12 325 THR A N 1
ATOM 2424 C CA . THR A 1 325 ? 2.241 6.360 12.163 1.00 98.12 325 THR A CA 1
ATOM 2425 C C . THR A 1 325 ? 0.872 6.099 11.513 1.00 98.12 325 THR A C 1
ATOM 2427 O O . THR A 1 325 ? -0.057 6.885 11.701 1.00 98.12 325 THR A O 1
ATOM 2430 N N . PRO A 1 326 ? 0.688 5.016 10.728 1.00 98.44 326 PRO A N 1
ATOM 2431 C CA . PRO A 1 326 ? -0.627 4.696 10.169 1.00 98.44 326 PRO A CA 1
ATOM 2432 C C . PRO A 1 326 ? -1.715 4.650 11.246 1.00 98.44 326 PRO A C 1
ATOM 2434 O O . PRO A 1 326 ? -1.488 4.144 12.344 1.00 98.44 326 PRO A O 1
ATOM 2437 N N . ALA A 1 327 ? -2.904 5.158 10.927 1.00 98.25 327 ALA A N 1
ATOM 2438 C CA . ALA A 1 327 ? -4.047 5.158 11.838 1.00 98.25 327 ALA A CA 1
ATOM 2439 C C . ALA A 1 327 ? -4.663 3.759 11.982 1.00 98.25 327 ALA A C 1
ATOM 2441 O O . ALA A 1 327 ? -5.246 3.437 13.018 1.00 98.25 327 ALA A O 1
ATOM 2442 N N . ASN A 1 328 ? -4.524 2.926 10.944 1.00 98.69 328 ASN A N 1
ATOM 2443 C CA . ASN A 1 328 ? -5.114 1.595 10.881 1.00 98.69 328 ASN A CA 1
ATOM 2444 C C . ASN A 1 328 ? -4.146 0.574 10.284 1.00 98.69 328 ASN A C 1
ATOM 2446 O O . ASN A 1 328 ? -3.421 0.875 9.332 1.00 98.69 328 ASN A O 1
ATOM 2450 N N . LEU A 1 329 ? -4.207 -0.655 10.793 1.00 98.81 329 LEU A N 1
ATOM 2451 C CA . LEU A 1 329 ? -3.517 -1.814 10.238 1.00 98.81 329 LEU A CA 1
ATOM 2452 C C . LEU A 1 329 ? -4.539 -2.904 9.913 1.00 98.81 329 LEU A C 1
ATOM 2454 O O . LEU A 1 329 ? -5.347 -3.284 10.761 1.00 98.81 329 LEU A O 1
ATOM 2458 N N . LEU A 1 330 ? -4.464 -3.435 8.699 1.00 98.81 330 LEU A N 1
ATOM 2459 C CA . LEU A 1 330 ? -5.217 -4.602 8.258 1.00 98.81 330 LEU A CA 1
ATOM 2460 C C . LEU A 1 330 ? -4.242 -5.736 7.996 1.00 98.81 330 LEU A C 1
ATOM 2462 O O . LEU A 1 330 ? -3.397 -5.643 7.115 1.00 98.81 330 LEU A O 1
ATOM 2466 N N . ILE A 1 331 ? -4.331 -6.806 8.770 1.00 98.81 331 ILE A N 1
ATOM 2467 C CA . ILE A 1 331 ? -3.392 -7.923 8.699 1.00 98.81 331 ILE A CA 1
ATOM 2468 C C . ILE A 1 331 ? -4.132 -9.082 8.055 1.00 98.81 331 ILE A C 1
ATOM 2470 O O . ILE A 1 331 ? -4.898 -9.798 8.700 1.00 98.81 331 ILE A O 1
ATOM 2474 N N . GLN A 1 332 ? -3.954 -9.195 6.748 1.00 98.62 332 GLN A N 1
ATOM 2475 C CA . GLN A 1 332 ? -4.629 -10.145 5.886 1.00 98.62 332 GLN A CA 1
ATOM 2476 C C . GLN A 1 332 ? -3.807 -11.431 5.807 1.00 98.62 332 GLN A C 1
ATOM 2478 O O . GLN A 1 332 ? -2.738 -11.443 5.195 1.00 98.62 332 GLN A O 1
ATOM 2483 N N . LEU A 1 333 ? -4.293 -12.514 6.419 1.00 98.38 333 LEU A N 1
ATOM 2484 C CA . LEU A 1 333 ? -3.602 -13.801 6.376 1.00 98.38 333 LEU A CA 1
ATOM 2485 C C . LEU A 1 333 ? -3.893 -14.493 5.041 1.00 98.38 333 LEU A C 1
ATOM 2487 O O . LEU A 1 333 ? -5.047 -14.809 4.752 1.00 98.38 333 LEU A O 1
ATOM 2491 N N . VAL A 1 334 ? -2.852 -14.735 4.247 1.00 97.81 334 VAL A N 1
ATOM 2492 C CA . VAL A 1 334 ? -2.934 -15.306 2.894 1.00 97.81 334 VAL A CA 1
ATOM 2493 C C . VAL A 1 334 ? -2.117 -16.598 2.776 1.00 97.81 334 VAL A C 1
ATOM 2495 O O . VAL A 1 334 ? -1.078 -16.733 3.436 1.00 97.81 334 VAL A O 1
ATOM 2498 N N . PRO A 1 335 ? -2.532 -17.563 1.937 1.00 96.62 335 PRO A N 1
ATOM 2499 C CA . PRO A 1 335 ? -1.678 -18.686 1.575 1.00 96.62 335 PRO A CA 1
ATOM 2500 C C . PRO A 1 335 ? -0.429 -18.187 0.842 1.00 96.62 335 PRO A C 1
ATOM 2502 O O . PRO A 1 335 ? -0.516 -17.428 -0.125 1.00 96.62 335 PRO A O 1
ATOM 2505 N N . ALA A 1 336 ? 0.742 -18.621 1.303 1.00 95.19 336 ALA A N 1
ATOM 2506 C CA . ALA A 1 336 ? 2.012 -18.326 0.657 1.00 95.19 336 ALA A CA 1
ATOM 2507 C C . ALA A 1 336 ? 2.953 -19.527 0.767 1.00 95.19 336 ALA A C 1
ATOM 2509 O O . ALA A 1 336 ? 3.050 -20.151 1.825 1.00 95.19 336 ALA A O 1
ATOM 2510 N N . ARG A 1 337 ? 3.657 -19.843 -0.320 1.00 93.06 337 ARG A N 1
ATOM 2511 C CA . ARG A 1 337 ? 4.608 -20.962 -0.395 1.00 93.06 337 ARG A CA 1
ATOM 2512 C C . ARG A 1 337 ? 5.782 -20.618 -1.296 1.00 93.06 337 ARG A C 1
ATOM 2514 O O . ARG A 1 337 ? 5.655 -19.776 -2.177 1.00 93.06 337 ARG A O 1
ATOM 2521 N N . THR A 1 338 ? 6.919 -21.273 -1.105 1.00 92.56 338 THR A N 1
ATOM 2522 C CA . THR A 1 338 ? 8.030 -21.182 -2.058 1.00 92.56 338 THR A CA 1
ATOM 2523 C C . THR A 1 338 ? 7.670 -21.879 -3.368 1.00 92.56 338 THR A C 1
ATOM 2525 O O . THR A 1 338 ? 6.938 -22.871 -3.389 1.00 92.56 338 THR A O 1
ATOM 2528 N N . ILE A 1 339 ? 8.182 -21.357 -4.479 1.00 92.88 339 ILE A N 1
ATOM 2529 C CA . ILE A 1 339 ? 8.038 -21.995 -5.786 1.00 92.88 339 ILE A CA 1
ATOM 2530 C C . ILE A 1 339 ? 9.022 -23.167 -5.855 1.00 92.88 339 ILE A C 1
ATOM 2532 O O . ILE A 1 339 ? 10.231 -22.992 -5.698 1.00 92.88 339 ILE A O 1
ATOM 2536 N N . ALA A 1 340 ? 8.505 -24.374 -6.087 1.00 90.38 340 ALA A N 1
ATOM 2537 C CA . ALA A 1 340 ? 9.328 -25.574 -6.185 1.00 90.38 340 ALA A CA 1
ATOM 2538 C C . ALA A 1 340 ? 10.356 -25.447 -7.323 1.00 90.38 340 ALA A C 1
ATOM 2540 O O . ALA A 1 340 ? 10.006 -25.114 -8.454 1.00 90.38 340 ALA A O 1
ATOM 2541 N N . GLY A 1 341 ? 11.628 -25.717 -7.015 1.00 87.62 341 GLY A N 1
ATOM 2542 C CA . GLY A 1 341 ? 12.728 -25.633 -7.981 1.00 87.62 341 GLY A CA 1
ATOM 2543 C C . GLY A 1 341 ? 13.201 -24.212 -8.316 1.00 87.62 341 GLY A C 1
ATOM 2544 O O . GLY A 1 341 ? 14.082 -24.060 -9.159 1.00 87.62 341 GLY A O 1
ATOM 2545 N N . ASP A 1 342 ? 12.665 -23.169 -7.673 1.00 91.19 342 ASP A N 1
ATOM 2546 C CA . ASP A 1 342 ? 13.140 -21.796 -7.854 1.00 91.19 342 ASP A CA 1
ATOM 2547 C C . ASP A 1 342 ? 14.354 -21.519 -6.949 1.00 91.19 342 ASP A C 1
ATOM 2549 O O . ASP A 1 342 ? 14.234 -21.402 -5.730 1.00 91.19 342 ASP A O 1
ATOM 2553 N N . ALA A 1 343 ? 15.539 -21.406 -7.555 1.00 87.56 343 ALA A N 1
ATOM 2554 C CA . ALA A 1 343 ? 16.801 -21.196 -6.836 1.00 87.56 343 ALA A CA 1
ATOM 2555 C C . ALA A 1 343 ? 16.887 -19.846 -6.095 1.00 87.56 343 ALA A C 1
ATOM 2557 O O . ALA A 1 343 ? 17.722 -19.681 -5.211 1.00 87.56 343 ALA A O 1
ATOM 2558 N N . GLU A 1 344 ? 16.025 -18.887 -6.435 1.00 86.69 344 GLU A N 1
ATOM 2559 C CA . GLU A 1 344 ? 16.013 -17.537 -5.861 1.00 86.69 344 GLU A CA 1
ATOM 2560 C C . GLU A 1 344 ? 15.053 -17.434 -4.665 1.00 86.69 344 GLU A C 1
ATOM 2562 O O . GLU A 1 344 ? 14.891 -16.360 -4.084 1.00 86.69 344 GLU A O 1
ATOM 2567 N N . GLY A 1 345 ? 14.400 -18.542 -4.289 1.00 88.88 345 GLY A N 1
ATOM 2568 C CA . GLY A 1 345 ? 13.486 -18.600 -3.151 1.00 88.88 345 GLY A CA 1
ATOM 2569 C C . GLY A 1 345 ? 12.218 -17.769 -3.351 1.00 88.88 345 GLY A C 1
ATOM 2570 O O . GLY A 1 345 ? 11.639 -17.294 -2.371 1.00 88.88 345 GLY A O 1
ATOM 2571 N N . ARG A 1 346 ? 11.798 -17.567 -4.608 1.00 93.38 346 ARG A N 1
ATOM 2572 C CA . ARG A 1 346 ? 10.577 -16.822 -4.941 1.00 93.38 346 ARG A CA 1
ATOM 2573 C C . ARG A 1 346 ? 9.339 -17.499 -4.375 1.00 93.38 346 ARG A C 1
ATOM 2575 O O . ARG A 1 346 ? 9.286 -18.721 -4.222 1.00 93.38 346 ARG A O 1
ATOM 2582 N N . LEU A 1 347 ? 8.331 -16.683 -4.090 1.00 94.56 347 LEU A N 1
ATOM 2583 C CA . LEU A 1 347 ? 7.081 -17.122 -3.487 1.00 94.56 347 LEU A CA 1
ATOM 2584 C C . LEU A 1 347 ? 5.936 -17.155 -4.500 1.00 94.56 347 LEU A C 1
ATOM 2586 O O . LEU A 1 347 ? 5.879 -16.353 -5.431 1.00 94.56 347 LEU A O 1
ATOM 2590 N N . GLU A 1 348 ? 5.003 -18.064 -4.259 1.00 95.12 348 GLU A N 1
ATOM 2591 C CA . GLU A 1 348 ? 3.626 -18.002 -4.727 1.00 95.12 348 GLU A CA 1
ATOM 2592 C C . GLU A 1 348 ? 2.771 -17.473 -3.574 1.00 95.12 348 GLU A C 1
ATOM 2594 O O . GLU A 1 348 ? 2.878 -17.981 -2.454 1.00 95.12 348 GLU A O 1
ATOM 2599 N N . VAL A 1 349 ? 1.954 -16.451 -3.832 1.00 95.94 349 VAL A N 1
ATOM 2600 C CA . VAL A 1 349 ? 1.080 -15.830 -2.827 1.00 95.94 349 VAL A CA 1
ATOM 2601 C C . VAL A 1 349 ? -0.313 -15.712 -3.421 1.00 95.94 349 VAL A C 1
ATOM 2603 O O . VAL A 1 349 ? -0.510 -15.040 -4.433 1.00 95.94 349 VAL A O 1
ATOM 2606 N N . GLU A 1 350 ? -1.278 -16.372 -2.794 1.00 95.69 350 GLU A N 1
ATOM 2607 C CA . GLU A 1 350 ? -2.643 -16.472 -3.303 1.00 95.69 350 GLU A CA 1
ATOM 2608 C C . GLU A 1 350 ? -3.482 -15.320 -2.734 1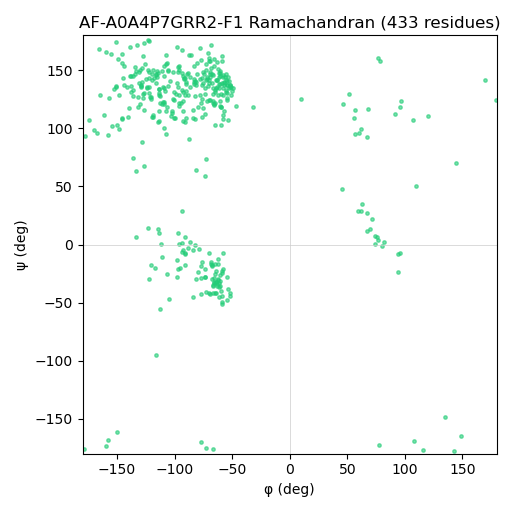.00 95.69 350 GLU A C 1
ATOM 2610 O O . GLU A 1 350 ? -3.823 -15.306 -1.551 1.00 95.69 350 GLU A O 1
ATOM 2615 N N . LEU A 1 351 ? -3.774 -14.316 -3.572 1.00 96.38 351 LEU A N 1
ATOM 2616 C CA . LEU A 1 351 ? -4.528 -13.124 -3.159 1.00 96.38 351 LEU A CA 1
ATOM 2617 C C . LEU A 1 351 ? -6.021 -13.202 -3.486 1.00 96.38 351 LEU A C 1
ATOM 2619 O O . LEU A 1 351 ? -6.806 -12.502 -2.855 1.00 96.38 351 LEU A O 1
ATOM 2623 N N . ALA A 1 352 ? -6.422 -14.046 -4.439 1.00 96.81 352 ALA A N 1
ATOM 2624 C CA . ALA A 1 352 ? -7.823 -14.373 -4.684 1.00 96.81 352 ALA A CA 1
ATOM 2625 C C . ALA A 1 352 ? -8.257 -15.530 -3.775 1.00 96.81 352 ALA A C 1
ATOM 2627 O O . ALA A 1 352 ? -7.544 -16.522 -3.648 1.00 96.81 352 ALA A O 1
ATOM 2628 N N . GLY A 1 353 ? -9.428 -15.407 -3.162 1.00 97.19 353 GLY A N 1
ATOM 2629 C CA . GLY A 1 353 ? -9.943 -16.349 -2.179 1.00 97.19 353 GLY A CA 1
ATOM 2630 C C . GLY A 1 353 ? -10.526 -15.625 -0.976 1.00 97.19 353 GLY A C 1
ATOM 2631 O O . GLY A 1 353 ? -11.059 -14.522 -1.091 1.00 97.19 353 GLY A O 1
ATOM 2632 N N . GLU A 1 354 ? -10.432 -16.248 0.186 1.00 97.44 354 GLU A N 1
ATOM 2633 C CA . GLU A 1 354 ? -10.874 -15.663 1.442 1.00 97.44 354 GLU A CA 1
ATOM 2634 C C . GLU A 1 354 ? -10.036 -16.167 2.612 1.00 97.44 354 GLU A C 1
ATOM 2636 O O . GLU A 1 354 ? -9.398 -17.218 2.530 1.00 97.44 354 GLU A O 1
ATOM 2641 N N . GLY A 1 355 ? -10.045 -15.433 3.722 1.00 97.31 355 GLY A N 1
ATOM 2642 C CA . GLY A 1 355 ? -9.281 -15.831 4.896 1.00 97.31 355 GLY A CA 1
ATOM 2643 C C . GLY A 1 355 ? -9.434 -14.898 6.087 1.00 97.31 355 GLY A C 1
ATOM 2644 O O . GLY A 1 355 ? -10.211 -13.942 6.076 1.00 97.31 355 GLY A O 1
ATOM 2645 N N . ARG A 1 356 ? -8.685 -15.199 7.149 1.00 98.00 356 ARG A N 1
ATOM 2646 C CA . ARG A 1 356 ? -8.720 -14.435 8.400 1.00 98.00 356 ARG A CA 1
ATOM 2647 C C . ARG A 1 356 ? -8.091 -13.056 8.217 1.00 98.00 356 ARG A C 1
ATOM 2649 O O . ARG A 1 356 ? -7.072 -12.903 7.543 1.00 98.00 356 ARG A O 1
ATOM 2656 N N . LEU A 1 357 ? -8.694 -12.068 8.863 1.00 98.56 357 LEU A N 1
ATOM 2657 C CA . LEU A 1 357 ? -8.210 -10.699 8.939 1.00 98.56 357 LEU A CA 1
ATOM 2658 C C . LEU A 1 357 ? -8.076 -10.312 10.413 1.00 98.56 357 LEU A C 1
ATOM 2660 O O . LEU A 1 357 ? -8.995 -10.553 11.193 1.00 98.56 357 LEU A O 1
ATOM 2664 N N . LEU A 1 358 ? -6.964 -9.686 10.791 1.00 98.44 358 LEU A N 1
ATOM 2665 C CA . LEU A 1 358 ? -6.876 -8.951 12.054 1.00 98.44 358 LEU A CA 1
ATOM 2666 C C . LEU A 1 358 ? -6.908 -7.454 11.759 1.00 98.44 358 LEU A C 1
ATOM 2668 O O . LEU A 1 358 ? -6.243 -6.981 10.837 1.00 98.44 358 LEU A O 1
ATOM 2672 N N . ILE A 1 359 ? -7.682 -6.716 12.542 1.00 98.62 359 ILE A N 1
ATOM 2673 C CA . ILE A 1 359 ? -7.939 -5.293 12.341 1.00 98.62 359 ILE A CA 1
ATOM 2674 C C . ILE A 1 359 ? -7.428 -4.554 13.570 1.00 98.62 359 ILE A C 1
ATOM 2676 O O . ILE A 1 359 ? -8.000 -4.697 14.652 1.00 98.62 359 ILE A O 1
ATOM 2680 N N . ALA A 1 360 ? -6.365 -3.765 13.408 1.00 98.56 360 ALA A N 1
ATOM 2681 C CA . ALA A 1 360 ? -5.888 -2.857 14.442 1.00 98.56 360 ALA A CA 1
ATOM 2682 C C . ALA A 1 360 ? -6.322 -1.425 14.102 1.00 98.56 360 ALA A C 1
ATOM 2684 O O . ALA A 1 360 ? -5.877 -0.850 13.108 1.00 98.56 360 ALA A O 1
ATOM 2685 N N . SER A 1 361 ? -7.215 -0.850 14.906 1.00 98.19 361 SER A N 1
ATOM 2686 C CA . SER A 1 361 ? -7.684 0.528 14.737 1.00 98.19 361 SER A CA 1
ATOM 2687 C C . SER A 1 361 ? -8.082 1.138 16.078 1.00 98.19 361 SER A C 1
ATOM 2689 O O . SER A 1 361 ? -8.775 0.499 16.867 1.00 98.19 361 SER A O 1
ATOM 2691 N N . GLY A 1 362 ? -7.676 2.386 16.337 1.00 96.56 362 GLY A N 1
ATOM 2692 C CA . GLY A 1 362 ? -8.029 3.092 17.577 1.00 96.56 362 GLY A CA 1
ATOM 2693 C C . GLY A 1 362 ? -7.484 2.428 18.848 1.00 96.56 362 GLY A C 1
ATOM 2694 O O . GLY A 1 362 ? -8.175 2.394 19.860 1.00 96.56 362 GLY A O 1
ATOM 2695 N N . GLY A 1 363 ? -6.294 1.821 18.791 1.00 97.19 363 GLY A N 1
ATOM 2696 C CA . GLY A 1 363 ? -5.715 1.097 19.931 1.00 97.19 363 GLY A CA 1
ATOM 2697 C C . GLY A 1 363 ? -6.446 -0.203 20.284 1.00 97.19 363 GLY A C 1
ATOM 2698 O O . GLY A 1 363 ? -6.226 -0.766 21.357 1.00 97.19 363 GLY A O 1
ATOM 2699 N N . ARG A 1 364 ? -7.324 -0.687 19.399 1.00 97.81 364 ARG A N 1
ATOM 2700 C CA . ARG A 1 364 ? -8.026 -1.962 19.551 1.00 97.81 364 ARG A CA 1
ATOM 2701 C C . ARG A 1 364 ? -7.611 -2.956 18.478 1.00 97.81 364 ARG A C 1
ATOM 2703 O O . ARG A 1 364 ? -7.333 -2.548 17.352 1.00 97.81 364 ARG A O 1
ATOM 2710 N N . LEU A 1 365 ? -7.604 -4.237 18.830 1.00 98.25 365 LEU A N 1
ATOM 2711 C CA . LEU A 1 365 ? -7.447 -5.368 17.923 1.00 98.25 365 LEU A CA 1
ATOM 2712 C C . LEU A 1 365 ? -8.742 -6.178 17.896 1.00 98.25 365 LEU A C 1
ATOM 2714 O O . LEU A 1 365 ? -9.308 -6.495 18.942 1.00 98.25 365 LEU A O 1
ATOM 2718 N N . ARG A 1 366 ? -9.203 -6.537 16.702 1.00 97.50 366 ARG A N 1
ATOM 2719 C CA . ARG A 1 366 ? -10.344 -7.439 16.523 1.00 97.50 366 ARG A CA 1
ATOM 2720 C C . ARG A 1 366 ? -10.169 -8.320 15.297 1.00 97.50 366 ARG A C 1
ATOM 2722 O O . ARG A 1 366 ? -9.342 -8.036 14.429 1.00 97.50 366 ARG A O 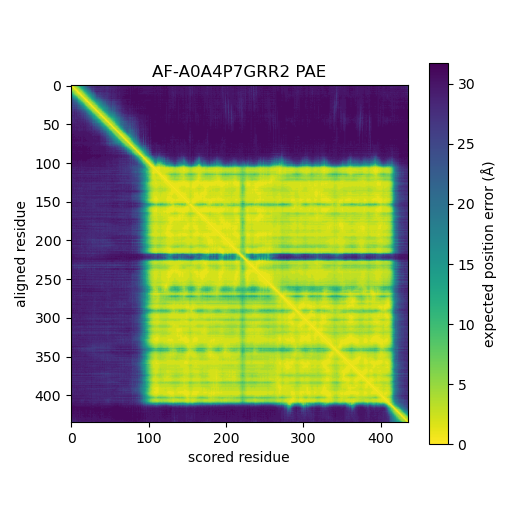1
ATOM 2729 N N . GLU A 1 367 ? -10.959 -9.381 15.236 1.00 97.88 367 GLU A N 1
ATOM 2730 C CA . GLU A 1 367 ? -10.971 -10.309 14.110 1.00 97.88 367 GLU A CA 1
ATOM 2731 C C . GLU A 1 367 ? -12.041 -9.946 13.081 1.00 97.88 367 GLU A C 1
ATOM 2733 O O . GLU A 1 367 ? -13.123 -9.467 13.415 1.00 97.88 367 GLU A O 1
ATOM 2738 N N . GLY A 1 368 ? -11.732 -10.231 11.823 1.00 97.88 368 GLY A N 1
ATOM 2739 C CA . GLY A 1 368 ? -12.640 -10.139 10.693 1.00 97.88 368 GLY A CA 1
ATOM 2740 C C . GLY A 1 368 ? -12.271 -11.159 9.618 1.00 97.88 368 GLY A C 1
ATOM 2741 O O . GLY A 1 368 ? -11.517 -12.112 9.850 1.00 97.88 368 GLY A O 1
ATOM 2742 N N . ARG A 1 369 ? -12.762 -10.934 8.401 1.00 98.19 369 ARG A N 1
ATOM 2743 C CA . ARG A 1 369 ? -12.486 -11.782 7.236 1.00 98.19 369 ARG A CA 1
ATOM 2744 C C . ARG A 1 369 ? -12.185 -10.926 6.015 1.00 98.19 369 ARG A C 1
ATOM 2746 O O . ARG A 1 369 ? -12.775 -9.868 5.831 1.00 98.19 369 ARG A O 1
ATOM 2753 N N . TRP A 1 370 ? -11.285 -11.390 5.161 1.00 98.06 370 TRP A N 1
ATOM 2754 C CA . TRP A 1 370 ? -11.103 -10.826 3.828 1.00 98.06 370 TRP A CA 1
ATOM 2755 C C . TRP A 1 370 ? -11.682 -11.769 2.776 1.00 98.06 370 TRP A C 1
ATOM 2757 O O . TRP A 1 370 ? -11.685 -12.987 2.962 1.00 98.06 370 TRP A O 1
ATOM 2767 N N . GLN A 1 371 ? -12.172 -11.203 1.676 1.00 97.56 371 GLN A N 1
ATOM 2768 C CA . GLN A 1 371 ? -12.657 -11.937 0.510 1.00 97.56 371 GLN A CA 1
ATOM 2769 C C . GLN A 1 371 ? -12.257 -11.206 -0.769 1.00 97.56 371 GLN A C 1
ATOM 2771 O O . GLN A 1 371 ? -12.436 -9.996 -0.881 1.00 97.56 371 GLN A O 1
ATOM 2776 N N . LYS A 1 372 ? -11.766 -11.940 -1.761 1.00 97.44 372 LYS A N 1
ATOM 2777 C CA . LYS A 1 372 ? -11.444 -11.441 -3.097 1.00 97.44 372 LYS A CA 1
ATOM 2778 C C . LYS A 1 372 ? -11.860 -12.490 -4.122 1.00 97.44 372 LYS A C 1
ATOM 2780 O O . LYS A 1 372 ? -11.256 -13.552 -4.214 1.00 97.44 372 LYS A O 1
ATOM 2785 N N . ALA A 1 373 ? -12.905 -12.196 -4.893 1.00 96.94 373 ALA A N 1
ATOM 2786 C CA . ALA A 1 373 ? -13.540 -13.178 -5.779 1.00 96.94 373 ALA A CA 1
ATOM 2787 C C . ALA A 1 373 ? -12.638 -13.651 -6.935 1.00 96.94 373 ALA A C 1
ATOM 2789 O O . ALA A 1 373 ? -12.787 -14.765 -7.427 1.00 96.94 373 ALA A O 1
ATOM 2790 N N . SER A 1 374 ? -11.718 -12.802 -7.393 1.00 96.00 374 SER A N 1
ATOM 2791 C CA . SER A 1 374 ? -10.792 -13.094 -8.487 1.00 96.00 374 SER A CA 1
ATOM 2792 C C . SER A 1 374 ? -9.582 -12.154 -8.420 1.00 96.00 374 SER A C 1
ATOM 2794 O O . SER A 1 374 ? -9.648 -11.133 -7.733 1.00 96.00 374 SER A O 1
ATOM 2796 N N . PRO A 1 375 ? -8.483 -12.427 -9.149 1.00 91.56 375 PRO A N 1
ATOM 2797 C CA . PRO A 1 375 ? -7.304 -11.557 -9.156 1.00 91.56 375 PRO A CA 1
ATOM 2798 C C . PRO A 1 375 ? -7.577 -10.085 -9.505 1.00 91.56 375 PRO A C 1
ATOM 2800 O O . PRO A 1 375 ? -6.842 -9.216 -9.049 1.00 91.56 375 PRO A O 1
ATOM 2803 N N . THR A 1 376 ? -8.624 -9.802 -10.287 1.00 92.19 376 THR A N 1
ATOM 2804 C CA . THR A 1 376 ? -9.010 -8.444 -10.709 1.00 92.19 376 THR A CA 1
ATOM 2805 C C . THR A 1 376 ? -10.126 -7.832 -9.858 1.00 92.19 376 THR A C 1
ATOM 2807 O O . THR A 1 376 ? -10.387 -6.635 -9.966 1.00 92.19 376 THR A O 1
ATOM 2810 N N . ALA A 1 377 ? -10.811 -8.627 -9.031 1.00 94.69 377 ALA A N 1
ATOM 2811 C CA . ALA A 1 377 ? -11.897 -8.136 -8.193 1.00 94.69 377 ALA A CA 1
ATOM 2812 C C . ALA A 1 377 ? -11.363 -7.287 -7.022 1.00 94.69 377 ALA A C 1
ATOM 2814 O O . ALA A 1 377 ? -10.275 -7.562 -6.518 1.00 94.69 377 ALA A O 1
ATOM 2815 N N . PRO A 1 378 ? -12.137 -6.305 -6.530 1.00 94.44 378 PRO A N 1
ATOM 2816 C CA . PRO A 1 378 ? -11.834 -5.619 -5.279 1.00 94.44 378 PRO A CA 1
ATOM 2817 C C . PRO A 1 378 ? -11.718 -6.579 -4.095 1.00 94.44 378 PRO A C 1
ATOM 2819 O O . PRO A 1 378 ? -12.548 -7.483 -3.943 1.00 94.44 378 PRO A O 1
ATOM 2822 N N . THR A 1 379 ? -10.730 -6.351 -3.230 1.00 96.88 379 THR A N 1
ATOM 2823 C CA . THR A 1 379 ? -10.667 -7.012 -1.929 1.00 96.88 379 THR A CA 1
ATOM 2824 C C . THR A 1 379 ? -11.728 -6.403 -1.019 1.00 96.88 379 THR A C 1
ATOM 2826 O O . THR A 1 379 ? -11.844 -5.187 -0.871 1.00 96.88 379 THR A O 1
ATOM 2829 N N . ARG A 1 380 ? -12.525 -7.263 -0.392 1.00 97.12 380 ARG A N 1
ATOM 2830 C CA . ARG A 1 380 ? -13.497 -6.898 0.635 1.00 97.12 380 ARG A CA 1
ATOM 2831 C C . ARG A 1 380 ? -12.917 -7.264 1.989 1.00 97.12 380 ARG A C 1
ATOM 2833 O O . ARG A 1 380 ? -12.746 -8.445 2.279 1.00 97.12 380 ARG A O 1
ATOM 2840 N N . TRP A 1 381 ? -12.649 -6.264 2.819 1.00 98.06 381 TRP A N 1
ATOM 2841 C CA . TRP A 1 381 ? -12.318 -6.461 4.227 1.00 98.06 381 TRP A CA 1
ATOM 2842 C C . TRP A 1 381 ? -13.584 -6.289 5.050 1.00 98.06 381 TRP A C 1
ATOM 2844 O O . TRP A 1 381 ? -14.231 -5.243 4.992 1.00 98.06 381 TRP A O 1
ATOM 2854 N N . LEU A 1 382 ? -13.944 -7.327 5.795 1.00 97.81 382 LEU A N 1
ATOM 2855 C CA . LEU A 1 382 ? -15.222 -7.442 6.478 1.00 97.81 382 LEU A CA 1
ATOM 2856 C C . LEU A 1 382 ? -15.021 -7.635 7.983 1.00 97.81 382 LEU A C 1
ATOM 2858 O O . LEU A 1 382 ? -14.109 -8.346 8.414 1.00 97.81 382 LEU A O 1
ATOM 2862 N N . GLU A 1 383 ? -15.907 -7.034 8.770 1.00 96.06 383 GLU A N 1
ATOM 2863 C CA . GLU A 1 383 ? -16.114 -7.390 10.175 1.00 96.06 383 GLU A CA 1
ATOM 2864 C C . GLU A 1 383 ? -16.752 -8.791 10.285 1.00 96.06 383 GLU A C 1
ATOM 2866 O O . GLU A 1 383 ? -17.201 -9.379 9.295 1.00 96.06 383 GLU A O 1
ATOM 2871 N N . ALA A 1 384 ? -16.851 -9.320 11.507 1.00 92.31 384 ALA A N 1
ATOM 2872 C CA . ALA A 1 384 ? -17.495 -10.610 11.779 1.00 92.31 384 ALA A CA 1
ATOM 2873 C C . ALA A 1 384 ? -18.979 -10.677 11.350 1.00 92.31 384 ALA A C 1
ATOM 2875 O O . ALA A 1 384 ? -19.490 -11.759 11.074 1.00 92.31 384 ALA A O 1
ATOM 2876 N N . ASP A 1 385 ? -19.663 -9.533 11.268 1.00 92.38 385 ASP A N 1
ATOM 2877 C CA . ASP A 1 385 ? -21.066 -9.418 10.847 1.00 92.38 385 ASP A CA 1
ATOM 2878 C C . ASP A 1 385 ? -21.254 -9.306 9.317 1.00 92.38 385 ASP A C 1
ATOM 2880 O O . ASP A 1 385 ? -22.379 -9.156 8.835 1.00 92.38 385 ASP A O 1
ATOM 2884 N N . GLY A 1 386 ? -20.163 -9.362 8.544 1.00 94.62 386 GLY A N 1
ATOM 2885 C CA . GLY A 1 386 ? -20.173 -9.279 7.082 1.00 94.62 386 GLY A CA 1
ATOM 2886 C C . GLY A 1 386 ? -20.247 -7.860 6.507 1.00 94.62 386 GLY A C 1
ATOM 2887 O O . GLY A 1 386 ? -20.278 -7.707 5.281 1.00 94.62 386 GLY A O 1
ATOM 2888 N N . ARG A 1 387 ? -20.260 -6.813 7.341 1.00 95.25 387 ARG A N 1
ATOM 2889 C CA . ARG A 1 387 ? -20.173 -5.413 6.891 1.00 95.25 387 ARG A CA 1
ATOM 2890 C C . ARG A 1 387 ? -18.717 -5.024 6.601 1.00 95.25 387 ARG A C 1
ATOM 2892 O O . ARG A 1 387 ? -17.813 -5.643 7.159 1.00 95.25 387 ARG A O 1
ATOM 2899 N N . PRO A 1 388 ? -18.458 -4.009 5.752 1.00 96.56 388 PRO A N 1
ATOM 2900 C CA . PRO A 1 388 ? -17.108 -3.479 5.563 1.00 96.56 388 PRO A CA 1
ATOM 2901 C C . PRO A 1 388 ? -16.466 -3.068 6.890 1.00 96.56 388 PRO A C 1
ATOM 2903 O O . PRO A 1 388 ? -17.155 -2.539 7.766 1.00 96.56 388 PRO A O 1
ATOM 2906 N N . VAL A 1 389 ? -15.153 -3.276 7.022 1.00 97.00 389 VAL A N 1
ATOM 2907 C CA . VAL A 1 389 ? -14.425 -2.899 8.244 1.00 97.00 389 VAL A CA 1
ATOM 2908 C C . VAL A 1 389 ? -14.584 -1.422 8.570 1.00 97.00 389 VAL A C 1
ATOM 2910 O O . VAL A 1 389 ? -14.533 -0.569 7.682 1.00 97.00 389 VAL A O 1
ATOM 2913 N N . ARG A 1 390 ? -14.745 -1.119 9.860 1.00 96.12 390 ARG A N 1
ATOM 2914 C CA . ARG A 1 390 ? -14.912 0.246 10.361 1.00 96.12 390 ARG A CA 1
ATOM 2915 C C . ARG A 1 390 ? -13.626 0.776 10.992 1.00 96.12 390 ARG A C 1
ATOM 2917 O O . ARG A 1 390 ? -13.195 0.331 12.059 1.00 96.12 390 ARG A O 1
ATOM 2924 N N . LEU A 1 391 ? -13.000 1.742 10.335 1.00 97.50 391 LEU A N 1
ATOM 2925 C CA . LEU A 1 391 ? -11.665 2.241 10.652 1.00 97.50 391 LEU A CA 1
ATOM 2926 C C . LEU A 1 391 ? -11.693 3.637 11.283 1.00 97.50 391 LEU A C 1
ATOM 2928 O O . LEU A 1 391 ? -12.686 4.356 11.208 1.00 97.50 391 LEU A O 1
ATOM 2932 N N . ALA A 1 392 ? -10.587 4.028 11.913 1.00 96.94 392 ALA A N 1
ATOM 2933 C CA . ALA A 1 392 ? -10.331 5.426 12.233 1.00 96.94 392 ALA A CA 1
ATOM 2934 C C . ALA A 1 392 ? -10.058 6.185 10.929 1.00 96.94 392 ALA A C 1
ATOM 2936 O O . ALA A 1 392 ? -9.474 5.611 10.006 1.00 96.94 392 ALA A O 1
ATOM 2937 N N . SER A 1 393 ? -10.412 7.467 10.850 1.00 95.88 393 SER A N 1
ATOM 2938 C CA . SER A 1 393 ? -9.924 8.300 9.749 1.00 95.88 393 SER A CA 1
ATOM 2939 C C . SER A 1 393 ? -8.401 8.445 9.839 1.00 95.88 393 SER A C 1
ATOM 2941 O O . SER A 1 393 ? -7.856 8.747 10.898 1.00 95.88 393 SER A O 1
ATOM 2943 N N . GLY A 1 394 ? -7.714 8.215 8.726 1.00 95.75 394 GLY A N 1
ATOM 2944 C CA . GLY A 1 394 ? -6.271 8.326 8.573 1.00 95.75 394 GLY A CA 1
ATOM 2945 C C . GLY A 1 394 ? -5.676 7.242 7.664 1.00 95.75 394 GLY A C 1
ATOM 2946 O O . GLY A 1 394 ? -6.406 6.417 7.107 1.00 95.75 394 GLY A O 1
ATOM 2947 N N . PRO A 1 395 ? -4.340 7.231 7.500 1.00 96.81 395 PRO A N 1
ATOM 2948 C CA . PRO A 1 395 ? -3.653 6.279 6.633 1.00 96.81 395 PRO A CA 1
ATOM 2949 C C . PRO A 1 395 ? -3.858 4.833 7.087 1.00 96.81 395 PRO A C 1
ATOM 2951 O O . PRO A 1 395 ? -3.743 4.521 8.277 1.00 96.81 395 PRO A O 1
ATOM 2954 N N . THR A 1 396 ? -4.095 3.941 6.128 1.00 98.56 396 THR A N 1
ATOM 2955 C CA . THR A 1 396 ? -4.265 2.504 6.375 1.00 98.56 396 THR A CA 1
ATOM 2956 C C . THR A 1 396 ? -3.117 1.726 5.745 1.00 98.56 396 THR A C 1
ATOM 2958 O O . THR A 1 396 ? -2.732 1.980 4.602 1.00 98.56 396 THR A O 1
ATOM 2961 N N . TRP A 1 397 ? -2.549 0.786 6.499 1.00 98.81 397 TRP A N 1
ATOM 2962 C CA . TRP A 1 397 ? -1.544 -0.152 6.000 1.00 98.81 397 TRP A CA 1
ATOM 2963 C C . TRP A 1 397 ? -2.107 -1.571 6.007 1.00 98.81 397 TRP A C 1
ATOM 2965 O O . TRP A 1 397 ? -2.646 -2.029 7.013 1.00 98.81 397 TRP A O 1
ATOM 2975 N N . VAL A 1 398 ? -1.974 -2.271 4.885 1.00 98.88 398 VAL A N 1
ATOM 2976 C CA . VAL A 1 398 ? -2.427 -3.650 4.705 1.00 98.88 398 VAL A CA 1
ATOM 2977 C C . VAL A 1 398 ? -1.213 -4.571 4.668 1.00 98.88 398 VAL A C 1
ATOM 2979 O O . VAL A 1 398 ? -0.404 -4.520 3.749 1.00 98.88 398 VAL A O 1
ATOM 2982 N N . HIS A 1 399 ? -1.079 -5.448 5.649 1.00 98.75 399 HIS A N 1
ATOM 2983 C CA . HIS A 1 399 ? -0.061 -6.487 5.659 1.00 98.75 399 HIS A CA 1
ATOM 2984 C C . HIS A 1 399 ? -0.637 -7.759 5.044 1.00 98.75 399 HIS A C 1
ATOM 2986 O O . HIS A 1 399 ? -1.543 -8.360 5.616 1.00 98.75 399 HIS A O 1
ATOM 2992 N N . LEU A 1 400 ? -0.103 -8.185 3.900 1.00 98.31 400 LEU A N 1
ATOM 2993 C CA . LEU A 1 400 ? -0.430 -9.472 3.287 1.00 98.31 400 LEU A CA 1
ATOM 2994 C C . LEU A 1 400 ? 0.507 -10.523 3.875 1.00 98.31 400 LEU A C 1
ATOM 2996 O O . LEU A 1 400 ? 1.628 -10.709 3.408 1.00 98.31 400 LEU A O 1
ATOM 3000 N N . VAL A 1 401 ? 0.081 -11.152 4.961 1.00 96.81 401 VAL A N 1
ATOM 3001 C CA . VAL A 1 401 ? 0.938 -11.980 5.807 1.00 96.81 401 VAL A CA 1
ATOM 3002 C C . VAL A 1 401 ? 0.721 -13.459 5.486 1.00 96.81 401 VAL A C 1
ATOM 3004 O O . VAL A 1 401 ? -0.427 -13.898 5.473 1.00 96.81 401 VAL A O 1
ATOM 3007 N N . PRO A 1 402 ? 1.777 -14.267 5.267 1.00 95.06 402 PRO A N 1
ATOM 3008 C CA . PRO A 1 402 ? 1.629 -15.717 5.176 1.00 95.06 402 PRO A CA 1
ATOM 3009 C C . PRO A 1 402 ? 0.851 -16.278 6.370 1.00 95.06 402 PRO A C 1
ATOM 3011 O O . PRO A 1 402 ? 1.150 -15.930 7.509 1.00 95.06 402 PRO A O 1
ATOM 3014 N N . ALA A 1 403 ? -0.101 -17.183 6.142 1.00 92.44 403 ALA A N 1
ATOM 3015 C CA . ALA A 1 403 ? -0.921 -17.757 7.216 1.00 92.44 403 ALA A CA 1
ATOM 3016 C C . ALA A 1 403 ? -0.107 -18.462 8.326 1.00 92.44 403 ALA A C 1
ATOM 3018 O O . ALA A 1 403 ? -0.587 -18.613 9.445 1.00 92.44 403 ALA A O 1
ATOM 3019 N N . SER A 1 404 ? 1.133 -18.865 8.030 1.00 87.88 404 SER A N 1
ATOM 3020 C CA . SER A 1 404 ? 2.082 -19.463 8.977 1.00 87.88 404 SER A CA 1
ATOM 3021 C C . SER A 1 404 ? 2.879 -18.447 9.805 1.00 87.88 404 SER A C 1
ATOM 3023 O O . SER A 1 404 ? 3.715 -18.842 10.618 1.00 87.88 404 SER A O 1
ATOM 3025 N N . ALA A 1 405 ? 2.726 -17.147 9.553 1.00 93.00 405 ALA A N 1
ATOM 3026 C CA . ALA A 1 405 ? 3.488 -16.121 10.246 1.00 93.00 405 ALA A CA 1
ATOM 3027 C C . ALA A 1 405 ? 3.033 -15.977 11.699 1.00 93.00 405 ALA A C 1
ATOM 3029 O O . ALA A 1 405 ? 1.846 -16.041 12.021 1.00 93.00 405 ALA A O 1
ATOM 3030 N N . ARG A 1 406 ? 3.997 -15.704 12.576 1.00 95.56 406 ARG A N 1
ATOM 3031 C CA . ARG A 1 406 ? 3.718 -15.401 13.976 1.00 95.56 406 ARG A CA 1
ATOM 3032 C C . ARG A 1 406 ? 3.338 -13.931 14.111 1.00 95.56 406 ARG A C 1
ATOM 3034 O O . ARG A 1 406 ? 4.078 -13.051 13.667 1.00 95.56 406 ARG A O 1
ATOM 3041 N N . ILE A 1 407 ? 2.199 -13.685 14.747 1.00 97.38 407 ILE A N 1
ATOM 3042 C CA . ILE A 1 407 ? 1.704 -12.349 15.075 1.00 97.38 407 ILE A CA 1
ATOM 3043 C C . ILE A 1 407 ? 1.556 -12.291 16.592 1.00 97.38 407 ILE A C 1
ATOM 3045 O O . ILE A 1 407 ? 0.901 -13.146 17.183 1.00 97.38 407 ILE A O 1
ATOM 3049 N N . GLU A 1 408 ? 2.189 -11.306 17.217 1.00 97.62 408 GLU A N 1
ATOM 3050 C CA . GLU A 1 408 ? 2.097 -11.058 18.654 1.00 97.62 408 GLU A CA 1
ATOM 3051 C C . GLU A 1 408 ? 1.308 -9.774 18.896 1.00 97.62 408 GLU A C 1
ATOM 3053 O O . GLU A 1 408 ? 1.564 -8.759 18.249 1.00 97.62 408 GLU A O 1
ATOM 3058 N N . ALA A 1 409 ? 0.386 -9.803 19.852 1.00 96.81 409 ALA A N 1
ATOM 3059 C CA . ALA A 1 409 ? -0.331 -8.633 20.333 1.00 96.81 409 ALA A CA 1
ATOM 3060 C C . ALA A 1 409 ? -0.240 -8.601 21.858 1.00 96.81 409 ALA A C 1
ATOM 3062 O O . ALA A 1 409 ? -0.389 -9.633 22.509 1.00 96.81 409 ALA A O 1
ATOM 3063 N N . SER A 1 410 ? 0.018 -7.427 22.427 1.00 95.81 410 SER A N 1
ATOM 3064 C CA . SER A 1 410 ? 0.016 -7.234 23.876 1.00 95.81 410 SER A CA 1
ATOM 3065 C C . SER A 1 410 ? -0.675 -5.926 24.246 1.00 95.81 410 SER A C 1
ATOM 3067 O O . SER A 1 410 ? -0.372 -4.867 23.679 1.00 95.81 410 SER A O 1
ATOM 3069 N N . GLY A 1 411 ? -1.591 -6.010 25.208 1.00 89.31 411 GLY A N 1
ATOM 3070 C CA . GLY A 1 411 ? -2.215 -4.865 25.860 1.00 89.31 411 GLY A CA 1
ATOM 3071 C C . GLY A 1 411 ? -1.299 -4.191 26.895 1.00 89.31 411 GLY A C 1
ATOM 3072 O O . GLY A 1 411 ? -0.108 -4.511 26.976 1.00 89.31 411 GLY A O 1
ATOM 3073 N N . PRO A 1 412 ? -1.846 -3.260 27.693 1.00 79.25 412 PRO A N 1
ATOM 3074 C CA . PRO A 1 412 ? -1.124 -2.698 28.825 1.00 79.25 412 PRO A CA 1
ATOM 3075 C C . PRO A 1 412 ? -0.903 -3.805 29.866 1.00 79.25 412 PRO A C 1
ATOM 3077 O O . PRO A 1 412 ? -1.716 -4.734 29.936 1.00 79.25 412 PRO A O 1
ATOM 3080 N N . PRO A 1 413 ? 0.145 -3.726 30.702 1.00 66.94 413 PRO A N 1
ATOM 3081 C CA . PRO A 1 413 ? 0.246 -4.615 31.850 1.00 66.94 413 PRO A CA 1
ATOM 3082 C C . PRO A 1 413 ? -1.035 -4.494 32.685 1.00 66.94 413 PRO A C 1
ATOM 3084 O O . PRO A 1 413 ? -1.458 -3.392 33.039 1.00 66.94 413 PRO A O 1
ATOM 3087 N N . SER A 1 414 ? -1.682 -5.626 32.954 1.00 55.75 414 SER A N 1
ATOM 3088 C CA . SER A 1 414 ? -2.835 -5.684 33.844 1.00 55.75 414 SER A CA 1
ATOM 3089 C C . SER A 1 414 ? -2.400 -5.212 35.227 1.00 55.75 414 SER A C 1
ATOM 3091 O O . SER A 1 414 ? -1.534 -5.829 35.844 1.00 55.75 414 SER A O 1
ATOM 3093 N N . SER A 1 415 ? -2.998 -4.132 35.724 1.00 49.22 415 SER A N 1
ATOM 3094 C CA . SER A 1 415 ? -2.804 -3.637 37.088 1.00 49.22 415 SER A CA 1
ATOM 3095 C C . SER A 1 415 ? -3.520 -4.539 38.103 1.00 49.22 415 SER A C 1
ATOM 3097 O O . SER A 1 415 ? -4.429 -4.100 38.804 1.00 49.22 415 SER A O 1
ATOM 3099 N N . GLN A 1 416 ? -3.168 -5.822 38.144 1.00 44.00 416 GLN A N 1
ATOM 3100 C CA . GLN A 1 416 ? -3.589 -6.742 39.194 1.00 44.00 416 GLN A CA 1
ATOM 3101 C C . GLN A 1 416 ? -2.351 -7.405 39.792 1.00 44.00 416 GLN A C 1
ATOM 3103 O O . GLN A 1 416 ? -1.646 -8.137 39.103 1.00 44.00 416 GLN A O 1
ATOM 3108 N N . GLY A 1 417 ? -2.111 -7.124 41.077 1.00 41.88 417 GLY A N 1
ATOM 3109 C CA . GLY A 1 417 ? -1.165 -7.864 41.908 1.00 41.88 417 GLY A CA 1
ATOM 3110 C C . GLY A 1 417 ? 0.110 -7.124 42.306 1.00 41.88 417 GLY A C 1
ATOM 3111 O O . GLY A 1 417 ? 1.184 -7.704 42.210 1.00 41.88 417 GLY A O 1
ATOM 3112 N N . SER A 1 418 ? 0.025 -5.898 42.832 1.00 40.56 418 SER A N 1
ATOM 3113 C CA . SER A 1 418 ? 0.976 -5.497 43.880 1.00 40.56 418 SER A CA 1
ATOM 3114 C C . SER A 1 418 ? 0.583 -6.241 45.162 1.00 40.56 418 SER A C 1
ATOM 3116 O O . SER A 1 418 ? -0.079 -5.686 46.037 1.00 40.56 418 SER A O 1
ATOM 3118 N N . GLY A 1 419 ? 0.869 -7.545 45.195 1.00 39.47 419 GLY A N 1
ATOM 3119 C CA . GLY A 1 419 ? 0.868 -8.304 46.436 1.00 39.47 419 GLY A CA 1
ATOM 3120 C C . GLY A 1 419 ? 2.010 -7.780 47.293 1.00 39.47 419 GLY A C 1
ATOM 3121 O O . GLY A 1 419 ? 3.118 -7.615 46.785 1.00 39.47 419 GLY A O 1
ATOM 3122 N N . GLU A 1 420 ? 1.690 -7.457 48.542 1.00 42.53 420 GLU A N 1
ATOM 3123 C CA . GLU A 1 420 ? 2.628 -7.174 49.626 1.00 42.53 420 GLU A CA 1
ATOM 3124 C C . GLU A 1 420 ? 3.926 -7.978 49.486 1.00 42.53 420 GLU A C 1
ATOM 3126 O O . GLU A 1 420 ? 3.916 -9.209 49.544 1.00 42.53 420 GLU A O 1
ATOM 3131 N N . GLU A 1 421 ? 5.051 -7.275 49.341 1.00 40.41 421 GLU A N 1
ATOM 3132 C CA . GLU A 1 421 ? 6.317 -7.805 49.835 1.00 40.41 421 GLU A CA 1
ATOM 3133 C C . GLU A 1 421 ? 6.159 -8.001 51.350 1.00 40.41 421 GLU A C 1
ATOM 3135 O O . GLU A 1 421 ? 5.827 -7.037 52.051 1.00 40.41 421 GLU A O 1
ATOM 3140 N N . PRO A 1 422 ? 6.375 -9.209 51.895 1.00 39.47 422 PRO A N 1
ATOM 3141 C CA . PRO A 1 422 ? 6.508 -9.347 53.330 1.00 39.47 422 PRO A CA 1
ATOM 3142 C C . PRO A 1 422 ? 7.798 -8.633 53.737 1.00 39.47 422 PRO A C 1
ATOM 3144 O O . PRO A 1 422 ? 8.872 -8.926 53.216 1.00 39.47 422 PRO A O 1
ATOM 3147 N N . ALA A 1 423 ? 7.670 -7.680 54.658 1.00 42.78 423 ALA A N 1
ATOM 3148 C CA . ALA A 1 423 ? 8.796 -7.044 55.318 1.00 42.78 423 ALA A CA 1
ATOM 3149 C C . ALA A 1 423 ? 9.695 -8.127 55.935 1.00 42.78 423 ALA A C 1
ATOM 3151 O O . ALA A 1 423 ? 9.327 -8.757 56.928 1.00 42.78 423 ALA A O 1
ATOM 3152 N N . GLU A 1 424 ? 10.862 -8.357 55.332 1.00 44.19 424 GLU A N 1
ATOM 3153 C CA . GLU A 1 424 ? 11.915 -9.151 55.950 1.00 44.19 424 GLU A CA 1
ATOM 3154 C C . GLU A 1 424 ? 12.410 -8.403 57.189 1.00 44.19 424 GLU A C 1
ATOM 3156 O O . GLU A 1 424 ? 12.810 -7.236 57.138 1.00 44.19 424 GLU A O 1
ATOM 3161 N N . GLY A 1 425 ? 12.283 -9.083 58.327 1.00 39.47 425 GLY A N 1
ATOM 3162 C CA . GLY A 1 425 ? 12.631 -8.574 59.637 1.00 39.47 425 GLY A CA 1
ATOM 3163 C C . GLY A 1 425 ? 14.108 -8.216 59.732 1.00 39.47 425 GLY A C 1
ATOM 3164 O O . GLY A 1 425 ? 14.992 -8.947 59.292 1.00 39.47 425 GLY A O 1
ATOM 3165 N N . ALA A 1 426 ? 14.354 -7.081 60.374 1.00 45.78 426 ALA A N 1
ATOM 3166 C CA . ALA A 1 426 ? 15.645 -6.746 60.931 1.00 45.78 426 ALA A CA 1
ATOM 3167 C C . ALA A 1 426 ? 15.983 -7.737 62.057 1.00 45.78 426 ALA A C 1
ATOM 3169 O O . ALA A 1 426 ? 15.485 -7.599 63.173 1.00 45.78 426 ALA A O 1
ATOM 3170 N N . GLU A 1 427 ? 16.859 -8.700 61.780 1.00 43.31 427 GLU A N 1
ATOM 3171 C CA . GLU A 1 427 ? 17.668 -9.340 62.816 1.00 43.31 427 GLU A CA 1
ATOM 3172 C C . GLU A 1 427 ? 19.125 -8.925 62.632 1.00 43.31 427 GLU A C 1
ATOM 3174 O O . GLU A 1 427 ? 19.724 -9.060 61.564 1.00 43.31 427 GLU A O 1
ATOM 3179 N N . GLY A 1 428 ? 19.647 -8.305 63.688 1.00 40.56 428 GLY A N 1
ATOM 3180 C CA . GLY A 1 428 ? 20.983 -7.750 63.742 1.00 40.56 428 GLY A CA 1
ATOM 3181 C C . GLY A 1 428 ? 22.078 -8.805 63.778 1.00 40.56 428 GLY A C 1
ATOM 3182 O O . GLY A 1 428 ? 21.861 -9.965 64.110 1.00 40.56 428 GLY A O 1
ATOM 3183 N N . LEU A 1 429 ? 23.293 -8.337 63.517 1.00 41.62 429 LEU A N 1
ATOM 3184 C CA . LEU A 1 429 ? 24.506 -8.964 64.015 1.00 41.62 429 LEU A CA 1
ATOM 3185 C C . LEU A 1 429 ? 25.529 -7.862 64.292 1.00 41.62 429 LEU A C 1
ATOM 3187 O O . LEU A 1 429 ? 26.055 -7.210 63.389 1.00 41.62 429 LEU A O 1
ATOM 3191 N N . GLU A 1 430 ? 25.731 -7.644 65.589 1.00 42.16 430 GLU A N 1
ATOM 3192 C CA . GLU A 1 430 ? 26.872 -6.948 66.165 1.00 42.16 430 GLU A CA 1
ATOM 3193 C C . GLU A 1 430 ? 28.188 -7.639 65.782 1.00 42.16 430 GLU A C 1
ATOM 3195 O O . GLU A 1 430 ? 28.240 -8.812 65.407 1.00 42.16 430 GLU A O 1
ATOM 3200 N N . GLY A 1 431 ? 29.262 -6.858 65.855 1.00 41.00 431 GLY A N 1
ATOM 3201 C CA . GLY A 1 431 ? 30.558 -7.192 65.297 1.00 41.00 431 GLY A CA 1
ATOM 3202 C C . GLY A 1 431 ? 31.401 -8.182 66.093 1.00 41.00 431 GLY A C 1
ATOM 3203 O O . GLY A 1 431 ? 31.170 -8.461 67.258 1.00 41.00 431 GLY A O 1
ATOM 3204 N N . THR A 1 432 ? 32.460 -8.631 65.431 1.00 43.41 432 THR A N 1
ATOM 3205 C CA . THR A 1 432 ? 33.809 -8.959 65.929 1.00 43.41 432 THR A CA 1
ATOM 3206 C C . THR A 1 432 ? 34.654 -9.033 64.641 1.00 43.41 432 THR A C 1
ATOM 3208 O O . THR A 1 432 ? 34.191 -9.554 63.637 1.00 43.41 432 THR A O 1
ATOM 3211 N N . GLY A 1 433 ? 35.803 -8.388 64.452 1.00 37.75 433 GLY A N 1
ATOM 3212 C CA . GLY A 1 433 ? 36.946 -8.233 65.334 1.00 37.75 433 GLY A CA 1
ATOM 3213 C C . GLY A 1 433 ? 38.081 -9.110 64.788 1.00 37.75 433 GLY A C 1
ATOM 3214 O O . GLY A 1 433 ? 38.029 -10.320 64.953 1.00 37.75 433 GLY A O 1
ATOM 3215 N N . GLY A 1 434 ? 39.121 -8.505 64.199 1.00 46.09 434 GLY A N 1
ATOM 3216 C CA . GLY A 1 434 ? 40.468 -9.090 64.222 1.00 46.09 434 GLY A CA 1
ATOM 3217 C C . GLY A 1 434 ? 41.156 -9.435 62.894 1.00 46.09 434 GLY A C 1
ATOM 3218 O O . GLY A 1 434 ? 40.887 -10.479 62.315 1.00 46.09 434 GLY A O 1
ATOM 3219 N N . ARG A 1 435 ? 42.195 -8.625 62.633 1.00 45.06 435 ARG A N 1
ATOM 3220 C CA . ARG A 1 435 ? 43.465 -8.867 61.913 1.00 45.06 435 ARG A CA 1
ATOM 3221 C C . ARG A 1 435 ? 43.502 -8.798 60.392 1.00 45.06 435 ARG A C 1
ATOM 3223 O O . ARG A 1 435 ? 42.857 -9.620 59.718 1.00 45.06 435 ARG A O 1
#

Foldseek 3Di:
DDDDDDDDDDDDDDDDDDDDDDDDDDDDDDDDDDDDDDDDDDDDDDDDDDDDDDDDDDDDDDDDDDDDDDDDDDDDDDDDDDDDDDDDDPPDDDPPDDPPDDDDADADLLFRHHDDCCVLLFFQKAKFWAFPPPLLPPWADQQQASEWEWADWFLLGTIIIGIHRPDFAQKGHPFAEDELLVVLVCLQRLHAYEHAHYDPNNVVRCVVVVRHYQYNHPPPPLPQSVVQWDFDPVGDPPSGIIGGRVSSLVSCVSVVHGRGDPRDHRLAAEDDVPRDDDADQFQKKKWRGPRDPQSMWMWGDDQQFTFIAGSSGFRAHPVPRHGDGFQKEKEAAWAKDFDPPDPRRGMDTDPAAKDKIWIDHSSHIDIWMWHHNDSNHHIHTAHPVRHGHYHHRGYYYYYHGHNPIDMDTDHDPPPPDPDDDPPDDDDDDDDDDDD

Sequence (435 aa):
MTTPTPATSPPPAVTRGAGPGPARRPGPAPSSGPGAGRSPRPAALTPSVADPTSRPRSARRLVVAALLAASALLGACGPFGPATAPAPTPGSGAPPAEPPAPAPPPVNPLTGLPMSRPDLLRQRPVLVSIDNHPDARPQAGLTAADLVYEVPAEGGITRLLALFVTQRPERVGPVRSSRHYFLDLALEWDAIYVHAGGSPQHYARIVRTGLDDLDGVRADPRGGGRRVFTRDARRKMPHNLYASLPVALTAAEERGWALTAPPRPSPFAFRSAGEEPTGERVDRLVIHWPGWRRGWVRYRWTGAGYLRETAFGPHVAEETGDPLTPANLLIQLVPARTIAGDAEGRLEVELAGEGRLLIASGGRLREGRWQKASPTAPTRWLEADGRPVRLASGPTWVHLVPASARIEASGPPSSQGSGEEPAEGAEGLEGTGGR